Protein AF-A0A7S4RXN8-F1 (afdb_monomer_lite)

Secondary structure (DSSP, 8-state):
------------------HHHHHHHTS-THHHHHHHHHHHTTS-PPPP---------------PPPPPPPP-PPPTTS--PPPPS-EEEEEGGGHHHHGGGTS-GGGS-GGGBPPTTT-EEEEEET--SSEEEEESTTSEEETTTTEEEEEHHHHEEEESSHHHHHHHHHHHHTT-EEEEEESSTT--EEEEEEE--STTHHHHHHHHHH---EEEE-TTSSSTTSEEEEEEEE-STT--EEEEEEEEEEEEETTS-B-HHHHHHHHHHH-TT-S--EEEEE-STTTTTTTS--EEEEEPPSS---GGGBSEEEE-STTS-EEEEPTTEEEETTEEEETT-HHHHHHHHHHTS--TTTTTHHHHHHHHSSSSSSSSSSS-----------------------

Structure (mmCIF, N/CA/C/O backbone):
data_AF-A0A7S4RXN8-F1
#
_entry.id   AF-A0A7S4RXN8-F1
#
loop_
_atom_site.group_PDB
_atom_site.id
_atom_site.type_symbol
_atom_site.label_atom_id
_atom_site.label_alt_id
_atom_site.label_comp_id
_atom_site.label_asym_id
_atom_site.label_entity_id
_atom_site.label_seq_id
_atom_site.pdbx_PDB_ins_code
_atom_site.Cartn_x
_atom_site.Cartn_y
_atom_site.Cartn_z
_atom_site.occupancy
_atom_site.B_iso_or_equiv
_atom_site.auth_seq_id
_atom_site.auth_comp_id
_atom_site.auth_asym_id
_atom_site.auth_atom_id
_atom_site.pdbx_PDB_model_num
ATOM 1 N N . MET A 1 1 ? -19.415 -43.759 19.276 1.00 41.62 1 MET A N 1
ATOM 2 C CA . MET A 1 1 ? -19.122 -42.481 19.957 1.00 41.62 1 MET A CA 1
ATOM 3 C C . MET A 1 1 ? -18.974 -41.413 18.888 1.00 41.62 1 MET A C 1
ATOM 5 O O . MET A 1 1 ? -17.904 -41.259 18.323 1.00 41.62 1 MET A O 1
ATOM 9 N N . ALA A 1 2 ? -20.087 -40.780 18.535 1.00 43.72 2 ALA A N 1
ATOM 10 C CA . ALA A 1 2 ? -20.152 -39.656 17.613 1.00 43.72 2 ALA A CA 1
ATOM 11 C C . AL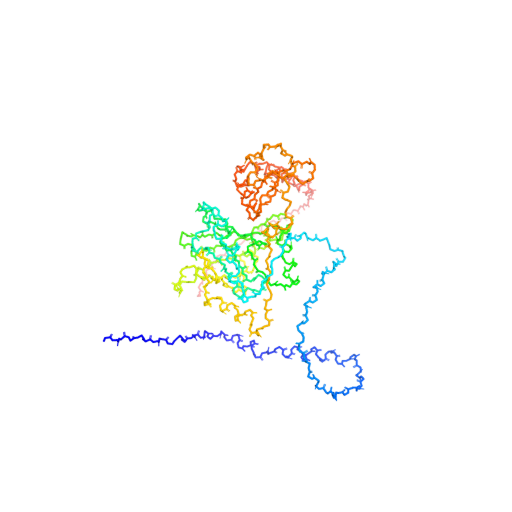A A 1 2 ? -21.236 -38.723 18.163 1.00 43.72 2 ALA A C 1
ATOM 13 O O . ALA A 1 2 ? -22.416 -39.058 18.152 1.00 43.72 2 ALA A O 1
ATOM 14 N N . GLN A 1 3 ? -20.802 -37.613 18.740 1.00 42.25 3 GLN A N 1
ATOM 15 C CA . GLN A 1 3 ? -21.600 -36.449 19.120 1.00 42.25 3 GLN A CA 1
ATOM 16 C C . GLN A 1 3 ? -20.766 -35.285 18.572 1.00 42.25 3 GLN A C 1
ATOM 18 O O . GLN A 1 3 ? -19.558 -35.268 18.772 1.00 42.25 3 GLN A O 1
ATOM 23 N N . GLY A 1 4 ? -21.249 -34.366 17.751 1.00 36.38 4 GLY A N 1
ATOM 24 C CA . GLY A 1 4 ? -22.568 -33.760 17.677 1.00 36.38 4 GLY A CA 1
ATOM 25 C C . GLY A 1 4 ? -22.270 -32.269 17.544 1.00 36.38 4 GLY A C 1
ATOM 26 O O . GLY A 1 4 ? -22.258 -31.558 18.538 1.00 36.38 4 GLY A O 1
ATOM 27 N N . LEU A 1 5 ? -21.872 -31.831 16.345 1.00 37.47 5 LEU A N 1
ATOM 28 C CA . LEU A 1 5 ? -21.600 -30.421 16.066 1.00 37.47 5 LEU A CA 1
ATOM 29 C C . LEU A 1 5 ? -22.931 -29.744 15.737 1.00 37.47 5 LEU A C 1
ATOM 31 O O . LEU A 1 5 ? -23.429 -29.846 14.616 1.00 37.47 5 LEU A O 1
ATOM 35 N N . GLU A 1 6 ? -23.516 -29.087 16.737 1.00 37.28 6 GLU A N 1
ATOM 36 C CA . GLU A 1 6 ? -24.603 -28.132 16.541 1.00 37.28 6 GLU A CA 1
ATOM 37 C C . GLU A 1 6 ? -24.110 -26.979 15.661 1.00 37.28 6 GLU A C 1
ATOM 39 O O . GLU A 1 6 ? -23.216 -26.215 16.026 1.00 37.28 6 GLU A O 1
ATOM 44 N N . GLN A 1 7 ? -24.703 -26.855 14.474 1.00 36.84 7 GLN A N 1
ATOM 45 C CA . GLN A 1 7 ? -24.577 -25.658 13.659 1.00 36.84 7 GLN A CA 1
ATOM 46 C C . GLN A 1 7 ? -25.474 -24.571 14.252 1.00 36.84 7 GLN A C 1
ATOM 48 O O . GLN A 1 7 ? -26.699 -24.649 14.172 1.00 36.84 7 GLN A O 1
ATOM 53 N N . VAL A 1 8 ? -24.860 -23.544 14.835 1.00 40.44 8 VAL A N 1
ATOM 54 C CA . VAL A 1 8 ? -25.560 -22.317 15.220 1.00 40.44 8 VAL A CA 1
ATOM 55 C C . VAL A 1 8 ? -25.786 -21.485 13.951 1.00 40.44 8 VAL A C 1
ATOM 57 O O . VAL A 1 8 ? -24.813 -21.138 13.276 1.00 40.44 8 VAL A O 1
ATOM 60 N N . PRO A 1 9 ? -27.033 -21.140 13.585 1.00 37.47 9 PRO A N 1
ATOM 61 C CA . PRO A 1 9 ? -27.281 -20.261 12.455 1.00 37.47 9 PRO A CA 1
ATOM 62 C C . PRO A 1 9 ? -26.863 -18.837 12.830 1.00 37.47 9 PRO A C 1
ATOM 64 O O . PRO A 1 9 ? -27.417 -18.229 13.747 1.00 37.47 9 PRO A O 1
ATOM 67 N N . TRP A 1 10 ? -25.894 -18.289 12.098 1.00 32.38 10 TRP A N 1
ATOM 68 C CA . TRP A 1 10 ? -25.575 -16.867 12.125 1.00 32.38 10 TRP A CA 1
ATOM 69 C C . TRP A 1 10 ? -26.810 -16.099 11.636 1.00 32.38 10 TRP A C 1
ATOM 71 O O . TRP A 1 10 ? -27.138 -16.064 10.455 1.00 32.38 10 TRP A O 1
ATOM 81 N N . ARG A 1 11 ? -27.567 -15.508 12.558 1.00 32.56 11 ARG A N 1
ATOM 82 C CA . ARG A 1 11 ? -28.602 -14.538 12.213 1.00 32.56 11 ARG A CA 1
ATOM 83 C C . ARG A 1 11 ? -27.928 -13.171 12.265 1.00 32.56 11 ARG A C 1
ATOM 85 O O . ARG A 1 11 ? -27.615 -12.675 13.339 1.00 32.56 11 ARG A O 1
ATOM 92 N N . LEU A 1 12 ? -27.646 -12.604 11.092 1.00 40.69 12 LEU A N 1
ATOM 93 C CA . LEU A 1 12 ? -27.218 -11.214 10.938 1.00 40.69 12 LEU A CA 1
ATOM 94 C C . LEU A 1 12 ? -28.318 -10.322 11.530 1.00 40.69 12 LEU A C 1
ATOM 96 O O . LEU A 1 12 ? -29.361 -10.104 10.913 1.00 40.69 12 LEU A O 1
ATOM 100 N N . GLU A 1 13 ? -28.103 -9.858 12.758 1.00 36.19 13 GLU A N 1
ATOM 101 C CA . GLU A 1 13 ? -28.906 -8.827 13.403 1.00 36.19 13 GLU A CA 1
ATOM 102 C C . GLU A 1 13 ? -28.733 -7.541 12.578 1.00 36.19 13 GLU A C 1
ATOM 104 O O . GLU A 1 13 ? -27.787 -6.773 12.759 1.00 36.19 13 GLU A O 1
ATOM 109 N N . GLN A 1 14 ? -29.617 -7.331 11.597 1.00 42.12 14 GLN A N 1
ATOM 110 C CA . GLN A 1 14 ? -29.769 -6.044 10.930 1.00 42.12 14 GLN A CA 1
ATOM 111 C C . GLN A 1 14 ? -30.129 -5.017 12.001 1.00 42.12 14 GLN A C 1
ATOM 113 O O . GLN A 1 14 ? -31.281 -4.921 12.434 1.00 42.12 14 GLN A O 1
ATOM 118 N N . GLN A 1 15 ? -29.137 -4.240 12.433 1.00 40.38 15 GLN A N 1
ATOM 119 C CA . GLN A 1 15 ? -29.367 -3.057 13.242 1.00 40.38 15 GLN A CA 1
ATOM 120 C C . GLN A 1 15 ? -30.387 -2.183 12.509 1.00 40.38 15 GLN A C 1
ATOM 122 O O . GLN A 1 15 ? -30.156 -1.711 11.394 1.00 40.38 15 GLN A O 1
ATOM 127 N N . ARG A 1 16 ? -31.566 -2.023 13.117 1.00 39.59 16 ARG A N 1
ATOM 128 C CA . ARG A 1 16 ? -32.626 -1.154 12.607 1.00 39.59 16 ARG A CA 1
ATOM 129 C C . ARG A 1 16 ? -32.044 0.246 12.447 1.00 39.59 16 ARG A C 1
ATOM 131 O O . ARG A 1 16 ? -31.721 0.893 13.439 1.00 39.59 16 ARG A O 1
ATOM 138 N N . ALA A 1 17 ? -31.945 0.707 11.203 1.00 43.09 17 ALA A N 1
ATOM 139 C CA . ALA A 1 17 ? -31.526 2.065 10.910 1.00 43.09 17 ALA A CA 1
ATOM 140 C C . ALA A 1 17 ? -32.408 3.072 11.685 1.00 43.09 17 ALA A C 1
ATOM 142 O O . ALA A 1 17 ? -33.633 2.876 11.764 1.00 43.09 17 ALA A O 1
ATOM 143 N N . PRO A 1 18 ? -31.816 4.134 12.260 1.00 50.78 18 PRO A N 1
ATOM 144 C CA . PRO A 1 18 ? -32.550 5.167 12.983 1.00 50.78 18 PRO A CA 1
ATOM 145 C C . PRO A 1 18 ? -33.615 5.818 12.088 1.00 50.78 18 PRO A C 1
ATOM 147 O O . PRO A 1 18 ? -33.463 5.901 10.869 1.00 50.78 18 PRO A O 1
ATOM 150 N N . GLY A 1 19 ? -34.716 6.278 12.691 1.00 43.59 19 GLY A N 1
ATOM 151 C CA . GLY A 1 19 ? -35.935 6.709 11.987 1.00 43.59 19 GLY A CA 1
ATOM 152 C C . GLY A 1 19 ? -35.743 7.776 10.898 1.00 43.59 19 GLY A C 1
ATOM 153 O O . GLY A 1 19 ? -36.538 7.832 9.963 1.00 43.59 19 GLY A O 1
ATOM 154 N N . TRP A 1 20 ? -34.661 8.556 10.940 1.00 56.62 20 TRP A N 1
ATOM 155 C CA . TRP A 1 20 ? -34.331 9.538 9.903 1.00 56.62 20 TRP A CA 1
ATOM 156 C C . TRP A 1 20 ? -33.877 8.899 8.575 1.00 56.62 20 TRP A C 1
ATOM 158 O O . TRP A 1 20 ? -34.134 9.457 7.509 1.00 56.62 20 TRP A O 1
ATOM 168 N N . ALA A 1 21 ? -33.308 7.687 8.596 1.00 41.62 21 ALA A N 1
ATOM 169 C CA . ALA A 1 21 ? -32.932 6.958 7.381 1.00 41.62 21 ALA A CA 1
ATOM 170 C C . ALA A 1 21 ? -34.162 6.482 6.580 1.00 41.62 21 ALA A C 1
ATOM 172 O O . ALA A 1 21 ? -34.119 6.403 5.353 1.00 41.62 21 ALA A O 1
ATOM 173 N N . ARG A 1 22 ? -35.303 6.245 7.250 1.00 48.62 22 ARG A N 1
ATOM 174 C CA . ARG A 1 22 ? -36.579 5.943 6.570 1.00 48.62 22 ARG A CA 1
ATOM 175 C C . ARG A 1 22 ? -37.204 7.179 5.923 1.00 48.62 22 ARG A C 1
ATOM 177 O O . ARG A 1 22 ? -37.856 7.045 4.894 1.00 48.62 22 ARG A O 1
ATOM 184 N N . ALA A 1 23 ? -36.966 8.372 6.473 1.00 42.88 23 ALA A N 1
ATOM 185 C CA . ALA A 1 23 ? -37.423 9.625 5.870 1.00 42.88 23 ALA A CA 1
ATOM 186 C C . ALA A 1 23 ? -36.670 9.942 4.563 1.00 42.88 23 ALA A C 1
ATOM 188 O O . ALA A 1 23 ? -37.272 10.421 3.607 1.00 42.88 23 ALA A O 1
ATOM 189 N N . MET A 1 24 ? -35.383 9.588 4.480 1.00 43.44 24 MET A N 1
ATOM 190 C CA . MET A 1 24 ? -34.583 9.733 3.254 1.00 43.44 24 MET A CA 1
ATOM 191 C C . MET A 1 24 ? -34.944 8.685 2.185 1.00 43.44 24 MET A C 1
ATOM 193 O O . MET A 1 24 ? -34.938 8.997 0.999 1.00 43.44 24 MET A O 1
ATOM 197 N N . ALA A 1 25 ? -35.354 7.473 2.579 1.00 45.78 25 ALA A N 1
ATOM 198 C CA . ALA A 1 25 ? -35.829 6.446 1.643 1.00 45.78 25 ALA A CA 1
ATOM 199 C C . ALA A 1 25 ? -37.224 6.744 1.044 1.00 45.78 25 ALA A C 1
ATOM 201 O O . ALA A 1 25 ? -37.552 6.244 -0.031 1.00 45.78 25 ALA A O 1
ATOM 202 N N . ALA A 1 26 ? -38.038 7.578 1.703 1.00 42.97 26 ALA A N 1
ATOM 203 C CA . ALA A 1 26 ? -39.353 7.994 1.201 1.00 42.97 26 ALA A CA 1
ATOM 204 C C . ALA A 1 26 ? -39.278 9.062 0.088 1.00 42.97 26 ALA A C 1
ATOM 206 O O . ALA A 1 26 ? -40.234 9.248 -0.669 1.00 42.97 26 ALA A O 1
ATOM 207 N N . CYS A 1 27 ? -38.131 9.730 -0.063 1.00 43.97 27 CYS A N 1
ATOM 208 C CA . CYS A 1 27 ? -37.864 10.688 -1.133 1.00 43.97 27 CYS A CA 1
ATOM 209 C C . CYS A 1 27 ? -36.858 10.093 -2.124 1.00 43.97 27 CYS A C 1
ATOM 211 O O . CYS A 1 27 ? -35.696 10.483 -2.174 1.00 43.97 27 CYS A O 1
ATOM 213 N N . GLY A 1 28 ? -37.312 9.121 -2.916 1.00 40.81 28 GLY A N 1
ATOM 214 C CA . GLY A 1 28 ? -36.483 8.505 -3.949 1.00 40.81 28 GLY A CA 1
ATOM 215 C C . GLY A 1 28 ? -35.968 9.514 -5.000 1.00 40.81 28 GLY A C 1
ATOM 216 O O . GLY A 1 28 ? -36.639 10.514 -5.284 1.00 40.81 28 GLY A O 1
ATOM 217 N N . PRO A 1 29 ? -34.823 9.225 -5.651 1.00 41.94 29 PRO A N 1
ATOM 218 C CA . PRO A 1 29 ? -34.125 10.113 -6.601 1.00 41.94 29 PRO A CA 1
ATOM 219 C C . PRO A 1 29 ? -34.933 10.488 -7.861 1.00 41.94 29 PRO A C 1
ATOM 221 O O . PRO A 1 29 ? -34.532 11.347 -8.645 1.00 41.94 29 PRO A O 1
ATOM 224 N N . TRP A 1 30 ? -36.113 9.899 -8.044 1.00 44.91 30 TRP A N 1
ATOM 225 C CA . TRP A 1 30 ? -37.003 10.134 -9.177 1.00 44.91 30 TRP A CA 1
ATOM 226 C C . TRP A 1 30 ? -37.698 11.504 -9.152 1.00 44.91 30 TRP A C 1
ATOM 228 O O . TRP A 1 30 ? -38.032 12.029 -10.214 1.00 44.91 30 TRP A O 1
ATOM 238 N N . LYS A 1 31 ? -37.875 12.134 -7.979 1.00 44.19 31 LYS A N 1
ATOM 239 C CA . LYS A 1 31 ? -38.516 13.464 -7.895 1.00 44.19 31 LYS A CA 1
ATOM 240 C C . LYS A 1 31 ? -37.597 14.615 -8.328 1.00 44.19 31 LYS A C 1
ATOM 242 O O . LYS A 1 31 ? -38.099 15.594 -8.874 1.00 44.19 31 LYS A O 1
ATOM 247 N N . LEU A 1 32 ? -36.273 14.481 -8.187 1.00 41.44 32 LEU A N 1
ATOM 248 C CA . LEU A 1 32 ? -35.323 15.466 -8.731 1.00 41.44 32 LEU A CA 1
ATOM 249 C C . LEU A 1 32 ? -35.212 15.362 -10.264 1.00 41.44 32 LEU A C 1
ATOM 251 O O . LEU A 1 32 ? -35.159 16.377 -10.952 1.00 41.44 32 LEU A O 1
ATOM 255 N N . LEU A 1 33 ? -35.273 14.145 -10.814 1.00 43.31 33 LEU A N 1
ATOM 256 C CA . LEU A 1 33 ? -35.289 13.908 -12.265 1.00 43.31 33 LEU A CA 1
ATOM 257 C C . LEU A 1 33 ? -36.584 14.393 -12.942 1.00 43.31 33 LEU A C 1
ATOM 259 O O . LEU A 1 33 ? -36.540 14.825 -14.093 1.00 43.31 33 LEU A O 1
ATOM 263 N N . ALA A 1 34 ? -37.720 14.386 -12.236 1.00 45.59 34 ALA A N 1
ATOM 264 C CA . ALA A 1 34 ? -38.980 14.938 -12.741 1.00 45.59 34 ALA A CA 1
ATOM 265 C C . ALA A 1 34 ? -38.957 16.476 -12.854 1.00 45.59 34 ALA A C 1
ATOM 267 O O . ALA A 1 34 ? -39.491 17.024 -13.817 1.00 45.59 34 ALA A O 1
ATOM 268 N N . LEU A 1 35 ? -38.283 17.170 -11.928 1.00 44.75 35 LEU A N 1
ATOM 269 C CA . LEU A 1 35 ? -38.125 18.630 -11.981 1.00 44.75 35 LEU A CA 1
ATOM 270 C C . LEU A 1 35 ? -37.129 19.075 -13.064 1.00 44.75 35 LEU A C 1
ATOM 272 O O . LEU A 1 35 ? -37.358 20.087 -13.721 1.00 44.75 35 LEU A O 1
ATOM 276 N N . VAL A 1 36 ? -36.084 18.284 -13.333 1.00 48.34 36 VAL A N 1
ATOM 277 C CA . VAL A 1 36 ? -35.140 18.560 -14.433 1.00 48.34 36 VAL A CA 1
ATOM 278 C C . VAL A 1 36 ? -35.755 18.245 -15.806 1.00 48.34 36 VAL A C 1
ATOM 280 O O . VAL A 1 36 ? -35.538 18.996 -16.755 1.00 48.34 36 VAL A O 1
ATOM 283 N N . LYS A 1 37 ? -36.600 17.208 -15.929 1.00 41.22 37 LYS A N 1
ATOM 284 C CA . LYS A 1 37 ? -37.324 16.921 -17.185 1.00 41.22 37 LYS A CA 1
ATOM 285 C C . LYS A 1 37 ? -38.353 17.994 -17.550 1.00 41.22 37 LYS A C 1
ATOM 287 O O . LYS A 1 37 ? -38.504 18.285 -18.732 1.00 41.22 37 LYS A O 1
ATOM 292 N N . LEU A 1 38 ? -39.022 18.614 -16.576 1.00 41.09 38 LEU A N 1
ATOM 293 C CA . LEU A 1 38 ? -39.984 19.692 -16.849 1.00 41.09 38 LEU A CA 1
ATOM 294 C C . LEU A 1 38 ? -39.309 21.002 -17.291 1.00 41.09 38 LEU A C 1
ATOM 296 O O . LEU A 1 38 ? -39.913 21.764 -18.038 1.00 41.09 38 LEU A O 1
ATOM 300 N N . ALA A 1 39 ? -38.045 21.230 -16.920 1.00 41.47 39 ALA A N 1
ATOM 301 C CA . ALA A 1 39 ? -37.272 22.386 -17.380 1.00 41.47 39 ALA A CA 1
ATOM 302 C C . ALA A 1 39 ? -36.658 22.207 -18.786 1.00 41.47 39 ALA A C 1
ATOM 304 O O . ALA A 1 39 ? -36.308 23.192 -19.429 1.00 41.47 39 ALA A O 1
ATOM 305 N N . TRP A 1 40 ? -36.547 20.972 -19.291 1.00 33.28 40 TRP A N 1
ATOM 306 C CA . TRP A 1 40 ? -35.883 20.676 -20.572 1.00 33.28 40 TRP A CA 1
ATOM 307 C C . TRP A 1 40 ? -36.842 20.479 -21.760 1.00 33.28 40 TRP A C 1
ATOM 309 O O . TRP A 1 40 ? -36.424 20.542 -22.912 1.00 33.28 40 TRP A O 1
ATOM 319 N N . VAL A 1 41 ? -38.145 20.305 -21.510 1.00 39.28 41 VAL A N 1
ATOM 320 C CA . VAL A 1 41 ? -39.167 20.145 -22.570 1.00 39.28 41 VAL A CA 1
ATOM 321 C C . VAL A 1 41 ? -39.596 21.489 -23.193 1.00 39.28 41 VAL A C 1
ATOM 323 O O . VAL A 1 41 ? -40.295 21.509 -24.200 1.00 39.28 41 VAL A O 1
ATOM 326 N N . ALA A 1 42 ? -39.122 22.627 -22.675 1.00 43.03 42 ALA A N 1
ATOM 327 C CA . ALA A 1 42 ? -39.494 23.952 -23.178 1.00 43.03 42 ALA A CA 1
ATOM 328 C C . ALA A 1 42 ? -38.640 24.488 -24.352 1.00 43.03 42 ALA A C 1
ATOM 330 O O . ALA A 1 42 ? -38.906 25.599 -24.802 1.00 43.03 42 ALA A O 1
ATOM 331 N N . VAL A 1 43 ? -37.625 23.764 -24.858 1.00 44.34 43 VAL A N 1
ATOM 332 C CA . VAL A 1 43 ? -36.661 24.348 -25.829 1.00 44.34 43 VAL A CA 1
ATOM 333 C C . VAL A 1 43 ? -36.440 23.551 -27.128 1.00 44.34 43 VAL A C 1
ATOM 335 O O . VAL A 1 43 ? -35.803 24.074 -28.035 1.00 44.34 43 VAL A O 1
ATOM 338 N N . CYS A 1 44 ? -37.021 22.362 -27.331 1.00 38.78 44 CYS A N 1
ATOM 339 C CA . CYS A 1 44 ? -36.824 21.632 -28.598 1.00 38.78 44 CYS A CA 1
ATOM 340 C C . CYS A 1 44 ? -38.112 20.969 -29.121 1.00 38.78 44 CYS A C 1
ATOM 342 O O . CYS A 1 44 ? -38.609 20.044 -28.476 1.00 38.78 44 CYS A O 1
ATOM 344 N N . PRO A 1 45 ? -38.638 21.356 -30.302 1.00 42.84 45 PRO A N 1
ATOM 345 C CA . PRO A 1 45 ? -39.652 20.565 -30.988 1.00 42.84 45 PRO A CA 1
ATOM 346 C C . PRO A 1 45 ? -39.026 19.273 -31.538 1.00 42.84 45 PRO A C 1
ATOM 348 O O . PRO A 1 45 ? -38.012 19.296 -32.235 1.00 42.84 45 PRO A O 1
ATOM 351 N N . ALA A 1 46 ? -39.630 18.133 -31.202 1.00 38.88 46 ALA A N 1
ATOM 352 C CA . ALA A 1 46 ? -39.212 16.815 -31.663 1.00 38.88 46 ALA A CA 1
ATOM 353 C C . ALA A 1 46 ? -39.582 16.588 -33.140 1.00 38.88 46 ALA A C 1
ATOM 355 O O . ALA A 1 46 ? -40.720 16.822 -33.546 1.00 38.88 46 ALA A O 1
ATOM 356 N N . ALA A 1 47 ? -38.632 16.068 -33.920 1.00 42.09 47 ALA A N 1
ATOM 357 C CA . ALA A 1 47 ? -38.877 15.471 -35.231 1.00 42.09 47 ALA A CA 1
ATOM 358 C C . ALA A 1 47 ? -39.324 14.000 -35.064 1.00 42.09 47 ALA A C 1
ATOM 360 O O . ALA A 1 47 ? -38.759 13.296 -34.220 1.00 42.09 47 ALA A O 1
ATOM 361 N N . PRO A 1 48 ? -40.309 13.502 -35.836 1.00 51.97 48 PRO A N 1
ATOM 362 C CA . PRO A 1 48 ? -40.765 12.125 -35.722 1.00 51.97 48 PRO A CA 1
ATOM 363 C C . PRO A 1 48 ? -40.040 11.191 -36.699 1.00 51.97 48 PRO A C 1
ATOM 365 O O . PRO A 1 48 ? -39.931 11.477 -37.888 1.00 51.97 48 PRO A O 1
ATOM 368 N N . GLY A 1 49 ? -39.677 10.010 -36.197 1.00 48.22 49 GLY A N 1
ATOM 369 C CA . GLY A 1 49 ? -39.665 8.784 -36.992 1.00 48.22 49 GLY A CA 1
ATOM 370 C C . GLY A 1 49 ? -38.294 8.180 -37.278 1.00 48.22 49 GLY A C 1
ATOM 371 O O . GLY A 1 49 ? -37.559 8.670 -38.123 1.00 48.22 49 GLY A O 1
ATOM 372 N N . ALA A 1 50 ? -38.018 7.027 -36.666 1.00 37.84 50 ALA A N 1
ATOM 373 C CA . ALA A 1 50 ? -37.434 5.889 -37.375 1.00 37.84 50 ALA A CA 1
ATOM 374 C C . ALA A 1 50 ? -37.636 4.606 -36.560 1.00 37.84 50 ALA A C 1
ATOM 376 O O . ALA A 1 50 ? -37.325 4.533 -35.373 1.00 37.84 50 ALA A O 1
ATOM 377 N N . ALA A 1 51 ? -38.215 3.621 -37.234 1.00 38.47 51 ALA A N 1
ATOM 378 C CA . ALA A 1 51 ? -38.569 2.305 -36.744 1.00 38.47 51 ALA A CA 1
ATOM 379 C C . ALA A 1 51 ? -37.346 1.384 -36.559 1.00 38.47 51 ALA A C 1
ATOM 381 O O . ALA A 1 51 ? -36.327 1.528 -37.227 1.00 38.47 51 ALA A O 1
ATOM 382 N N . ALA A 1 52 ? -37.510 0.380 -35.700 1.00 40.03 52 ALA A N 1
ATOM 383 C CA . ALA A 1 52 ? -36.794 -0.898 -35.747 1.00 40.03 52 ALA A CA 1
ATOM 384 C C . ALA A 1 52 ? -37.755 -1.969 -36.331 1.00 40.03 52 ALA A C 1
ATOM 386 O O . ALA A 1 52 ? -38.933 -1.640 -36.505 1.00 40.03 52 ALA A O 1
ATOM 387 N N . PRO A 1 53 ? -37.379 -3.251 -36.539 1.00 68.12 53 PRO A N 1
ATOM 388 C CA . PRO A 1 53 ? -36.067 -3.908 -36.405 1.00 68.12 53 PRO A CA 1
ATOM 389 C C . PRO A 1 53 ? -35.713 -4.829 -37.606 1.00 68.12 53 PRO A C 1
ATOM 391 O O . PRO A 1 53 ? -36.574 -5.158 -38.418 1.00 68.12 53 PRO A O 1
ATOM 394 N N . ALA A 1 54 ? -34.481 -5.354 -37.685 1.00 40.47 54 ALA A N 1
ATOM 395 C CA . ALA A 1 54 ? -34.227 -6.574 -38.463 1.00 40.47 54 ALA A CA 1
ATOM 396 C C . ALA A 1 54 ? -33.002 -7.382 -37.993 1.00 40.47 54 ALA A C 1
ATOM 398 O O . ALA A 1 54 ? -31.897 -6.864 -37.887 1.00 40.47 54 ALA A O 1
ATOM 399 N N . ALA A 1 55 ? -33.264 -8.683 -37.825 1.00 41.28 55 ALA A N 1
ATOM 400 C CA . ALA A 1 55 ? -32.391 -9.843 -38.014 1.00 41.28 55 ALA A CA 1
ATOM 401 C C . ALA A 1 55 ? -31.175 -10.047 -37.084 1.00 41.28 55 ALA A C 1
ATOM 403 O O . ALA A 1 55 ? -30.088 -9.509 -37.272 1.00 41.28 55 ALA A O 1
ATOM 404 N N . ALA A 1 56 ? -31.349 -10.984 -36.147 1.00 46.50 56 ALA A N 1
ATOM 405 C CA . ALA A 1 56 ? -30.273 -11.650 -35.427 1.00 46.50 56 ALA A CA 1
ATOM 406 C C . ALA A 1 56 ? -29.529 -12.626 -36.359 1.00 46.50 56 ALA A C 1
ATOM 408 O O . ALA A 1 56 ? -30.038 -13.698 -36.688 1.00 46.50 56 ALA A O 1
ATOM 409 N N . ALA A 1 57 ? -28.314 -12.259 -36.767 1.00 46.03 57 ALA A N 1
ATOM 410 C CA . ALA A 1 57 ? -27.359 -13.169 -37.387 1.00 46.03 57 ALA A CA 1
ATOM 411 C C . ALA A 1 57 ? -26.472 -13.814 -36.309 1.00 46.03 57 ALA A C 1
ATOM 413 O O . ALA A 1 57 ? -25.972 -13.154 -35.397 1.00 46.03 57 ALA A O 1
ATOM 414 N N . ARG A 1 58 ? -26.295 -15.131 -36.421 1.00 59.25 58 ARG A N 1
ATOM 415 C CA . ARG A 1 58 ? -25.457 -15.969 -35.558 1.00 59.25 58 ARG A CA 1
ATOM 416 C C . ARG A 1 58 ? -23.984 -15.679 -35.874 1.00 59.25 58 ARG A C 1
ATOM 418 O O . ARG A 1 58 ? -23.502 -16.064 -36.932 1.00 59.25 58 ARG A O 1
ATOM 425 N N . VAL A 1 59 ? -23.292 -14.981 -34.974 1.00 46.03 59 VAL A N 1
ATOM 426 C CA . VAL A 1 59 ? -21.862 -14.657 -35.099 1.00 46.03 59 VAL A CA 1
ATOM 427 C C . VAL A 1 59 ? -21.033 -15.780 -34.473 1.00 46.03 59 VAL A C 1
ATOM 429 O O . VAL A 1 59 ? -21.094 -16.006 -33.264 1.00 46.03 59 VAL A O 1
ATOM 432 N N . GLU A 1 60 ? -20.257 -16.487 -35.296 1.00 52.56 60 GLU A N 1
ATOM 433 C CA . GLU A 1 60 ? -19.156 -17.340 -34.839 1.00 52.56 60 GLU A CA 1
ATOM 434 C C . GLU A 1 60 ? -18.093 -16.470 -34.151 1.00 52.56 60 GLU A C 1
ATOM 436 O O . GLU A 1 60 ? -17.509 -15.574 -34.765 1.00 52.56 60 GLU A O 1
ATOM 441 N N . ARG A 1 61 ? -17.831 -16.727 -32.863 1.00 43.12 61 ARG A N 1
ATOM 442 C CA . ARG A 1 61 ? -16.709 -16.119 -32.136 1.00 43.12 61 ARG A CA 1
ATOM 443 C C . ARG A 1 61 ? -15.401 -16.711 -32.656 1.00 43.12 61 ARG A C 1
ATOM 445 O O . ARG A 1 61 ? -14.986 -17.778 -32.218 1.00 43.12 61 ARG A O 1
ATOM 452 N N . ARG A 1 62 ? -14.733 -15.995 -33.558 1.00 49.91 62 ARG A N 1
ATOM 453 C CA . ARG A 1 62 ? -13.275 -16.078 -33.678 1.00 49.91 62 ARG A CA 1
ATOM 454 C C . ARG A 1 62 ? -12.674 -15.299 -32.510 1.00 49.91 62 ARG A C 1
ATOM 456 O O . ARG A 1 62 ? -13.057 -14.150 -32.297 1.00 49.91 62 ARG A O 1
ATOM 463 N N . GLU A 1 63 ? -11.766 -15.919 -31.760 1.00 50.72 63 GLU A N 1
ATOM 464 C CA . GLU A 1 63 ? -10.883 -15.227 -30.815 1.00 50.72 63 GLU A CA 1
ATOM 465 C C . GLU A 1 63 ? -10.056 -14.204 -31.602 1.00 50.72 63 GLU A C 1
A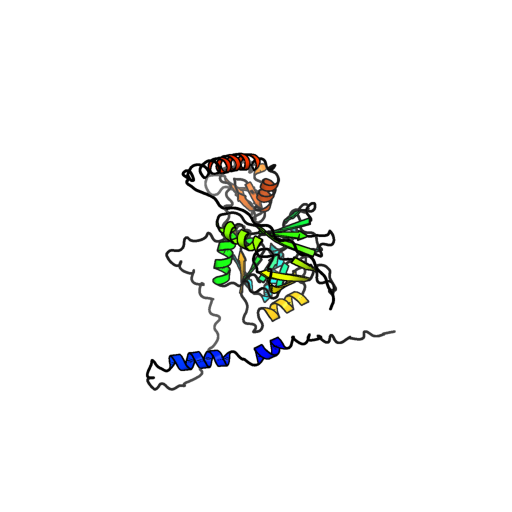TOM 467 O O . GLU A 1 63 ? -9.057 -14.528 -32.243 1.00 50.72 63 GLU A O 1
ATOM 472 N N . ALA A 1 64 ? -10.541 -12.964 -31.640 1.00 47.34 64 ALA A N 1
ATOM 473 C CA . ALA A 1 64 ? -9.785 -11.842 -32.155 1.00 47.34 64 ALA A CA 1
ATOM 474 C C . ALA A 1 64 ? -8.699 -11.509 -31.131 1.00 47.34 64 ALA A C 1
ATOM 476 O O . ALA A 1 64 ? -9.002 -11.293 -29.958 1.00 47.34 64 ALA A O 1
ATOM 477 N N . ALA A 1 65 ? -7.444 -11.481 -31.580 1.00 52.25 65 ALA A N 1
ATOM 478 C CA . ALA A 1 65 ? -6.347 -10.914 -30.812 1.00 52.25 65 ALA A CA 1
ATOM 479 C C . ALA A 1 65 ? -6.748 -9.511 -30.329 1.00 52.25 65 ALA A C 1
ATOM 481 O O . ALA A 1 65 ? -7.234 -8.705 -31.128 1.00 52.25 65 ALA A O 1
ATOM 482 N N . GLU A 1 66 ? -6.584 -9.248 -29.029 1.00 46.22 66 GLU A N 1
ATOM 483 C CA . GLU A 1 66 ? -6.911 -7.952 -28.437 1.00 46.22 66 GLU A CA 1
ATOM 484 C C . GLU A 1 66 ? -6.186 -6.836 -29.207 1.00 46.22 66 GLU A C 1
ATOM 486 O O . GLU A 1 66 ? -4.967 -6.916 -29.406 1.00 46.22 66 GLU A O 1
ATOM 491 N N . PRO A 1 67 ? -6.908 -5.806 -29.684 1.00 43.09 67 PRO A N 1
ATOM 492 C CA . PRO A 1 67 ? -6.267 -4.670 -30.319 1.00 43.09 67 PRO A CA 1
ATOM 493 C C . PRO A 1 67 ? -5.347 -3.978 -29.301 1.00 43.09 67 PRO A C 1
ATOM 495 O O . PRO A 1 67 ? -5.690 -3.901 -28.119 1.00 43.09 67 PRO A O 1
ATOM 498 N N . PRO A 1 68 ? -4.185 -3.457 -29.732 1.00 44.50 68 PRO A N 1
ATOM 499 C CA . PRO A 1 68 ? -3.307 -2.705 -28.848 1.00 44.50 68 PRO A CA 1
ATOM 500 C C . PRO A 1 68 ? -4.091 -1.543 -28.233 1.00 44.50 68 PRO A C 1
ATOM 502 O O . PRO A 1 68 ? -4.657 -0.721 -28.955 1.00 44.50 68 PRO A O 1
ATOM 505 N N . VAL A 1 69 ? -4.131 -1.494 -26.898 1.00 40.47 69 VAL A N 1
ATOM 506 C CA . VAL A 1 69 ? -4.751 -0.397 -26.150 1.00 40.47 69 VAL A CA 1
ATOM 507 C C . VAL A 1 69 ? -4.102 0.910 -26.619 1.00 40.47 69 VAL A C 1
ATOM 509 O O . VAL A 1 69 ? -2.876 1.042 -26.515 1.00 40.47 69 VAL A O 1
ATOM 512 N N . PRO A 1 70 ? -4.867 1.864 -27.182 1.00 36.59 70 PRO A N 1
ATOM 513 C CA . PRO A 1 70 ? -4.299 3.120 -27.637 1.00 36.59 70 PRO A CA 1
ATOM 514 C C . PRO A 1 70 ? -3.674 3.835 -26.438 1.00 36.59 70 PRO A C 1
ATOM 516 O O . PRO A 1 70 ? -4.325 4.040 -25.413 1.00 36.59 70 PRO A O 1
ATOM 519 N N . ARG A 1 71 ? -2.391 4.200 -26.555 1.00 42.66 71 ARG A N 1
ATOM 520 C CA . ARG A 1 71 ? -1.743 5.100 -25.596 1.00 42.66 71 ARG A CA 1
ATOM 521 C C . ARG A 1 71 ? -2.573 6.377 -25.553 1.00 42.66 71 ARG A C 1
ATOM 523 O O . ARG A 1 71 ? -2.710 7.028 -26.583 1.00 42.66 71 ARG A O 1
ATOM 530 N N . ALA A 1 72 ? -3.117 6.703 -24.384 1.00 41.53 72 ALA A N 1
ATOM 531 C CA . ALA A 1 72 ? -3.830 7.951 -24.167 1.00 41.53 72 ALA A CA 1
ATOM 532 C C . ALA A 1 72 ? -2.939 9.116 -24.621 1.00 41.53 72 ALA A C 1
ATOM 534 O O . ALA A 1 72 ? -1.865 9.346 -24.059 1.00 41.53 72 ALA A O 1
ATOM 535 N N . GLU A 1 73 ? -3.351 9.801 -25.687 1.00 37.88 73 GLU A N 1
ATOM 536 C CA . GLU A 1 73 ? -2.688 11.018 -26.133 1.00 37.88 73 GLU A CA 1
ATOM 537 C C . GLU A 1 73 ? -2.868 12.087 -25.056 1.00 37.88 73 GLU A C 1
ATOM 539 O O . GLU A 1 73 ? -3.951 12.289 -24.505 1.00 37.88 73 GLU A O 1
ATOM 544 N N . ALA A 1 74 ? -1.760 12.735 -24.718 1.00 42.28 74 ALA A N 1
ATOM 545 C CA . ALA A 1 74 ? -1.698 13.767 -23.704 1.00 42.28 74 ALA A CA 1
ATOM 546 C C . ALA A 1 74 ? -2.681 14.909 -23.982 1.00 42.28 74 ALA A C 1
ATOM 548 O O . ALA A 1 74 ? -2.677 15.475 -25.075 1.00 42.28 74 ALA A O 1
ATOM 549 N N . LEU A 1 75 ? -3.440 15.331 -22.969 1.00 43.44 75 LEU A N 1
ATOM 550 C CA . LEU A 1 75 ? -4.151 16.607 -23.025 1.00 43.44 75 LEU A CA 1
ATOM 551 C C . LEU A 1 75 ? -3.123 17.759 -23.057 1.00 43.44 75 LEU A C 1
ATOM 553 O O . LEU A 1 75 ? -2.292 17.854 -22.149 1.00 43.44 75 LEU A O 1
ATOM 557 N N . PRO A 1 76 ? -3.144 18.641 -24.072 1.00 46.38 76 PRO A N 1
ATOM 558 C CA . PRO A 1 76 ? -2.181 19.730 -24.181 1.00 46.38 76 PRO A CA 1
ATOM 559 C C . PRO A 1 76 ? -2.420 20.790 -23.093 1.00 46.38 76 PRO A C 1
ATOM 561 O O . PRO A 1 76 ? -3.515 21.335 -22.979 1.00 46.38 76 PRO A O 1
ATOM 564 N N . GLY A 1 77 ? -1.379 21.114 -22.317 1.00 53.94 77 GLY A N 1
ATOM 565 C CA . GLY A 1 77 ? -1.346 22.290 -21.433 1.00 53.94 77 GLY A CA 1
ATOM 566 C C . GLY A 1 77 ? -1.249 22.024 -19.928 1.00 53.94 77 GLY A C 1
ATOM 567 O O . GLY A 1 77 ? -1.008 22.967 -19.178 1.00 53.94 77 GLY A O 1
ATOM 568 N N . LEU A 1 78 ? -1.365 20.776 -19.467 1.00 53.84 78 LEU A N 1
ATOM 569 C CA . LEU A 1 78 ? -1.018 20.429 -18.086 1.00 53.84 78 LEU A CA 1
ATOM 570 C C . LEU A 1 78 ? 0.443 19.958 -18.041 1.00 53.84 78 LEU A C 1
ATOM 572 O O . LEU A 1 78 ? 0.813 19.106 -18.852 1.00 53.84 78 LEU A O 1
ATOM 576 N N . PRO A 1 79 ? 1.294 20.493 -17.140 1.00 62.25 79 PRO A N 1
ATOM 577 C CA . PRO A 1 79 ? 2.623 19.933 -16.940 1.00 62.25 79 PRO A CA 1
ATOM 578 C C . PRO A 1 79 ? 2.445 18.459 -16.580 1.00 62.25 79 PRO A C 1
ATOM 580 O O . PRO A 1 79 ? 1.760 18.143 -15.608 1.00 62.25 79 PRO A O 1
ATOM 583 N N . PHE A 1 80 ? 3.001 17.566 -17.403 1.00 60.91 80 PHE A N 1
ATOM 584 C CA . PHE A 1 80 ? 2.977 16.131 -17.147 1.00 60.91 80 PHE A CA 1
ATOM 585 C C . PHE A 1 80 ? 3.568 15.889 -15.764 1.00 60.91 80 PHE A C 1
ATOM 587 O O . PHE A 1 80 ? 4.776 16.031 -15.563 1.00 60.91 80 PHE A O 1
ATOM 594 N N . LEU A 1 81 ? 2.711 15.554 -14.803 1.00 65.19 81 LEU A N 1
ATOM 595 C CA . LEU A 1 81 ? 3.179 15.059 -13.526 1.00 65.19 81 LEU A CA 1
ATOM 596 C C . LEU A 1 81 ? 3.921 13.747 -13.817 1.00 65.19 81 LEU A C 1
ATOM 598 O O . LEU A 1 81 ? 3.391 12.902 -14.550 1.00 65.19 81 LEU A O 1
ATOM 602 N N . PRO A 1 82 ? 5.163 13.588 -13.331 1.00 67.62 82 PRO A N 1
ATOM 603 C CA . PRO A 1 82 ? 5.920 12.376 -13.580 1.00 67.62 82 PRO A CA 1
ATOM 604 C C . PRO A 1 82 ? 5.113 11.195 -13.042 1.00 67.62 82 PRO A C 1
ATOM 606 O O . PRO A 1 82 ? 4.711 11.182 -11.882 1.00 67.62 82 PRO A O 1
ATOM 609 N N . LEU A 1 83 ? 4.830 10.220 -13.900 1.00 66.56 83 LEU A N 1
ATOM 610 C CA . LEU A 1 83 ? 4.254 8.958 -13.461 1.00 66.56 83 LEU A CA 1
ATOM 611 C C . LEU A 1 83 ? 5.376 8.045 -12.960 1.00 66.56 83 LEU A C 1
ATOM 613 O O . LEU A 1 83 ? 6.499 8.118 -13.475 1.00 66.56 83 LEU A O 1
ATOM 617 N N . PRO A 1 84 ? 5.089 7.158 -11.993 1.00 69.88 84 PRO A N 1
ATOM 618 C CA . PRO A 1 84 ? 6.014 6.098 -11.651 1.00 69.88 84 PRO A CA 1
ATOM 619 C C . PRO A 1 84 ? 6.357 5.287 -12.908 1.00 69.88 84 PRO A C 1
ATOM 621 O O . PRO A 1 84 ? 5.515 5.111 -13.794 1.00 69.88 84 PRO A O 1
ATOM 624 N N . PRO A 1 85 ? 7.594 4.784 -12.999 1.00 67.75 85 PRO A N 1
ATOM 625 C CA . PRO A 1 85 ? 8.158 4.304 -14.253 1.00 67.75 85 PRO A CA 1
ATOM 626 C C . PRO A 1 85 ? 7.424 3.103 -14.846 1.00 67.75 85 PRO A C 1
ATOM 628 O O . PRO A 1 85 ? 7.502 2.899 -16.055 1.00 67.75 85 PRO A O 1
ATOM 631 N N . CYS A 1 86 ? 6.710 2.312 -14.040 1.00 81.94 86 CYS A N 1
ATOM 632 C CA . CYS A 1 86 ? 5.899 1.243 -14.593 1.00 81.94 86 CYS A CA 1
ATOM 633 C C . CYS A 1 86 ? 4.729 0.805 -13.701 1.00 81.94 86 CYS A C 1
ATOM 635 O O . CYS A 1 86 ? 4.708 0.985 -12.479 1.00 81.94 86 CYS A O 1
ATOM 637 N N . LYS A 1 87 ? 3.729 0.253 -14.394 1.00 88.25 87 LYS A N 1
ATOM 638 C CA . LYS A 1 87 ? 2.435 -0.200 -13.889 1.00 88.25 87 LYS A CA 1
ATOM 639 C C . LYS A 1 87 ? 2.346 -1.714 -14.020 1.00 88.25 87 LYS A C 1
ATOM 641 O O . LYS A 1 87 ? 2.805 -2.291 -15.006 1.00 88.25 87 LYS A O 1
ATOM 646 N N . GLN A 1 88 ? 1.749 -2.351 -13.029 1.00 90.25 88 GLN A N 1
ATOM 647 C CA . GLN A 1 88 ? 1.367 -3.755 -13.056 1.00 90.25 88 GLN A CA 1
ATOM 648 C C . GLN A 1 88 ? -0.151 -3.827 -13.013 1.00 90.25 88 GLN A C 1
ATOM 650 O O . GLN A 1 88 ? -0.758 -3.196 -12.151 1.00 90.25 88 GLN A O 1
ATOM 655 N N . HIS A 1 89 ? -0.741 -4.595 -13.922 1.00 92.38 89 HIS A N 1
ATOM 656 C CA . HIS A 1 89 ? -2.186 -4.760 -14.024 1.00 92.38 89 HIS A CA 1
ATOM 657 C C . HIS A 1 89 ? -2.594 -6.111 -13.448 1.00 92.38 89 HIS A C 1
ATOM 659 O O . HIS A 1 89 ? -1.898 -7.113 -13.632 1.00 92.38 89 HIS A O 1
ATOM 665 N N . TYR A 1 90 ? -3.733 -6.129 -12.771 1.00 94.31 90 TYR A N 1
ATOM 666 C CA . TYR A 1 90 ? -4.302 -7.310 -12.144 1.00 94.31 90 TYR A CA 1
ATOM 667 C C . TYR A 1 90 ? -5.775 -7.407 -12.503 1.00 94.31 90 TYR A C 1
ATOM 669 O O . TYR A 1 90 ? -6.502 -6.415 -12.525 1.00 94.31 90 TYR A O 1
ATOM 677 N N . TRP A 1 91 ? -6.235 -8.634 -12.693 1.00 95.69 91 TRP A N 1
ATOM 678 C CA . TRP A 1 91 ? -7.652 -8.933 -12.579 1.00 95.69 91 TRP A CA 1
ATOM 679 C C . TRP A 1 91 ? -7.989 -9.108 -11.104 1.00 95.69 91 TRP A C 1
ATOM 681 O O . TRP A 1 91 ? -7.260 -9.800 -10.389 1.00 95.69 91 TRP A O 1
ATOM 691 N N . LEU A 1 92 ? -9.101 -8.528 -10.648 1.00 95.75 92 LEU A N 1
ATOM 692 C CA . LEU A 1 92 ? -9.532 -8.614 -9.251 1.00 95.75 92 LEU A CA 1
ATOM 693 C C . LEU A 1 92 ? -9.549 -10.060 -8.720 1.00 95.75 92 LEU A C 1
ATOM 695 O O . LEU A 1 92 ? -9.081 -10.306 -7.610 1.00 95.75 92 LEU A O 1
ATOM 699 N N . ALA A 1 93 ? -10.027 -11.013 -9.526 1.00 92.31 93 ALA A N 1
ATOM 700 C CA . ALA A 1 93 ? -10.086 -12.431 -9.167 1.00 92.31 93 ALA A CA 1
ATOM 701 C C . ALA A 1 93 ? -8.706 -13.047 -8.868 1.00 92.31 93 ALA A C 1
ATOM 703 O O . ALA A 1 93 ? -8.608 -13.963 -8.060 1.00 92.31 93 ALA A O 1
ATOM 704 N N . HIS A 1 94 ? -7.641 -12.524 -9.481 1.00 94.25 94 HIS A N 1
ATOM 705 C CA . HIS A 1 94 ? -6.274 -13.030 -9.330 1.00 94.25 94 HIS A CA 1
ATOM 706 C C . HIS A 1 94 ? -5.427 -12.198 -8.361 1.00 94.25 94 HIS A C 1
ATOM 708 O O . HIS A 1 94 ? -4.276 -12.556 -8.103 1.00 94.25 94 HIS A O 1
ATOM 714 N N . LEU A 1 95 ? -5.964 -11.100 -7.809 1.00 96.38 95 LEU A N 1
ATOM 715 C CA . LEU A 1 95 ? -5.185 -10.169 -6.992 1.00 96.38 95 LEU A CA 1
ATOM 716 C C . LEU A 1 95 ? -4.500 -10.884 -5.822 1.00 96.38 95 LEU A C 1
ATOM 718 O O . LEU A 1 95 ? -3.290 -10.755 -5.655 1.00 96.38 95 LEU A O 1
ATOM 722 N N . ALA A 1 96 ? -5.249 -11.647 -5.022 1.00 95.00 96 ALA A N 1
ATOM 723 C CA . ALA A 1 96 ? -4.706 -12.285 -3.823 1.00 95.00 96 ALA A CA 1
ATOM 724 C C . ALA A 1 96 ? -3.609 -13.314 -4.154 1.00 95.00 96 ALA A C 1
ATOM 726 O O . ALA A 1 96 ? -2.588 -13.361 -3.473 1.00 95.00 96 ALA A O 1
ATOM 727 N N . GLU A 1 97 ? -3.786 -14.086 -5.226 1.00 92.44 97 GLU A N 1
ATOM 728 C CA . GLU A 1 97 ? -2.848 -15.133 -5.649 1.00 92.44 97 GLU A CA 1
ATOM 729 C C . GLU A 1 97 ? -1.557 -14.546 -6.232 1.00 92.44 97 GLU A C 1
ATOM 731 O O . GLU A 1 97 ? -0.456 -14.985 -5.900 1.00 92.44 97 GLU A O 1
ATOM 736 N N . GLN A 1 98 ? -1.670 -13.508 -7.064 1.00 94.31 98 GLN A N 1
ATOM 737 C CA . GLN A 1 98 ? -0.514 -12.886 -7.715 1.00 94.31 98 GLN A CA 1
ATOM 738 C C . GLN A 1 98 ? 0.273 -11.972 -6.767 1.00 94.31 98 GLN A C 1
ATOM 740 O O . GLN A 1 98 ? 1.477 -11.763 -6.958 1.00 94.31 98 GLN A O 1
ATOM 745 N N . SER A 1 99 ? -0.370 -11.462 -5.712 1.00 96.12 99 SER A N 1
ATOM 746 C CA . SER A 1 99 ? 0.257 -10.498 -4.807 1.00 96.12 99 SER A CA 1
ATOM 747 C C . SER A 1 99 ? 1.371 -11.067 -3.941 1.00 96.12 99 SER A C 1
ATOM 749 O O . SER A 1 99 ? 2.233 -10.308 -3.503 1.00 96.12 99 SER A O 1
ATOM 751 N N . GLY A 1 100 ? 1.438 -12.388 -3.756 1.00 95.19 100 GLY A N 1
ATOM 752 C CA . GLY A 1 100 ? 2.550 -13.021 -3.039 1.00 95.19 100 GLY A CA 1
ATOM 753 C C . GLY A 1 100 ? 3.922 -12.768 -3.675 1.00 95.19 100 GLY A C 1
ATOM 754 O O . GLY A 1 100 ? 4.936 -12.852 -2.991 1.00 95.19 100 GLY A O 1
ATOM 755 N N . THR A 1 101 ? 3.966 -12.409 -4.962 1.00 91.38 101 THR A N 1
ATOM 756 C CA . THR A 1 101 ? 5.222 -12.109 -5.671 1.00 91.38 101 THR A CA 1
ATOM 757 C C . THR A 1 101 ? 5.846 -10.770 -5.283 1.00 91.38 101 THR A C 1
ATOM 759 O O . THR A 1 101 ? 7.057 -10.607 -5.427 1.00 91.38 101 THR A O 1
ATOM 762 N N . TRP A 1 102 ? 5.046 -9.822 -4.789 1.00 92.38 102 TRP A N 1
ATOM 763 C CA . TRP A 1 102 ? 5.505 -8.471 -4.462 1.00 92.38 102 TRP A CA 1
ATOM 764 C C . TRP A 1 102 ? 5.200 -8.049 -3.024 1.00 92.38 102 TRP A C 1
ATOM 766 O O . TRP A 1 102 ? 5.941 -7.247 -2.468 1.00 92.38 102 TRP A O 1
ATOM 776 N N . CYS A 1 103 ? 4.168 -8.606 -2.389 1.00 96.31 103 CYS A N 1
ATOM 777 C CA . CYS A 1 103 ? 3.797 -8.343 -0.998 1.00 96.31 103 CYS A CA 1
ATOM 778 C C . CYS A 1 103 ? 4.450 -9.338 -0.011 1.00 96.31 103 CYS A C 1
ATOM 780 O O . CYS A 1 103 ? 3.891 -9.675 1.035 1.00 96.31 103 CYS A O 1
ATOM 782 N N . ASP A 1 104 ? 5.641 -9.840 -0.350 1.00 96.38 104 ASP A N 1
ATOM 783 C CA . ASP A 1 104 ? 6.391 -10.787 0.475 1.00 96.38 104 ASP A CA 1
ATOM 784 C C . ASP A 1 104 ? 7.142 -10.055 1.596 1.00 96.38 104 ASP A C 1
ATOM 786 O O . ASP A 1 104 ? 8.064 -9.294 1.304 1.00 96.38 104 ASP A O 1
ATOM 790 N N . PRO A 1 105 ? 6.846 -10.303 2.886 1.00 96.81 105 PRO A N 1
ATOM 791 C CA . PRO A 1 105 ? 7.546 -9.631 3.982 1.00 96.81 105 PRO A CA 1
ATOM 792 C C . PRO A 1 105 ? 9.052 -9.930 4.009 1.00 96.81 105 PRO A C 1
ATOM 794 O O . PRO A 1 105 ? 9.828 -9.186 4.613 1.00 96.81 105 PRO A O 1
ATOM 797 N N . ARG A 1 106 ? 9.505 -10.998 3.339 1.00 95.88 106 ARG A N 1
ATOM 798 C CA . ARG A 1 106 ? 10.930 -11.326 3.194 1.00 95.88 106 ARG A CA 1
ATOM 799 C C . ARG A 1 106 ? 11.674 -10.364 2.268 1.00 95.88 106 ARG A C 1
ATOM 801 O O . ARG A 1 106 ? 12.903 -10.378 2.289 1.00 95.88 106 ARG A O 1
ATOM 808 N N . SER A 1 107 ? 10.976 -9.525 1.496 1.00 91.19 107 SER A N 1
ATOM 809 C CA . SER A 1 107 ? 11.606 -8.443 0.729 1.00 91.19 107 SER A CA 1
ATOM 810 C C . SER A 1 107 ? 12.111 -7.306 1.621 1.00 91.19 107 SER A C 1
ATOM 812 O O . SER A 1 107 ? 12.934 -6.511 1.174 1.00 91.19 107 SER A O 1
ATOM 814 N N . VAL A 1 108 ? 11.627 -7.222 2.865 1.00 92.56 108 VAL A N 1
ATOM 815 C CA . VAL A 1 108 ? 12.045 -6.232 3.862 1.00 92.56 108 VAL A CA 1
ATOM 816 C C . VAL A 1 108 ? 13.065 -6.866 4.820 1.00 92.56 108 VAL A C 1
ATOM 818 O O . VAL A 1 108 ? 12.841 -8.000 5.286 1.00 92.56 108 VAL A O 1
ATOM 821 N N . PRO A 1 109 ? 14.181 -6.176 5.140 1.00 93.94 109 PRO A N 1
ATOM 822 C CA . PRO A 1 109 ? 15.160 -6.673 6.100 1.00 93.94 109 PRO A CA 1
ATOM 823 C C . PRO A 1 109 ? 14.520 -7.002 7.460 1.00 93.94 109 PRO A C 1
ATOM 825 O O . PRO A 1 109 ? 13.656 -6.247 7.913 1.00 93.94 109 PRO A O 1
ATOM 828 N N . PRO A 1 110 ? 14.894 -8.120 8.115 1.00 96.69 110 PRO A N 1
ATOM 829 C CA . PRO A 1 110 ? 14.265 -8.570 9.360 1.00 96.69 110 PRO A CA 1
ATOM 830 C C . PRO A 1 110 ? 14.189 -7.513 10.474 1.00 96.69 110 PRO A C 1
ATOM 832 O O . PRO A 1 110 ? 13.228 -7.507 11.238 1.00 96.69 110 PRO A O 1
ATOM 835 N N . GLU A 1 111 ? 15.175 -6.624 10.559 1.00 96.38 111 GLU A N 1
ATOM 836 C CA . GLU A 1 111 ? 15.316 -5.578 11.576 1.00 96.38 111 GLU A CA 1
ATOM 837 C C . GLU A 1 111 ? 14.269 -4.459 11.482 1.00 96.38 111 GLU A C 1
ATOM 839 O O . GLU A 1 111 ? 13.918 -3.863 12.500 1.00 96.38 111 GLU A O 1
ATOM 844 N N . VAL A 1 112 ? 13.749 -4.203 10.280 1.00 97.31 112 VAL A N 1
ATOM 845 C CA . VAL A 1 112 ? 12.730 -3.176 10.001 1.00 97.31 112 VAL A CA 1
ATOM 846 C C . VAL A 1 112 ? 11.463 -3.786 9.404 1.00 97.31 112 VAL A C 1
ATOM 848 O O . VAL A 1 112 ? 10.624 -3.086 8.844 1.00 97.31 112 VAL A O 1
ATOM 851 N N . ARG A 1 113 ? 11.307 -5.107 9.500 1.00 97.81 113 ARG A N 1
ATOM 852 C CA . ARG A 1 113 ? 10.136 -5.819 8.993 1.00 97.81 113 ARG A CA 1
ATOM 853 C C . ARG A 1 113 ? 8.940 -5.599 9.912 1.00 97.81 113 ARG A C 1
ATOM 855 O O . ARG A 1 113 ? 9.059 -5.709 11.133 1.00 97.81 113 ARG A O 1
ATOM 862 N N . ALA A 1 114 ? 7.770 -5.374 9.315 1.00 98.25 114 ALA A N 1
ATOM 863 C CA . ALA A 1 114 ? 6.501 -5.336 10.034 1.00 98.25 114 ALA A CA 1
ATOM 864 C C . ALA A 1 114 ? 6.315 -6.578 10.936 1.00 98.25 114 ALA A C 1
ATOM 866 O O . ALA A 1 114 ? 6.636 -7.692 10.511 1.00 98.25 114 ALA A O 1
ATOM 867 N N . PRO A 1 115 ? 5.773 -6.442 12.160 1.00 98.12 115 PRO A N 1
ATOM 868 C CA . PRO A 1 115 ? 5.381 -7.574 12.996 1.00 98.12 115 PRO A CA 1
ATOM 869 C C . PRO A 1 115 ? 4.412 -8.504 12.259 1.00 98.12 115 PRO A C 1
ATOM 871 O O . PRO A 1 115 ? 3.598 -8.039 11.466 1.00 98.12 115 PRO A O 1
ATOM 874 N N . ALA A 1 116 ? 4.442 -9.809 12.549 1.00 97.75 116 ALA A N 1
ATOM 875 C CA . ALA A 1 116 ? 3.612 -10.808 11.856 1.00 97.75 116 ALA A CA 1
ATOM 876 C C . ALA A 1 116 ? 2.113 -10.447 11.829 1.00 97.75 116 ALA A C 1
ATOM 878 O O . ALA A 1 116 ? 1.451 -10.615 10.807 1.00 97.75 116 ALA A O 1
ATOM 879 N N . LYS A 1 117 ? 1.608 -9.854 12.919 1.00 97.00 117 LYS A N 1
ATOM 880 C CA . LYS A 1 117 ? 0.232 -9.350 13.035 1.00 97.00 117 LYS A CA 1
ATOM 881 C C . LYS A 1 117 ? -0.124 -8.268 12.007 1.00 97.00 117 LYS A C 1
ATOM 883 O O . LYS A 1 117 ? -1.291 -8.118 11.681 1.00 97.00 117 LYS A O 1
ATOM 888 N N . LEU A 1 118 ? 0.846 -7.527 11.477 1.00 97.88 118 LEU A N 1
ATOM 889 C CA . LEU A 1 118 ? 0.629 -6.469 10.485 1.00 97.88 118 LEU A CA 1
ATOM 890 C C . LEU A 1 118 ? 1.016 -6.885 9.062 1.00 97.88 118 LEU A C 1
ATOM 892 O O . LEU A 1 118 ? 0.611 -6.224 8.119 1.00 97.88 118 LEU A O 1
ATOM 896 N N . GLN A 1 119 ? 1.788 -7.957 8.879 1.00 98.25 119 GLN A N 1
ATOM 897 C CA . GLN A 1 119 ? 2.209 -8.411 7.548 1.00 98.25 119 GLN A CA 1
ATOM 898 C C . GLN A 1 119 ? 1.013 -8.906 6.738 1.00 98.25 119 GLN A C 1
ATOM 900 O O . GLN A 1 119 ? 0.229 -9.688 7.255 1.00 98.25 119 GLN A O 1
ATOM 905 N N . GLY A 1 120 ? 0.900 -8.533 5.470 1.00 97.88 120 GLY A N 1
ATOM 906 C CA . GLY A 1 120 ? -0.131 -9.031 4.565 1.00 97.88 120 GLY A CA 1
ATOM 907 C C . GLY A 1 120 ? -0.561 -8.013 3.514 1.00 97.88 120 GLY A C 1
ATOM 908 O O . GLY A 1 120 ? -0.082 -6.876 3.498 1.00 97.88 120 GLY A O 1
ATOM 909 N N . LEU A 1 121 ? -1.500 -8.431 2.665 1.00 98.44 121 LEU A N 1
ATOM 910 C CA . LEU A 1 121 ? -2.262 -7.558 1.771 1.00 98.44 121 LEU A CA 1
ATOM 911 C C . LEU A 1 121 ? -3.667 -7.370 2.337 1.00 98.44 121 LEU A C 1
ATOM 913 O O . LEU A 1 121 ? -4.326 -8.344 2.707 1.00 98.44 121 LEU A O 1
ATOM 917 N N . PHE A 1 122 ? -4.124 -6.125 2.375 1.00 98.38 122 PHE A N 1
ATOM 918 C CA . PHE A 1 122 ? -5.348 -5.725 3.050 1.00 98.38 122 PHE A CA 1
ATOM 919 C C . PHE A 1 122 ? -6.275 -5.038 2.065 1.00 98.38 122 PHE A C 1
ATOM 921 O O . PHE A 1 122 ? -5.917 -4.013 1.496 1.00 98.38 122 PHE A O 1
ATOM 928 N N . TRP A 1 123 ? -7.473 -5.578 1.888 1.00 98.25 123 TRP A N 1
ATOM 929 C CA . TRP A 1 123 ? -8.552 -4.931 1.156 1.00 98.25 123 TRP A CA 1
ATOM 930 C C . TRP A 1 123 ? -9.121 -3.760 1.968 1.00 98.25 123 TRP A C 1
ATOM 932 O O . TRP A 1 123 ? -9.442 -3.917 3.146 1.00 98.25 123 TRP A O 1
ATOM 942 N N . LEU A 1 124 ? -9.266 -2.598 1.335 1.00 97.19 124 LEU A N 1
ATOM 943 C CA . LEU A 1 124 ? -9.824 -1.370 1.905 1.00 97.19 124 LEU A CA 1
ATOM 944 C C . LEU A 1 124 ? -11.353 -1.343 1.694 1.00 97.19 124 LEU A C 1
ATOM 946 O O . LEU A 1 124 ? -11.893 -0.602 0.874 1.00 97.19 124 LEU A O 1
ATOM 950 N N . ASN A 1 125 ? -12.064 -2.210 2.415 1.00 96.44 125 ASN A N 1
ATOM 951 C CA . ASN A 1 125 ? -13.506 -2.419 2.288 1.00 96.44 125 ASN A CA 1
ATOM 952 C C . ASN A 1 125 ? -14.324 -1.173 2.661 1.00 96.44 125 ASN A C 1
ATOM 954 O O . ASN A 1 125 ? -14.334 -0.765 3.821 1.00 96.44 125 ASN A O 1
ATOM 958 N N . GLY A 1 126 ? -15.076 -0.628 1.701 1.00 93.75 126 GLY A N 1
ATOM 959 C CA . GLY A 1 126 ? -15.960 0.526 1.901 1.00 93.75 126 GLY A CA 1
ATOM 960 C C . GLY A 1 126 ? -15.273 1.881 1.724 1.00 93.75 126 GLY A C 1
ATOM 961 O O . GLY A 1 126 ? -15.893 2.916 1.966 1.00 93.75 126 GLY A O 1
ATOM 962 N N . LEU A 1 127 ? -14.007 1.900 1.299 1.00 92.56 127 LEU A N 1
ATOM 963 C CA . LEU A 1 127 ? -13.306 3.139 0.990 1.00 92.56 127 LEU A CA 1
ATOM 964 C C . LEU A 1 127 ? -13.856 3.736 -0.328 1.00 92.56 127 LEU A C 1
ATOM 966 O O . LEU A 1 127 ? -13.912 3.031 -1.333 1.00 92.56 127 LEU A O 1
ATOM 970 N N . PRO A 1 128 ? -14.267 5.022 -0.356 1.00 89.06 128 PRO A N 1
ATOM 971 C CA . PRO A 1 128 ? -14.796 5.664 -1.566 1.00 89.06 128 PRO A CA 1
ATOM 972 C C . PRO A 1 128 ? -13.705 6.158 -2.533 1.00 89.06 128 PRO A C 1
ATOM 974 O O . PRO A 1 128 ? -14.022 6.647 -3.615 1.00 89.06 128 PRO A O 1
ATOM 977 N N . LEU A 1 129 ? -12.437 6.089 -2.124 1.00 90.00 129 LEU A N 1
ATOM 978 C CA . LEU A 1 129 ? -11.275 6.445 -2.936 1.00 90.00 129 LEU A CA 1
ATOM 979 C C . LEU A 1 129 ? -10.948 5.328 -3.947 1.00 90.00 129 LEU A C 1
ATOM 981 O O . LEU A 1 129 ? -11.453 4.211 -3.810 1.00 90.00 129 LEU A O 1
ATOM 985 N N . PRO A 1 130 ? -10.135 5.609 -4.984 1.00 92.94 130 PRO A N 1
ATOM 986 C CA . PRO A 1 130 ? -9.758 4.596 -5.970 1.00 92.94 130 PRO A CA 1
ATOM 987 C C . PRO A 1 130 ? -8.879 3.470 -5.407 1.00 92.94 130 PRO A C 1
ATOM 989 O O . PRO A 1 130 ? -8.746 2.443 -6.078 1.00 92.94 130 PRO A O 1
ATOM 992 N N . ASP A 1 131 ? -8.293 3.637 -4.217 1.00 93.94 131 ASP A N 1
ATOM 993 C CA . ASP A 1 131 ? -7.511 2.604 -3.543 1.00 93.94 131 ASP A CA 1
ATOM 994 C C . ASP A 1 131 ? -8.383 1.385 -3.207 1.00 93.94 131 ASP A C 1
ATOM 996 O O . ASP A 1 131 ? -9.457 1.486 -2.611 1.00 93.94 131 ASP A O 1
ATOM 1000 N N . VAL A 1 132 ? -7.892 0.204 -3.559 1.00 97.12 132 VAL A N 1
ATOM 1001 C CA . VAL A 1 132 ? -8.571 -1.076 -3.354 1.00 97.12 132 VAL A CA 1
ATOM 1002 C C . VAL A 1 132 ? -7.881 -1.894 -2.278 1.00 97.12 132 VAL A C 1
ATOM 1004 O O . VAL A 1 132 ? -8.554 -2.441 -1.408 1.00 97.12 132 VAL A O 1
ATOM 1007 N N . ALA A 1 133 ? -6.555 -1.997 -2.310 1.00 98.06 133 ALA A N 1
ATOM 1008 C CA . ALA A 1 133 ? -5.809 -2.776 -1.329 1.00 98.06 133 ALA A CA 1
ATOM 1009 C C . ALA A 1 133 ? -4.477 -2.116 -0.970 1.00 98.06 133 ALA A C 1
ATOM 1011 O O . ALA A 1 133 ? -3.944 -1.338 -1.752 1.00 98.06 133 ALA A O 1
ATOM 1012 N N . ALA A 1 134 ? -3.926 -2.450 0.194 1.00 97.81 134 ALA A N 1
ATOM 1013 C CA . ALA A 1 134 ? -2.627 -1.970 0.658 1.00 97.81 134 ALA A CA 1
ATOM 1014 C C . ALA A 1 134 ? -1.795 -3.120 1.232 1.00 97.81 134 ALA A C 1
ATOM 1016 O O . ALA A 1 134 ? -2.295 -3.942 2.007 1.00 97.81 134 ALA A O 1
ATOM 1017 N N . CYS A 1 135 ? -0.525 -3.196 0.846 1.00 98.06 135 CYS A N 1
ATOM 1018 C CA . CYS A 1 135 ? 0.413 -4.193 1.335 1.00 98.06 135 CYS A CA 1
ATOM 1019 C C . CYS A 1 135 ? 1.202 -3.659 2.526 1.00 98.06 135 CYS A C 1
ATOM 1021 O O . CYS A 1 135 ? 2.098 -2.832 2.387 1.00 98.06 135 CYS A O 1
ATOM 1023 N N . PHE A 1 136 ? 0.925 -4.190 3.709 1.00 98.12 136 PHE A N 1
ATOM 1024 C CA . PHE A 1 136 ? 1.650 -3.807 4.919 1.00 98.12 136 PHE A CA 1
ATOM 1025 C C . PHE A 1 136 ? 2.942 -4.613 5.098 1.00 98.12 136 PHE A C 1
ATOM 1027 O O . PHE A 1 136 ? 3.836 -4.178 5.820 1.00 98.12 136 PHE A O 1
ATOM 1034 N N . SER A 1 137 ? 3.093 -5.751 4.405 1.00 97.88 137 SER A N 1
ATOM 1035 C CA . SER A 1 137 ? 4.323 -6.562 4.441 1.00 97.88 137 SER A CA 1
ATOM 1036 C C . SER A 1 137 ? 5.575 -5.813 3.983 1.00 97.88 137 SER A C 1
ATOM 1038 O O . SER A 1 137 ? 6.667 -6.142 4.440 1.00 97.88 137 SER A O 1
ATOM 1040 N N . ARG A 1 138 ? 5.424 -4.842 3.071 1.00 95.69 138 ARG A N 1
ATOM 1041 C CA . ARG A 1 138 ? 6.528 -4.022 2.547 1.00 95.69 138 ARG A CA 1
ATOM 1042 C C . ARG A 1 138 ? 6.845 -2.799 3.407 1.00 95.69 138 ARG A C 1
ATOM 1044 O O . ARG A 1 138 ? 7.874 -2.163 3.191 1.00 95.69 138 ARG A O 1
ATOM 1051 N N . GLY A 1 139 ? 5.991 -2.492 4.382 1.00 96.44 139 GLY A N 1
ATOM 1052 C CA . GLY A 1 139 ? 6.164 -1.331 5.237 1.00 96.44 139 GLY A CA 1
ATOM 1053 C C . GLY A 1 139 ? 7.399 -1.434 6.134 1.00 96.44 139 GLY A C 1
ATOM 1054 O O . GLY A 1 139 ? 7.798 -2.518 6.568 1.00 96.44 139 GLY A O 1
ATOM 1055 N N . ILE A 1 140 ? 7.983 -0.276 6.436 1.00 97.69 140 ILE A N 1
ATOM 1056 C CA . ILE A 1 140 ? 9.159 -0.136 7.297 1.00 97.69 140 ILE A CA 1
ATOM 1057 C C . ILE A 1 140 ? 8.698 0.043 8.742 1.00 97.69 140 ILE A C 1
ATOM 1059 O O . ILE A 1 140 ? 8.021 1.017 9.081 1.00 97.69 140 ILE A O 1
ATOM 1063 N N . TRP A 1 141 ? 9.066 -0.905 9.595 1.00 98.25 141 TRP A N 1
ATOM 1064 C CA . TRP A 1 141 ? 8.723 -0.935 11.009 1.00 98.25 141 TRP A CA 1
ATOM 1065 C C . TRP A 1 141 ? 9.792 -0.278 11.874 1.00 98.25 141 TRP A C 1
ATOM 1067 O O . TRP A 1 141 ? 10.977 -0.603 11.786 1.00 98.25 141 TRP A O 1
ATOM 1077 N N . ASN A 1 142 ? 9.358 0.596 12.777 1.00 98.00 142 ASN A N 1
ATOM 1078 C CA . ASN A 1 142 ? 10.178 1.135 13.851 1.00 98.00 142 ASN A CA 1
ATOM 1079 C C . ASN A 1 142 ? 9.664 0.595 15.188 1.00 98.00 142 ASN A C 1
ATOM 1081 O O . ASN A 1 142 ? 8.616 1.012 15.684 1.00 98.00 142 ASN A O 1
ATOM 1085 N N . LYS A 1 143 ? 10.424 -0.325 15.789 1.00 97.75 143 LYS A N 1
ATOM 1086 C CA . LYS A 1 143 ? 10.035 -0.988 17.040 1.00 97.75 143 LYS A CA 1
ATOM 1087 C C . LYS A 1 143 ? 9.977 -0.026 18.227 1.00 97.75 143 LYS A C 1
ATOM 1089 O O . LYS A 1 143 ? 9.120 -0.188 19.083 1.00 97.75 143 LYS A O 1
ATOM 1094 N N . GLN A 1 144 ? 10.865 0.963 18.284 1.00 97.75 144 GLN A N 1
ATOM 1095 C CA . GLN A 1 144 ? 10.957 1.909 19.399 1.00 97.75 144 GLN A CA 1
ATOM 1096 C C . GLN A 1 144 ? 9.761 2.855 19.432 1.00 97.75 144 GLN A C 1
ATOM 1098 O O . GLN A 1 144 ? 9.281 3.213 20.502 1.00 97.75 144 GLN A O 1
ATOM 1103 N N . ARG A 1 145 ? 9.292 3.266 18.252 1.00 97.88 145 ARG A N 1
ATOM 1104 C CA . ARG A 1 145 ? 8.142 4.156 18.112 1.00 97.88 145 ARG A CA 1
ATOM 1105 C C . ARG A 1 145 ? 6.835 3.408 17.924 1.00 97.88 145 ARG A C 1
ATOM 1107 O O . ARG A 1 145 ? 5.812 4.062 17.949 1.00 97.88 145 ARG A O 1
ATOM 1114 N N . LEU A 1 146 ? 6.849 2.090 17.721 1.00 98.19 146 LEU A N 1
ATOM 1115 C CA . LEU A 1 146 ? 5.676 1.316 17.308 1.00 98.19 146 LEU A CA 1
ATOM 1116 C C . LEU A 1 146 ? 5.006 1.915 16.058 1.00 98.19 146 LEU A C 1
ATOM 1118 O O . LEU A 1 146 ? 3.787 2.075 16.011 1.00 98.19 146 LEU A O 1
ATOM 1122 N N . THR A 1 147 ? 5.808 2.283 15.052 1.00 98.00 147 THR A N 1
ATOM 1123 C CA . THR A 1 147 ? 5.299 2.847 13.793 1.00 98.00 147 THR A CA 1
ATOM 1124 C C . THR A 1 147 ? 5.542 1.933 12.607 1.00 98.00 147 THR A C 1
ATOM 1126 O O . THR A 1 147 ? 6.633 1.388 12.443 1.00 98.00 147 THR A O 1
ATOM 1129 N N . LEU A 1 148 ? 4.537 1.818 11.739 1.00 98.19 148 LEU A N 1
ATOM 1130 C CA . LEU A 1 148 ? 4.668 1.222 10.412 1.00 98.19 148 LEU A CA 1
ATOM 1131 C C . LEU A 1 148 ? 4.579 2.330 9.362 1.00 98.19 148 LEU A C 1
ATOM 1133 O O . LEU A 1 148 ? 3.571 3.025 9.294 1.00 98.19 148 LEU A O 1
ATOM 1137 N N . ARG A 1 149 ? 5.611 2.495 8.537 1.00 97.19 149 ARG A N 1
ATOM 1138 C CA . ARG A 1 149 ? 5.579 3.399 7.381 1.00 97.19 149 ARG A CA 1
ATOM 1139 C C . ARG A 1 149 ? 5.277 2.606 6.113 1.00 97.19 149 ARG A C 1
ATOM 1141 O O . ARG A 1 149 ? 6.015 1.673 5.815 1.00 97.19 149 ARG A O 1
ATOM 1148 N N . VAL A 1 150 ? 4.242 2.989 5.370 1.00 96.38 150 VAL A N 1
ATOM 1149 C CA . VAL A 1 150 ? 3.812 2.329 4.122 1.00 96.38 150 VAL A CA 1
ATOM 1150 C C . VAL A 1 150 ? 3.782 3.360 2.995 1.00 96.38 150 VAL A C 1
ATOM 1152 O O . VAL A 1 150 ? 3.188 4.427 3.168 1.00 96.38 150 VAL A O 1
ATOM 1155 N N . ASN A 1 151 ? 4.414 3.070 1.860 1.00 93.81 151 ASN A N 1
ATOM 1156 C CA . ASN A 1 151 ? 4.493 4.008 0.739 1.00 93.81 151 ASN A CA 1
ATOM 1157 C C . ASN A 1 151 ? 3.244 3.877 -0.135 1.00 93.81 151 ASN A C 1
ATOM 1159 O O . ASN A 1 151 ? 2.935 2.795 -0.628 1.00 93.81 151 ASN A O 1
ATOM 1163 N N . VAL A 1 152 ? 2.512 4.977 -0.343 1.00 92.81 152 VAL A N 1
ATOM 1164 C CA . VAL A 1 152 ? 1.197 4.893 -0.998 1.00 92.81 152 VAL A CA 1
ATOM 1165 C C . VAL A 1 152 ? 1.340 4.451 -2.451 1.00 92.81 152 VAL A C 1
ATOM 1167 O O . VAL A 1 152 ? 0.665 3.535 -2.894 1.00 92.81 152 VAL A O 1
ATOM 1170 N N . TRP A 1 153 ? 2.275 5.041 -3.189 1.00 90.00 153 TRP A N 1
ATOM 1171 C CA . TRP A 1 153 ? 2.407 4.774 -4.620 1.00 90.00 153 TRP A CA 1
ATOM 1172 C C . TRP A 1 153 ? 2.850 3.334 -4.955 1.00 90.00 153 TRP A C 1
ATOM 1174 O O . TRP A 1 153 ? 2.448 2.818 -5.991 1.00 90.00 153 TRP A O 1
ATOM 1184 N N . SER A 1 154 ? 3.671 2.678 -4.125 1.00 90.94 154 SER A N 1
ATOM 1185 C CA . SER A 1 154 ? 4.268 1.362 -4.435 1.00 90.94 154 SER A CA 1
ATOM 1186 C C . SER A 1 154 ? 3.637 0.180 -3.694 1.00 90.94 154 SER A C 1
ATOM 1188 O O . SER A 1 154 ? 3.726 -0.969 -4.161 1.00 90.94 154 SER A O 1
ATOM 1190 N N . ASP A 1 155 ? 2.997 0.442 -2.553 1.00 95.56 155 ASP A N 1
ATOM 1191 C CA . ASP A 1 155 ? 2.413 -0.594 -1.701 1.00 95.56 155 ASP A CA 1
ATOM 1192 C C . ASP A 1 155 ? 0.888 -0.701 -1.850 1.00 95.56 155 ASP A C 1
ATOM 1194 O O . ASP A 1 155 ? 0.299 -1.648 -1.323 1.00 95.56 155 ASP A O 1
ATOM 1198 N N . PHE A 1 156 ? 0.241 0.222 -2.571 1.00 96.31 156 PHE A N 1
ATOM 1199 C CA . PHE A 1 156 ? -1.209 0.226 -2.772 1.00 96.31 156 PHE A CA 1
ATOM 1200 C C . PHE A 1 156 ? -1.598 -0.266 -4.165 1.00 96.31 156 PHE A C 1
ATOM 1202 O O . PHE A 1 156 ? -0.864 -0.140 -5.141 1.00 96.31 156 PHE A O 1
ATOM 1209 N N . VAL A 1 157 ? -2.787 -0.850 -4.234 1.00 96.94 157 VAL A N 1
ATOM 1210 C CA . VAL A 1 157 ? -3.442 -1.324 -5.447 1.00 96.94 157 VAL A CA 1
ATOM 1211 C C . VAL A 1 157 ? -4.678 -0.472 -5.649 1.00 96.94 157 VAL A C 1
ATOM 1213 O O . VAL A 1 157 ? -5.465 -0.302 -4.719 1.00 96.94 157 VAL A O 1
ATOM 1216 N N . PHE A 1 158 ? -4.878 -0.000 -6.866 1.00 96.00 158 PHE A N 1
ATOM 1217 C CA . PHE A 1 158 ? -5.929 0.930 -7.239 1.00 96.00 158 PHE A CA 1
ATOM 1218 C C . PHE A 1 158 ? -6.805 0.332 -8.331 1.00 96.00 158 PHE A C 1
ATOM 1220 O O . PHE A 1 158 ? -6.433 -0.641 -8.990 1.00 96.00 158 PHE A O 1
ATOM 1227 N N . ARG A 1 159 ? -7.987 0.908 -8.541 1.00 95.44 159 ARG A N 1
ATOM 1228 C CA . ARG A 1 159 ? -8.789 0.601 -9.733 1.00 95.44 159 ARG A CA 1
ATOM 1229 C C . ARG A 1 159 ? -8.074 1.112 -10.980 1.00 95.44 159 ARG A C 1
ATOM 1231 O O . ARG A 1 159 ? -7.595 2.234 -10.985 1.00 95.44 159 ARG A O 1
ATOM 1238 N N . ASP A 1 160 ? -8.064 0.330 -12.048 1.00 94.50 160 ASP A N 1
ATOM 1239 C CA . ASP A 1 160 ? -7.457 0.742 -13.316 1.00 94.50 160 ASP A CA 1
ATOM 1240 C C . ASP A 1 160 ? -8.425 1.650 -14.097 1.00 94.50 160 ASP A C 1
ATOM 1242 O O . ASP A 1 160 ? -9.284 1.186 -14.849 1.00 94.50 160 ASP A O 1
ATOM 1246 N N . ASN A 1 161 ? -8.383 2.954 -13.811 1.00 93.00 161 ASN A N 1
ATOM 1247 C CA . ASN A 1 161 ? -9.153 3.977 -14.519 1.00 93.00 161 ASN A CA 1
ATOM 1248 C C . ASN A 1 161 ? -8.473 5.355 -14.443 1.00 93.00 161 ASN A C 1
ATOM 1250 O O . ASN A 1 161 ? -7.605 5.601 -13.610 1.00 93.00 161 ASN A O 1
ATOM 1254 N N . THR A 1 162 ? -8.920 6.296 -15.277 1.00 89.56 162 THR A N 1
ATOM 1255 C CA . THR A 1 162 ? -8.317 7.636 -15.398 1.00 89.56 162 THR A CA 1
ATOM 1256 C C . THR A 1 162 ? -8.316 8.441 -14.092 1.00 89.56 162 THR A C 1
ATOM 1258 O O . THR A 1 162 ? -7.408 9.238 -13.862 1.00 89.56 162 THR A O 1
ATOM 1261 N N . VAL A 1 163 ? -9.315 8.252 -13.221 1.00 89.12 163 VAL A N 1
ATOM 1262 C CA . VAL A 1 163 ? -9.385 8.962 -11.931 1.00 89.12 163 VAL A CA 1
ATOM 1263 C C . VAL A 1 163 ? -8.294 8.461 -10.987 1.00 89.12 163 VAL A C 1
ATOM 1265 O O . VAL A 1 163 ? -7.626 9.274 -10.348 1.00 89.12 163 VAL A O 1
ATOM 1268 N N . ALA A 1 164 ? -8.091 7.144 -10.930 1.00 88.44 164 ALA A N 1
ATOM 1269 C CA . ALA A 1 164 ? -7.024 6.530 -10.150 1.00 88.44 164 ALA A CA 1
ATOM 1270 C C . ALA A 1 164 ? -5.642 6.968 -10.651 1.00 88.44 164 ALA A C 1
ATOM 1272 O O . ALA A 1 164 ? -4.833 7.448 -9.864 1.00 88.44 164 ALA A O 1
ATOM 1273 N N . GLU A 1 165 ? -5.417 6.959 -11.969 1.00 87.19 165 GLU A N 1
ATOM 1274 C CA . GLU A 1 165 ? -4.146 7.408 -12.551 1.00 87.19 165 GLU A CA 1
ATOM 1275 C C . GLU A 1 165 ? -3.790 8.857 -12.181 1.00 87.19 165 GLU A C 1
ATOM 1277 O O . GLU A 1 165 ? -2.645 9.147 -11.824 1.00 87.19 165 GLU A O 1
ATOM 1282 N N . ALA A 1 166 ? -4.764 9.771 -12.249 1.00 87.12 166 ALA A N 1
ATOM 1283 C CA . ALA A 1 166 ? -4.558 11.170 -11.879 1.00 87.12 166 ALA A CA 1
ATOM 1284 C C . ALA A 1 166 ? -4.267 11.327 -10.378 1.00 87.12 166 ALA A C 1
ATOM 1286 O O . ALA A 1 166 ? -3.359 12.069 -9.992 1.00 87.12 166 ALA A O 1
ATOM 1287 N N . PHE A 1 167 ? -5.018 10.610 -9.538 1.00 86.62 167 PHE A N 1
ATOM 1288 C CA . PHE A 1 167 ? -4.829 10.596 -8.089 1.00 86.62 167 PHE A CA 1
ATOM 1289 C C . PHE A 1 167 ? -3.438 10.076 -7.703 1.00 86.62 167 PHE A C 1
ATOM 1291 O O . PHE A 1 167 ? -2.715 10.708 -6.930 1.00 86.62 167 PHE A O 1
ATOM 1298 N N . GLU A 1 168 ? -3.019 8.971 -8.307 1.00 83.38 168 GLU A N 1
ATOM 1299 C CA . GLU A 1 168 ? -1.734 8.334 -8.037 1.00 83.38 168 GLU A CA 1
ATOM 1300 C C . GLU A 1 168 ? -0.551 9.168 -8.524 1.00 83.38 168 GLU A C 1
ATOM 1302 O O . GLU A 1 168 ? 0.469 9.247 -7.842 1.00 83.38 168 GLU A O 1
ATOM 1307 N N . SER A 1 169 ? -0.682 9.849 -9.664 1.00 83.94 169 SER A N 1
ATOM 1308 C CA . SER A 1 169 ? 0.348 10.774 -10.146 1.00 83.94 169 SER A CA 1
ATOM 1309 C C . SER A 1 169 ? 0.617 11.907 -9.149 1.00 83.94 169 SER A C 1
ATOM 1311 O O . SER A 1 169 ? 1.774 12.266 -8.891 1.00 83.94 169 SER A O 1
ATOM 1313 N N . ALA A 1 170 ? -0.446 12.436 -8.534 1.00 85.62 170 ALA A N 1
ATOM 1314 C CA . ALA A 1 170 ? -0.335 13.447 -7.490 1.00 85.62 170 ALA A CA 1
ATOM 1315 C C . ALA A 1 170 ? 0.334 12.885 -6.224 1.00 85.62 170 ALA A C 1
ATOM 1317 O O . ALA A 1 170 ? 1.237 13.526 -5.684 1.00 85.62 170 ALA A O 1
ATOM 1318 N N . ILE A 1 171 ? -0.055 11.676 -5.802 1.00 87.00 171 ILE A N 1
ATOM 1319 C CA . ILE A 1 171 ? 0.531 10.946 -4.664 1.00 87.00 171 ILE A CA 1
ATOM 1320 C C . ILE A 1 171 ? 2.024 10.678 -4.860 1.00 87.00 171 ILE A C 1
ATOM 1322 O O . ILE A 1 171 ? 2.823 10.947 -3.962 1.00 87.00 171 ILE A O 1
ATOM 1326 N N . PHE A 1 172 ? 2.409 10.179 -6.034 1.00 87.00 172 PHE A N 1
ATOM 1327 C CA . PHE A 1 172 ? 3.799 9.888 -6.368 1.00 87.00 172 PHE A CA 1
ATOM 1328 C C . PHE A 1 172 ? 4.638 11.165 -6.375 1.00 87.00 172 PHE A C 1
ATOM 1330 O O . PHE A 1 172 ? 5.702 11.216 -5.762 1.00 87.00 172 PHE A O 1
ATOM 1337 N N . SER A 1 173 ? 4.123 12.232 -6.992 1.00 84.81 173 SER A N 1
ATOM 1338 C CA . SER A 1 173 ? 4.791 13.539 -7.011 1.00 84.81 173 SER A CA 1
ATOM 1339 C C . SER A 1 173 ? 4.937 14.158 -5.614 1.00 84.81 173 SER A C 1
ATOM 1341 O O . SER A 1 173 ? 5.801 15.009 -5.411 1.00 84.81 173 SER A O 1
ATOM 1343 N N . ALA A 1 174 ? 4.085 13.762 -4.665 1.00 85.81 174 ALA A N 1
ATOM 1344 C CA . ALA A 1 174 ? 4.127 14.194 -3.271 1.00 85.81 174 ALA A CA 1
ATOM 1345 C C . ALA A 1 174 ? 4.939 13.254 -2.358 1.00 85.81 174 ALA A C 1
ATOM 1347 O O . ALA A 1 174 ? 4.982 13.491 -1.149 1.00 85.81 174 ALA A O 1
ATOM 1348 N N . ASP A 1 175 ? 5.540 12.181 -2.896 1.00 87.62 175 ASP A N 1
ATOM 1349 C CA . ASP A 1 175 ? 6.235 11.142 -2.117 1.00 87.62 175 ASP A CA 1
ATOM 1350 C C . ASP A 1 175 ? 5.408 10.690 -0.894 1.00 87.62 175 ASP A C 1
ATOM 1352 O O . ASP A 1 175 ? 5.883 10.610 0.247 1.00 87.62 175 ASP A O 1
ATOM 1356 N N . MET A 1 176 ? 4.103 10.505 -1.122 1.00 89.44 176 MET A N 1
ATOM 1357 C CA . MET A 1 176 ? 3.162 10.289 -0.034 1.00 89.44 176 MET A CA 1
ATOM 1358 C C . MET A 1 176 ? 3.338 8.893 0.565 1.00 89.44 176 MET A C 1
ATOM 1360 O O . MET A 1 176 ? 3.412 7.876 -0.134 1.00 89.44 176 MET A O 1
ATOM 1364 N N . HIS A 1 177 ? 3.341 8.849 1.888 1.00 92.94 177 HIS A N 1
ATOM 1365 C CA . HIS A 1 177 ? 3.382 7.638 2.686 1.00 92.94 177 HIS A CA 1
ATOM 1366 C C . HIS A 1 177 ? 2.473 7.795 3.903 1.00 92.94 177 HIS A C 1
ATOM 1368 O O . HIS A 1 177 ? 2.224 8.898 4.383 1.00 92.94 177 HIS A O 1
ATOM 1374 N N . TYR A 1 178 ? 1.977 6.679 4.421 1.00 94.44 178 TYR A N 1
ATOM 1375 C CA . TYR A 1 178 ? 1.269 6.660 5.693 1.00 94.44 178 TYR A CA 1
ATOM 1376 C C . TYR A 1 178 ? 2.208 6.214 6.804 1.00 94.44 178 TYR A C 1
ATOM 1378 O O . TYR A 1 178 ? 2.892 5.199 6.671 1.00 94.44 178 TYR A O 1
ATOM 1386 N N . VAL A 1 179 ? 2.196 6.939 7.920 1.00 95.88 179 VAL A N 1
ATOM 1387 C CA . VAL A 1 179 ? 2.801 6.519 9.184 1.00 95.88 179 VAL A CA 1
ATOM 1388 C C . VAL A 1 179 ? 1.689 6.046 10.111 1.00 95.88 179 VAL A C 1
ATOM 1390 O O . VAL A 1 179 ? 0.888 6.832 10.611 1.00 95.88 179 VAL A O 1
ATOM 1393 N N . ILE A 1 180 ? 1.627 4.735 10.320 1.00 96.88 180 ILE A N 1
ATOM 1394 C CA . ILE A 1 180 ? 0.678 4.079 11.217 1.00 96.88 180 ILE A CA 1
ATOM 1395 C C . ILE A 1 180 ? 1.316 4.003 12.604 1.00 96.88 180 ILE A C 1
ATOM 1397 O O . ILE A 1 180 ? 2.214 3.191 12.825 1.00 96.88 180 ILE A O 1
ATOM 1401 N N . GLN A 1 181 ? 0.886 4.862 13.522 1.00 97.56 181 GLN A N 1
ATOM 1402 C CA . GLN A 1 181 ? 1.401 4.966 14.886 1.00 97.56 181 GLN A CA 1
ATOM 1403 C C . GLN A 1 181 ? 0.528 4.154 15.840 1.00 97.56 181 GLN A C 1
ATOM 1405 O O . GLN A 1 181 ? -0.598 4.553 16.132 1.00 97.56 181 GLN A O 1
ATOM 1410 N N . PHE A 1 182 ? 1.039 3.028 16.337 1.00 97.69 182 PHE A N 1
ATOM 1411 C CA . PHE A 1 182 ? 0.329 2.191 17.303 1.00 97.69 182 PHE A CA 1
ATOM 1412 C C . PHE A 1 182 ? 0.493 2.733 18.723 1.00 97.69 182 PHE A C 1
ATOM 1414 O O . PHE A 1 182 ? 1.539 3.283 19.073 1.00 97.69 182 PHE A O 1
ATOM 1421 N N . HIS A 1 183 ? -0.554 2.571 19.532 1.00 97.19 183 HIS A N 1
ATOM 1422 C CA . HIS A 1 183 ? -0.610 3.071 20.913 1.00 97.19 183 HIS A CA 1
ATOM 1423 C C . HIS A 1 183 ? -0.197 2.024 21.952 1.00 97.19 183 HIS A C 1
ATOM 1425 O O . HIS A 1 183 ? 0.036 2.360 23.109 1.00 97.19 183 HIS A O 1
ATOM 1431 N N . ASP A 1 184 ? -0.116 0.755 21.548 1.00 96.31 184 ASP A N 1
ATOM 1432 C CA . ASP A 1 184 ? 0.213 -0.374 22.411 1.00 96.31 184 ASP A CA 1
ATOM 1433 C C . ASP A 1 184 ? 1.024 -1.446 21.666 1.00 96.31 184 ASP A C 1
ATOM 1435 O O . ASP A 1 184 ? 0.988 -1.547 20.439 1.00 96.31 184 ASP A O 1
ATOM 1439 N N . GLU A 1 185 ? 1.751 -2.282 22.414 1.00 97.12 185 GLU A N 1
ATOM 1440 C CA . GLU A 1 185 ? 2.488 -3.428 21.856 1.00 97.12 185 GLU A CA 1
ATOM 1441 C C . GLU A 1 185 ? 1.563 -4.546 21.351 1.00 97.12 185 GLU A C 1
ATOM 1443 O O . GLU A 1 185 ? 1.999 -5.423 20.605 1.00 97.12 185 GLU A O 1
ATOM 1448 N N . ALA A 1 186 ? 0.279 -4.515 21.726 1.00 97.00 186 ALA A N 1
ATOM 1449 C CA . ALA A 1 186 ? -0.721 -5.420 21.175 1.00 97.00 186 ALA A CA 1
ATOM 1450 C C . ALA A 1 186 ? -1.055 -5.079 19.713 1.00 97.00 186 ALA A C 1
ATOM 1452 O O . ALA A 1 186 ? -1.638 -5.915 19.020 1.00 97.00 186 ALA A O 1
ATOM 1453 N N . LEU A 1 187 ? -0.672 -3.894 19.226 1.00 97.25 187 LEU A N 1
ATOM 1454 C CA . LEU A 1 187 ? -0.923 -3.395 17.874 1.00 97.25 187 LEU A CA 1
ATOM 1455 C C . LEU A 1 187 ? -2.421 -3.390 17.524 1.00 97.25 187 LEU A C 1
ATOM 1457 O O . LEU A 1 187 ? -2.811 -3.692 16.392 1.00 97.25 187 LEU A O 1
ATOM 1461 N N . SER A 1 188 ? -3.266 -3.116 18.521 1.00 96.75 188 SER A N 1
ATOM 1462 C CA . SER A 1 188 ? -4.730 -3.195 18.388 1.00 96.75 188 SER A CA 1
ATOM 1463 C C . SER A 1 188 ? -5.383 -1.847 18.082 1.00 96.75 188 SER A C 1
ATOM 1465 O O . SER A 1 188 ? -6.485 -1.790 17.538 1.00 96.75 188 SER A O 1
ATOM 1467 N N . ASN A 1 189 ? -4.695 -0.755 18.408 1.00 97.00 189 ASN A N 1
ATOM 1468 C CA . ASN A 1 189 ? -5.162 0.605 18.203 1.00 97.00 189 ASN A CA 1
ATOM 1469 C C . ASN A 1 189 ? -4.022 1.461 17.648 1.00 97.00 189 ASN A C 1
ATOM 1471 O O . ASN A 1 189 ? -2.904 1.429 18.172 1.00 97.00 189 ASN A O 1
ATOM 1475 N N . ALA A 1 190 ? -4.306 2.223 16.600 1.00 97.19 190 ALA A N 1
ATOM 1476 C CA . ALA A 1 190 ? -3.345 3.102 15.961 1.00 97.19 190 ALA A CA 1
ATOM 1477 C C . ALA A 1 190 ? -3.983 4.384 15.432 1.00 97.19 190 ALA A C 1
ATOM 1479 O O . ALA A 1 190 ? -5.196 4.468 15.247 1.00 97.19 190 ALA A O 1
ATOM 1480 N N . THR A 1 191 ? -3.137 5.359 15.124 1.00 94.75 191 THR A N 1
ATOM 1481 C CA . THR A 1 191 ? -3.487 6.553 14.354 1.00 94.75 191 THR A CA 1
ATOM 1482 C C . THR A 1 191 ? -2.710 6.548 13.042 1.00 94.75 191 THR A C 1
ATOM 1484 O O . THR A 1 191 ? -1.518 6.247 13.023 1.00 94.75 191 THR A O 1
ATOM 1487 N N . LEU A 1 192 ? -3.384 6.851 11.935 1.00 93.44 192 LEU A N 1
ATOM 1488 C CA . LEU A 1 192 ? -2.774 6.969 10.614 1.00 93.44 192 LEU A CA 1
ATOM 1489 C C . LEU A 1 192 ? -2.433 8.436 10.332 1.00 93.44 192 LEU A C 1
ATOM 1491 O O . LEU A 1 192 ? -3.323 9.283 10.370 1.00 93.44 192 LEU A O 1
ATOM 1495 N N . HIS A 1 193 ? -1.177 8.720 10.000 1.00 91.31 193 HIS A N 1
ATOM 1496 C CA . HIS A 1 193 ? -0.716 10.054 9.616 1.00 91.31 193 HIS A CA 1
ATOM 1497 C C . HIS A 1 193 ? -0.271 10.053 8.150 1.00 91.31 193 HIS A C 1
ATOM 1499 O O . HIS A 1 193 ? 0.645 9.299 7.807 1.00 91.31 193 HIS A O 1
ATOM 1505 N N . PRO A 1 194 ? -0.910 10.826 7.255 1.00 90.88 194 PRO A N 1
ATOM 1506 C CA . PRO A 1 194 ? -0.377 11.056 5.921 1.00 90.88 194 PRO A CA 1
ATOM 1507 C C . PRO A 1 194 ? 0.851 11.969 6.003 1.00 90.88 194 PRO A C 1
ATOM 1509 O O . PRO A 1 194 ? 0.761 13.127 6.403 1.00 90.88 194 PRO A O 1
ATOM 1512 N N . GLU A 1 195 ? 1.997 11.465 5.569 1.00 89.94 195 GLU A N 1
ATOM 1513 C CA . GLU A 1 195 ? 3.226 12.237 5.419 1.00 89.94 195 GLU A CA 1
ATOM 1514 C C . GLU A 1 195 ? 3.624 12.288 3.937 1.00 89.94 195 GLU A C 1
ATOM 1516 O O . GLU A 1 195 ? 3.280 11.421 3.135 1.00 89.94 195 GLU A O 1
ATOM 1521 N N . GLY A 1 196 ? 4.335 13.339 3.543 1.00 85.56 196 GLY A N 1
ATOM 1522 C CA . GLY A 1 196 ? 4.772 13.538 2.166 1.00 85.56 196 GLY A CA 1
ATOM 1523 C C . GLY A 1 196 ? 5.786 14.667 2.065 1.00 85.56 196 GLY A C 1
ATOM 1524 O O . GLY A 1 196 ? 5.927 15.488 2.982 1.00 85.56 196 GLY A O 1
ATOM 1525 N N . SER A 1 197 ? 6.501 14.710 0.949 1.00 81.56 197 SER A N 1
ATOM 1526 C CA . SER A 1 197 ? 7.481 15.749 0.643 1.00 81.56 197 SER A CA 1
ATOM 1527 C C . SER A 1 197 ? 7.119 16.489 -0.655 1.00 81.56 197 SER A C 1
ATOM 1529 O O . SER A 1 197 ? 6.313 16.039 -1.461 1.00 81.56 197 SER A O 1
ATOM 1531 N N . GLY A 1 198 ? 7.654 17.698 -0.840 1.00 77.56 198 GLY A N 1
ATOM 1532 C CA . GLY A 1 198 ? 7.395 18.517 -2.031 1.00 77.56 198 GLY A CA 1
ATOM 1533 C C . GLY A 1 198 ? 6.216 19.492 -1.917 1.00 77.56 198 GLY A C 1
ATOM 1534 O O . GLY A 1 198 ? 5.538 19.590 -0.895 1.00 77.56 198 GLY A O 1
ATOM 1535 N N . ILE A 1 199 ? 5.998 20.273 -2.980 1.00 72.44 199 ILE A N 1
ATOM 1536 C CA . ILE A 1 199 ? 5.027 21.383 -2.990 1.00 72.44 199 ILE A CA 1
ATOM 1537 C C . ILE A 1 199 ? 3.576 20.896 -2.863 1.00 72.44 199 ILE A C 1
ATOM 1539 O O . ILE A 1 199 ? 2.752 21.548 -2.224 1.00 72.44 199 ILE A O 1
ATOM 1543 N N . ASN A 1 200 ? 3.294 19.698 -3.382 1.00 70.19 200 ASN A N 1
ATOM 1544 C CA . ASN A 1 200 ? 1.986 19.053 -3.287 1.00 70.19 200 ASN A CA 1
ATOM 1545 C C . ASN A 1 200 ? 1.704 18.504 -1.878 1.00 70.19 200 ASN A C 1
ATOM 1547 O O . ASN A 1 200 ? 0.549 18.295 -1.527 1.00 70.19 200 ASN A O 1
ATOM 1551 N N . ALA A 1 201 ? 2.724 18.332 -1.028 1.00 72.19 201 ALA A N 1
ATOM 1552 C CA . ALA A 1 201 ? 2.515 17.927 0.360 1.00 72.19 201 ALA A CA 1
ATOM 1553 C C . ALA A 1 201 ? 1.875 19.043 1.207 1.00 72.19 201 ALA A C 1
ATOM 1555 O O . ALA A 1 201 ? 1.322 18.763 2.268 1.00 72.19 201 ALA A O 1
ATOM 1556 N N . LEU A 1 202 ? 1.913 20.309 0.763 1.00 67.75 202 LEU A N 1
ATOM 1557 C CA . LEU A 1 202 ? 1.320 21.419 1.513 1.00 67.75 202 LEU A CA 1
ATOM 1558 C C . LEU A 1 202 ? -0.207 21.298 1.601 1.00 67.75 202 LEU A C 1
ATOM 1560 O O . LEU A 1 202 ? -0.768 21.495 2.677 1.00 67.75 202 LEU A O 1
ATOM 1564 N N . SER A 1 203 ? -0.876 20.918 0.508 1.00 67.44 203 SER A N 1
ATOM 1565 C CA . SER A 1 203 ? -2.319 20.654 0.533 1.00 67.44 203 SER A CA 1
ATOM 1566 C C . SER A 1 203 ? -2.643 19.452 1.424 1.00 67.44 203 SER A C 1
ATOM 1568 O O . SER A 1 203 ? -3.624 19.485 2.162 1.00 67.44 203 SER A O 1
ATOM 1570 N N . MET A 1 204 ? -1.780 18.434 1.444 1.00 67.81 204 MET A N 1
ATOM 1571 C CA . MET A 1 204 ? -1.941 17.257 2.307 1.00 67.81 204 MET A CA 1
ATOM 1572 C C . MET A 1 204 ? -1.729 17.566 3.795 1.00 67.81 204 MET A C 1
ATOM 1574 O O . MET A 1 204 ? -2.425 17.010 4.635 1.00 67.81 204 MET A O 1
ATOM 1578 N N . LYS A 1 205 ? -0.843 18.504 4.146 1.00 67.56 205 LYS A N 1
ATOM 1579 C CA . LYS A 1 205 ? -0.699 18.977 5.535 1.00 67.56 205 LYS A CA 1
ATOM 1580 C C . LYS A 1 205 ? -1.939 19.714 6.028 1.00 67.56 205 LYS A C 1
ATOM 1582 O O . LYS A 1 205 ? -2.276 19.616 7.202 1.00 67.56 205 LYS A O 1
ATOM 1587 N N . VAL A 1 206 ? -2.638 20.424 5.140 1.00 66.75 206 VAL A N 1
ATOM 1588 C CA . VAL A 1 206 ? -3.954 20.985 5.478 1.00 66.75 206 VAL A CA 1
ATOM 1589 C C . VAL A 1 206 ? -4.944 19.857 5.753 1.00 66.75 206 VAL A C 1
ATOM 1591 O O . VAL A 1 206 ? -5.694 19.971 6.716 1.00 66.75 206 VAL A O 1
ATOM 1594 N N . PHE A 1 207 ? -4.899 18.760 4.982 1.00 65.56 207 PHE A N 1
ATOM 1595 C CA . PHE A 1 207 ? -5.678 17.552 5.273 1.00 65.56 207 PHE A CA 1
ATOM 1596 C C . PHE A 1 207 ? -5.349 16.957 6.652 1.00 65.56 207 PHE A C 1
ATOM 1598 O O . PHE A 1 207 ? -6.270 16.682 7.409 1.00 65.56 207 PHE A O 1
ATOM 1605 N N . ASP A 1 208 ? -4.074 16.841 7.024 1.00 61.53 208 ASP A N 1
ATOM 1606 C CA . ASP A 1 208 ? -3.656 16.291 8.327 1.00 61.53 208 ASP A CA 1
ATOM 1607 C C . ASP A 1 208 ? -4.193 17.113 9.519 1.00 61.53 208 ASP A C 1
ATOM 1609 O O . ASP A 1 208 ? -4.666 16.564 10.511 1.00 61.53 208 ASP A O 1
ATOM 1613 N N . VAL A 1 209 ? -4.256 18.444 9.387 1.00 59.88 209 VAL A N 1
ATOM 1614 C CA . VAL A 1 209 ? -4.863 19.327 10.406 1.00 59.88 209 VAL A CA 1
ATOM 1615 C C . VAL A 1 209 ? -6.377 19.101 10.556 1.00 59.88 209 VAL A C 1
ATOM 1617 O O . VAL A 1 209 ? -6.948 19.432 11.599 1.00 59.88 209 VAL A O 1
ATOM 1620 N N . VAL A 1 210 ? -7.043 18.538 9.542 1.00 55.09 210 VAL A N 1
ATOM 1621 C CA . VAL A 1 210 ? -8.508 18.373 9.514 1.00 55.09 210 VAL A CA 1
ATOM 1622 C C . VAL A 1 210 ? -9.002 16.940 9.684 1.00 55.09 210 VAL A C 1
ATOM 1624 O O . VAL A 1 210 ? -10.213 16.699 9.633 1.00 55.09 210 VAL A O 1
ATOM 1627 N N . SER A 1 211 ? -8.108 15.975 9.898 1.00 66.12 211 SER A N 1
ATOM 1628 C CA . SER A 1 211 ? -8.511 14.572 9.957 1.00 66.12 211 SER A CA 1
ATOM 1629 C C . SER A 1 211 ? -7.675 13.753 10.930 1.00 66.12 211 SER A C 1
ATOM 1631 O O . SER A 1 211 ? -6.487 13.551 10.715 1.00 66.12 211 SER A O 1
ATOM 1633 N N . ASP A 1 212 ? -8.333 13.201 11.954 1.00 72.38 212 ASP A N 1
ATOM 1634 C CA . ASP A 1 212 ? -7.797 12.027 12.646 1.00 72.38 212 ASP A CA 1
ATOM 1635 C C . ASP A 1 212 ? -8.262 10.779 11.904 1.00 72.38 212 ASP A C 1
ATOM 1637 O O . ASP A 1 212 ? -9.438 10.650 11.547 1.00 72.38 212 ASP A O 1
ATOM 1641 N N . PHE A 1 213 ? -7.354 9.827 11.734 1.00 87.81 213 PHE A N 1
ATOM 1642 C CA . PHE A 1 213 ? -7.646 8.540 11.118 1.00 87.81 213 PHE A CA 1
ATOM 1643 C C . PHE A 1 213 ? -7.311 7.416 12.101 1.00 87.81 213 PHE A C 1
ATOM 1645 O O . PHE A 1 213 ? -6.270 6.766 11.963 1.00 87.81 213 PHE A O 1
ATOM 1652 N N . PRO A 1 214 ? -8.142 7.188 13.133 1.00 93.94 214 PRO A N 1
ATOM 1653 C CA . PRO A 1 214 ? -7.908 6.071 14.028 1.00 93.94 214 PRO A CA 1
ATOM 1654 C C . PRO A 1 214 ? -8.127 4.756 13.272 1.00 93.94 214 PRO A C 1
ATOM 1656 O O . PRO A 1 214 ? -8.983 4.646 12.390 1.00 93.94 214 PRO A O 1
ATOM 1659 N N . MET A 1 215 ? -7.347 3.750 13.635 1.00 95.56 215 MET A N 1
ATOM 1660 C CA . MET A 1 215 ? -7.414 2.399 13.107 1.00 95.56 215 MET A CA 1
ATOM 1661 C C . MET A 1 215 ? -7.514 1.445 14.292 1.00 95.56 215 MET A C 1
ATOM 1663 O O . MET A 1 215 ? -6.575 1.315 15.076 1.00 95.56 215 MET A O 1
ATOM 1667 N N . VAL A 1 216 ? -8.668 0.798 14.435 1.00 96.56 216 VAL A N 1
ATOM 1668 C CA . VAL A 1 216 ? -8.993 -0.033 15.600 1.00 96.56 216 VAL A CA 1
ATOM 1669 C C . VAL A 1 216 ? -9.254 -1.457 15.144 1.00 96.56 216 VAL A C 1
ATOM 1671 O O . VAL A 1 216 ? -10.085 -1.694 14.275 1.00 96.56 216 VAL A O 1
ATOM 1674 N N . GLU A 1 217 ? -8.550 -2.416 15.724 1.00 96.44 217 GLU A N 1
ATOM 1675 C CA . GLU A 1 217 ? -8.740 -3.836 15.449 1.00 96.44 217 GLU A CA 1
ATOM 1676 C C . GLU A 1 217 ? -10.139 -4.311 15.872 1.00 96.44 217 GLU A C 1
ATOM 1678 O O . GLU A 1 217 ? -10.622 -4.004 16.968 1.00 96.44 217 GLU A O 1
ATOM 1683 N N . LEU A 1 218 ? -10.782 -5.104 15.014 1.00 95.19 218 LEU A N 1
ATOM 1684 C CA . LEU A 1 218 ? -12.059 -5.745 15.322 1.00 95.19 218 LEU A CA 1
ATOM 1685 C C . LEU A 1 218 ? -11.817 -6.985 16.198 1.00 95.19 218 LEU A C 1
ATOM 1687 O O . LEU A 1 218 ? -11.266 -7.986 15.748 1.00 95.19 218 LEU A O 1
ATOM 1691 N N . ARG A 1 219 ? -12.211 -6.898 17.476 1.00 84.94 219 ARG A N 1
ATOM 1692 C CA . ARG A 1 219 ? -11.920 -7.902 18.523 1.00 84.94 219 ARG A CA 1
ATOM 1693 C C . ARG A 1 219 ? -12.774 -9.170 18.462 1.00 84.94 219 ARG A C 1
ATOM 1695 O O . ARG A 1 219 ? -12.474 -10.132 19.156 1.00 84.94 219 ARG A O 1
ATOM 1702 N N . ASP A 1 220 ? -13.840 -9.170 17.677 1.00 80.06 220 ASP A N 1
ATOM 1703 C CA . ASP A 1 220 ? -14.796 -10.276 17.554 1.00 80.06 220 ASP A CA 1
ATOM 1704 C C . ASP A 1 220 ? -14.353 -11.360 16.552 1.00 80.06 220 ASP A C 1
ATOM 1706 O O . ASP A 1 220 ? -15.117 -12.268 16.231 1.00 80.06 220 ASP A O 1
ATOM 1710 N N . GLN A 1 221 ? -13.122 -11.278 16.044 1.00 74.12 221 GLN A N 1
ATOM 1711 C CA . GLN A 1 221 ? -12.629 -12.147 14.981 1.00 74.12 221 GLN A CA 1
ATOM 1712 C C . GLN A 1 221 ? -11.809 -13.326 15.524 1.00 74.12 221 GLN A C 1
ATOM 1714 O O . GLN A 1 221 ? -11.091 -13.216 16.515 1.00 74.12 221 GLN A O 1
ATOM 1719 N N . GLN A 1 222 ? -11.873 -14.457 14.814 1.00 78.44 222 GLN A N 1
ATOM 1720 C CA . GLN A 1 222 ? -11.107 -15.674 15.128 1.00 78.44 222 GLN A CA 1
ATOM 1721 C C . GLN A 1 222 ? -9.585 -15.495 14.993 1.00 78.44 222 GLN A C 1
ATOM 1723 O O . GLN A 1 222 ? -8.831 -16.273 15.574 1.00 78.44 222 GLN A O 1
ATOM 1728 N N . ALA A 1 223 ? -9.131 -14.487 14.245 1.00 86.88 223 ALA A N 1
ATOM 1729 C CA . ALA A 1 223 ? -7.725 -14.238 13.958 1.00 86.88 223 ALA A CA 1
ATOM 1730 C C . ALA A 1 223 ? -7.353 -12.775 14.278 1.00 86.88 223 ALA A C 1
ATOM 1732 O O . ALA A 1 223 ? -7.834 -11.855 13.607 1.00 86.88 223 ALA A O 1
ATOM 1733 N N . PRO A 1 224 ? -6.509 -12.537 15.303 1.00 90.81 224 PRO A N 1
ATOM 1734 C CA . PRO A 1 224 ? -5.982 -11.212 15.604 1.00 90.81 224 PRO A CA 1
ATOM 1735 C C . PRO A 1 224 ? -5.229 -10.631 14.410 1.00 90.81 224 PRO A C 1
ATOM 1737 O O . PRO A 1 224 ? -4.372 -11.284 13.814 1.00 90.81 224 PRO A O 1
ATOM 1740 N N . GLY A 1 225 ? -5.515 -9.377 14.097 1.00 90.81 225 GLY A N 1
ATOM 1741 C CA . GLY A 1 225 ? -4.940 -8.675 12.968 1.00 90.81 225 GLY A CA 1
ATOM 1742 C C . GLY A 1 225 ? -5.476 -9.148 11.621 1.00 90.81 225 GLY A C 1
ATOM 1743 O O . GLY A 1 225 ? -4.751 -9.109 10.635 1.00 90.81 225 GLY A O 1
ATOM 1744 N N . ASP A 1 226 ? -6.720 -9.598 11.523 1.00 94.31 226 ASP A N 1
ATOM 1745 C CA . ASP A 1 226 ? -7.327 -9.824 10.205 1.00 94.31 226 ASP A CA 1
ATOM 1746 C C . ASP A 1 226 ? -8.187 -8.659 9.746 1.00 94.31 226 ASP A C 1
ATOM 1748 O O . ASP A 1 226 ? -8.307 -8.428 8.540 1.00 94.31 226 ASP A O 1
ATOM 1752 N N . LYS A 1 227 ? -8.790 -7.920 10.683 1.00 96.50 227 LYS A N 1
ATOM 1753 C CA . LYS A 1 227 ? -9.701 -6.829 10.356 1.00 96.50 227 LYS A CA 1
ATOM 1754 C C . LYS A 1 227 ? -9.527 -5.627 11.271 1.00 96.50 227 LYS A C 1
ATOM 1756 O O . LYS A 1 227 ? -9.435 -5.763 12.489 1.00 96.50 227 LYS A O 1
ATOM 1761 N N . TRP A 1 228 ? -9.562 -4.445 10.670 1.00 96.88 228 TRP A N 1
ATOM 1762 C CA . TRP A 1 228 ? -9.516 -3.167 11.369 1.00 96.88 228 TRP A CA 1
ATOM 1763 C C . TRP A 1 228 ? -10.627 -2.265 10.871 1.00 96.88 228 TRP A C 1
ATOM 1765 O O . TRP A 1 228 ? -10.899 -2.215 9.676 1.00 96.88 228 TRP A O 1
ATOM 1775 N N . GLN A 1 229 ? -11.231 -1.524 11.785 1.00 96.44 229 GLN A N 1
ATOM 1776 C CA . GLN A 1 229 ? -12.158 -0.448 11.499 1.00 96.44 229 GLN A CA 1
ATOM 1777 C C . GLN A 1 229 ? -11.396 0.872 11.382 1.00 96.44 229 GLN A C 1
ATOM 1779 O O . GLN A 1 229 ? -10.547 1.186 12.220 1.00 96.44 229 GLN A O 1
ATOM 1784 N N . ARG A 1 230 ? -11.741 1.666 10.370 1.00 94.00 230 ARG A N 1
ATOM 1785 C CA . ARG A 1 230 ? -11.167 2.985 10.108 1.00 94.00 230 ARG A CA 1
ATOM 1786 C C . ARG A 1 230 ? -12.289 4.000 9.914 1.00 94.00 230 ARG A C 1
ATOM 1788 O O . ARG A 1 230 ? -12.757 4.198 8.789 1.00 94.00 230 ARG A O 1
ATOM 1795 N N . PRO A 1 231 ? -12.759 4.647 10.992 1.00 91.44 231 PRO A N 1
ATOM 1796 C CA . PRO A 1 231 ? -13.630 5.793 10.833 1.00 91.44 231 PRO A CA 1
ATOM 1797 C C . PRO A 1 231 ? -12.833 6.962 10.250 1.00 91.44 231 PRO A C 1
ATOM 1799 O O . PRO A 1 231 ? -11.694 7.230 10.633 1.00 91.44 231 PRO A O 1
ATOM 1802 N N . SER A 1 232 ? -13.422 7.636 9.270 1.00 82.69 232 SER A N 1
ATOM 1803 C CA . SER A 1 232 ? -12.889 8.864 8.690 1.00 82.69 232 SER A CA 1
ATOM 1804 C C . SER A 1 232 ? -13.632 10.050 9.276 1.00 82.69 232 SER A C 1
ATOM 1806 O O . SER A 1 232 ? -14.865 10.089 9.294 1.00 82.69 232 SER A O 1
ATOM 1808 N N . TYR A 1 233 ? -12.869 11.021 9.754 1.00 82.69 233 TYR A N 1
ATOM 1809 C CA . TYR A 1 233 ? -13.400 12.282 10.232 1.00 82.69 233 TYR A CA 1
ATOM 1810 C C . TYR A 1 233 ? -12.935 13.397 9.305 1.00 82.69 233 TYR A C 1
ATOM 1812 O O . TYR A 1 233 ? -11.776 13.424 8.895 1.00 82.69 233 TYR A O 1
ATOM 1820 N N . PHE A 1 234 ? -13.845 14.309 8.989 1.00 75.44 234 PHE A N 1
ATOM 1821 C CA . PHE A 1 234 ? -13.561 15.534 8.257 1.00 75.44 234 PHE A CA 1
ATOM 1822 C C . PHE A 1 234 ? -13.966 16.725 9.124 1.00 75.44 234 PHE A C 1
ATOM 1824 O O . PHE A 1 234 ? -15.092 16.775 9.626 1.00 75.44 234 PHE A O 1
ATOM 1831 N N . GLY A 1 235 ? -13.075 17.699 9.284 1.00 70.12 235 GLY A N 1
ATOM 1832 C CA . GLY A 1 235 ? -13.436 19.017 9.802 1.00 70.12 235 GLY A CA 1
ATOM 1833 C C . GLY A 1 235 ? -12.267 19.790 10.410 1.00 70.12 235 GLY A C 1
ATOM 1834 O O . GLY A 1 235 ? -11.203 19.243 10.652 1.00 70.12 235 GLY A O 1
ATOM 1835 N N . LEU A 1 236 ? -12.434 21.099 10.599 1.00 70.19 236 LEU A N 1
ATOM 1836 C CA . LEU A 1 236 ? -11.347 22.001 10.986 1.00 70.19 236 LEU A CA 1
ATOM 1837 C C . LEU A 1 236 ? -11.173 22.074 12.509 1.00 70.19 236 LEU A C 1
ATOM 1839 O O . LEU A 1 236 ? -12.096 22.437 13.243 1.00 70.19 236 LEU A O 1
ATOM 1843 N N . GLY A 1 237 ? -9.956 21.787 12.978 1.00 73.12 237 GLY A N 1
ATOM 1844 C CA . GLY A 1 237 ? -9.581 21.894 14.387 1.00 73.12 237 GLY A CA 1
ATOM 1845 C C . GLY A 1 237 ? -10.351 20.911 15.273 1.00 73.12 237 GLY A C 1
ATOM 1846 O O . GLY A 1 237 ? -10.312 19.701 15.063 1.00 73.12 237 GLY A O 1
ATOM 1847 N N . ASN A 1 238 ? -11.058 21.436 16.276 1.00 78.75 238 ASN A N 1
ATOM 1848 C CA . ASN A 1 238 ? -11.823 20.622 17.228 1.00 78.75 238 ASN A CA 1
ATOM 1849 C C . ASN A 1 238 ? -13.182 20.154 16.678 1.00 78.75 238 ASN A C 1
ATOM 1851 O O . ASN A 1 238 ? -13.840 19.324 17.304 1.00 78.75 238 ASN A O 1
ATOM 1855 N N . PHE A 1 239 ? -13.629 20.683 15.536 1.00 80.44 239 PHE A N 1
ATOM 1856 C CA . PHE A 1 239 ? -14.889 20.277 14.924 1.00 80.44 239 PHE A CA 1
ATOM 1857 C C . PHE A 1 239 ? -14.628 19.156 13.920 1.00 80.44 239 PHE A C 1
ATOM 1859 O O . PHE A 1 239 ? -14.262 19.421 12.780 1.00 80.44 239 PHE A O 1
ATOM 1866 N N . LYS A 1 240 ? -14.806 17.903 14.350 1.00 81.88 240 LYS A N 1
ATOM 1867 C CA . LYS A 1 240 ? -14.622 16.709 13.515 1.00 81.88 240 LYS A CA 1
ATOM 1868 C C . LYS A 1 240 ? -15.964 16.020 13.298 1.00 81.88 240 LYS A C 1
ATOM 1870 O O . LYS A 1 240 ? -16.585 15.549 14.249 1.00 81.88 240 LYS A O 1
ATOM 1875 N N . VAL A 1 241 ? -16.412 15.951 12.047 1.00 84.56 241 VAL A N 1
ATOM 1876 C CA . VAL A 1 241 ? -17.627 15.226 11.661 1.00 84.56 241 VAL A CA 1
ATOM 1877 C C . VAL A 1 241 ? -17.221 13.890 11.070 1.00 84.56 241 VAL A C 1
ATOM 1879 O O . VAL A 1 241 ? -16.390 13.818 10.167 1.00 84.56 241 VAL A O 1
ATOM 1882 N N . LYS A 1 242 ? -17.812 12.815 11.585 1.00 86.12 242 LYS A N 1
ATOM 1883 C CA . LYS A 1 242 ? -17.638 11.478 11.025 1.00 86.12 242 LYS A CA 1
ATOM 1884 C C . LYS A 1 242 ? -18.204 11.462 9.602 1.00 86.12 242 LYS A C 1
ATOM 1886 O O . LYS A 1 242 ? -19.403 11.660 9.425 1.00 86.12 242 LYS A O 1
ATOM 1891 N N . GLY A 1 243 ? -17.338 11.279 8.609 1.00 82.44 243 GLY A N 1
ATOM 1892 C CA . GLY A 1 243 ? -17.715 11.252 7.198 1.00 82.44 243 GLY A CA 1
ATOM 1893 C C . GLY A 1 243 ? -18.170 9.862 6.782 1.00 82.44 243 GLY A C 1
ATOM 1894 O O . GLY A 1 243 ? -19.355 9.617 6.604 1.00 82.44 243 GLY A O 1
ATOM 1895 N N . ASN 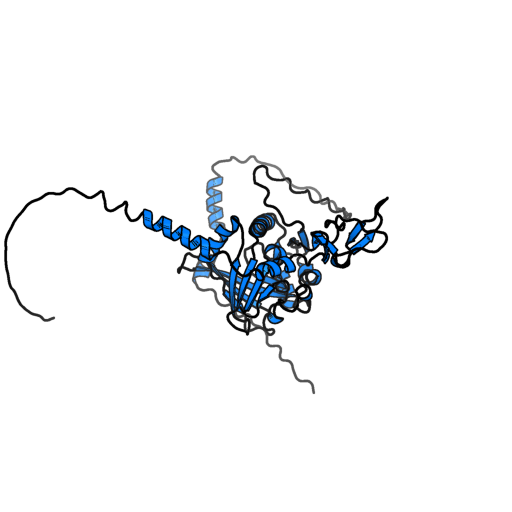A 1 244 ? -17.211 8.949 6.658 1.00 85.69 244 ASN A N 1
ATOM 1896 C CA . ASN A 1 244 ? -17.431 7.558 6.264 1.00 85.69 244 ASN A CA 1
ATOM 1897 C C . ASN A 1 244 ? -16.652 6.598 7.159 1.00 85.69 244 ASN A C 1
ATOM 1899 O O . ASN A 1 244 ? -15.639 6.968 7.749 1.00 85.69 244 ASN A O 1
ATOM 1903 N N . ASP A 1 245 ? -17.079 5.345 7.184 1.00 91.31 245 ASP A N 1
ATOM 1904 C CA . ASP A 1 245 ? -16.343 4.250 7.796 1.00 91.31 245 ASP A CA 1
ATOM 1905 C C . ASP A 1 245 ? -15.911 3.284 6.705 1.00 91.31 245 ASP A C 1
ATOM 1907 O O . ASP A 1 245 ? -16.720 2.895 5.865 1.00 91.31 245 ASP A O 1
ATOM 1911 N N . TYR A 1 246 ? -14.653 2.865 6.742 1.00 95.00 246 TYR A N 1
ATOM 1912 C CA . TYR A 1 246 ? -14.206 1.716 5.968 1.00 95.00 246 TYR A CA 1
ATOM 1913 C C . TYR A 1 246 ? -13.413 0.776 6.866 1.00 95.00 246 TYR A C 1
ATOM 1915 O O . TYR A 1 246 ? -13.057 1.122 7.995 1.00 95.00 246 TYR A O 1
ATOM 1923 N N . ALA A 1 247 ? -13.166 -0.432 6.388 1.00 96.50 247 ALA A N 1
ATOM 1924 C CA . ALA A 1 247 ? -12.415 -1.436 7.114 1.00 96.50 247 ALA A CA 1
ATOM 1925 C C . ALA A 1 247 ? -11.237 -1.949 6.286 1.00 96.50 247 ALA A C 1
ATOM 1927 O O . ALA A 1 247 ? -11.276 -1.943 5.060 1.00 96.50 247 ALA A O 1
ATOM 1928 N N . LEU A 1 248 ? -10.186 -2.399 6.959 1.00 97.44 248 LEU A N 1
ATOM 1929 C CA . LEU A 1 248 ? -9.058 -3.078 6.335 1.00 97.44 248 LEU A CA 1
ATOM 1930 C C . LEU A 1 248 ? -9.208 -4.564 6.614 1.00 97.44 248 LEU A C 1
ATOM 1932 O O . LEU A 1 248 ? -9.215 -4.944 7.781 1.00 97.44 248 LEU A O 1
ATOM 1936 N N . TRP A 1 249 ? -9.376 -5.388 5.584 1.00 97.62 249 TRP A N 1
ATOM 1937 C CA . TRP A 1 249 ? -9.552 -6.836 5.717 1.00 97.62 249 TRP A CA 1
ATOM 1938 C C . TRP A 1 249 ? -8.387 -7.555 5.047 1.00 97.62 249 TRP A C 1
ATOM 1940 O O . TRP A 1 249 ? -8.174 -7.417 3.844 1.00 97.62 249 TRP A O 1
ATOM 1950 N N . ARG A 1 250 ? -7.633 -8.344 5.806 1.00 98.06 250 ARG A N 1
ATOM 1951 C CA . ARG A 1 250 ? -6.510 -9.131 5.293 1.00 98.06 250 ARG A CA 1
ATOM 1952 C C . ARG A 1 250 ? -7.004 -10.154 4.270 1.00 98.06 250 ARG A C 1
ATOM 1954 O O . ARG A 1 250 ? -7.824 -11.002 4.603 1.00 98.06 250 ARG A O 1
ATOM 1961 N N . ILE A 1 251 ? -6.486 -10.104 3.047 1.00 98.12 251 ILE A N 1
ATOM 1962 C CA . ILE A 1 251 ? -6.765 -11.074 1.972 1.00 98.12 251 ILE A CA 1
ATOM 1963 C C . ILE A 1 251 ? -5.561 -11.973 1.665 1.00 98.12 251 ILE A C 1
ATOM 1965 O O . ILE A 1 251 ? -5.732 -13.045 1.091 1.00 98.12 251 ILE A O 1
ATOM 1969 N N . LEU A 1 252 ? -4.360 -11.568 2.087 1.00 97.88 252 LEU A N 1
ATOM 1970 C CA . LEU A 1 252 ? -3.122 -12.347 2.028 1.00 97.88 252 LEU A CA 1
ATOM 1971 C C . LEU A 1 252 ? -2.379 -12.160 3.352 1.00 97.88 252 LEU A C 1
ATOM 1973 O O . LEU A 1 252 ? -2.207 -11.019 3.780 1.00 97.88 252 LEU A O 1
ATOM 1977 N N . ASP A 1 253 ? -1.955 -13.234 4.012 1.00 97.69 253 ASP A N 1
ATOM 1978 C CA . ASP A 1 253 ? -1.212 -13.145 5.275 1.00 97.69 253 ASP A CA 1
ATOM 1979 C C . ASP A 1 253 ? 0.313 -13.008 5.084 1.00 97.69 253 ASP A C 1
ATOM 1981 O O . ASP A 1 253 ? 0.834 -13.071 3.970 1.00 97.69 253 ASP A O 1
ATOM 1985 N N . GLY A 1 254 ? 1.057 -12.821 6.182 1.00 96.69 254 GLY A N 1
ATOM 1986 C CA . GLY A 1 254 ? 2.525 -12.746 6.146 1.00 96.69 254 GLY A CA 1
ATOM 1987 C C . GLY A 1 254 ? 3.220 -14.053 5.736 1.00 96.69 254 GLY A C 1
ATOM 1988 O O . GLY A 1 254 ? 4.395 -14.046 5.380 1.00 96.69 254 GLY A O 1
ATOM 1989 N N . GLY A 1 255 ? 2.499 -15.176 5.750 1.00 97.69 255 GLY A N 1
ATOM 1990 C CA . GLY A 1 255 ? 2.942 -16.460 5.209 1.00 97.69 255 GLY A CA 1
ATOM 1991 C C . GLY A 1 255 ? 2.622 -16.639 3.723 1.00 97.69 255 GLY A C 1
ATOM 1992 O O . GLY A 1 255 ? 2.824 -17.736 3.205 1.00 97.69 255 GLY A O 1
ATOM 1993 N N . LEU A 1 256 ? 2.131 -15.591 3.048 1.00 97.31 256 LEU A N 1
ATOM 1994 C CA . LEU A 1 256 ? 1.680 -15.602 1.654 1.00 97.31 256 LEU A CA 1
ATOM 1995 C C . LEU A 1 256 ? 0.500 -16.550 1.392 1.00 97.31 256 LEU A C 1
ATOM 1997 O O . LEU A 1 256 ? 0.323 -17.035 0.274 1.00 97.31 256 LEU A O 1
ATOM 2001 N N . ARG A 1 257 ? -0.321 -16.823 2.410 1.00 97.50 257 ARG A N 1
ATOM 2002 C CA . ARG A 1 257 ? -1.539 -17.629 2.272 1.00 97.50 257 ARG A CA 1
ATOM 2003 C C . ARG A 1 257 ? -2.738 -16.717 2.069 1.00 97.50 257 ARG A C 1
ATOM 2005 O O . ARG A 1 257 ? -2.890 -15.709 2.761 1.00 97.50 257 ARG A O 1
ATOM 2012 N N . VAL A 1 258 ? -3.600 -17.081 1.125 1.00 97.19 258 VAL A N 1
ATOM 2013 C CA . VAL A 1 258 ? -4.827 -16.335 0.841 1.00 97.19 258 VAL A CA 1
ATOM 2014 C C . VAL A 1 258 ? -5.838 -16.563 1.964 1.00 97.19 258 VAL A C 1
ATOM 2016 O O . VAL A 1 258 ? -6.182 -17.700 2.290 1.00 97.19 258 VAL A O 1
ATOM 2019 N N . VAL A 1 259 ? -6.361 -15.478 2.533 1.00 96.62 259 VAL A N 1
ATOM 2020 C CA . VAL A 1 259 ? -7.482 -15.526 3.481 1.00 96.62 259 VAL A CA 1
ATOM 2021 C C . VAL A 1 259 ? -8.771 -15.590 2.666 1.00 96.62 259 VAL A C 1
ATOM 2023 O O . VAL A 1 259 ? -9.388 -14.570 2.353 1.00 96.62 259 VAL A O 1
ATOM 2026 N N . HIS A 1 260 ? -9.138 -16.804 2.248 1.00 95.69 260 HIS A N 1
ATOM 2027 C CA . HIS A 1 260 ? -10.166 -17.024 1.228 1.00 95.69 260 HIS A CA 1
ATOM 2028 C C . HIS A 1 260 ? -11.522 -16.379 1.546 1.00 95.69 260 HIS A C 1
ATOM 2030 O O . HIS A 1 260 ? -12.171 -15.884 0.629 1.00 95.69 260 HIS A O 1
ATOM 2036 N N . ASP A 1 261 ? -11.948 -16.340 2.809 1.00 96.19 261 ASP A N 1
ATOM 2037 C CA . ASP A 1 261 ? -13.229 -15.732 3.192 1.00 96.19 261 ASP A CA 1
ATOM 2038 C C . ASP A 1 261 ? -13.248 -14.223 2.907 1.00 96.19 261 ASP A C 1
ATOM 2040 O O . ASP A 1 261 ? -14.171 -13.719 2.264 1.00 96.19 261 ASP A O 1
ATOM 2044 N N . ASN A 1 262 ? -12.186 -13.514 3.300 1.00 96.62 262 ASN A N 1
ATOM 2045 C CA . ASN A 1 262 ? -12.038 -12.083 3.041 1.00 96.62 262 ASN A CA 1
ATOM 2046 C C . ASN A 1 262 ? -11.822 -11.806 1.545 1.00 96.62 262 ASN A C 1
ATOM 2048 O O . ASN A 1 262 ? -12.389 -10.853 1.015 1.00 96.62 262 ASN A O 1
ATOM 2052 N N . ALA A 1 263 ? -11.051 -12.647 0.846 1.00 96.88 263 ALA A N 1
ATOM 2053 C CA . ALA A 1 263 ? -10.823 -12.509 -0.593 1.00 96.88 263 ALA A CA 1
ATOM 2054 C C . ALA A 1 263 ? -12.116 -12.705 -1.406 1.00 96.88 263 ALA A C 1
ATOM 2056 O O . ALA A 1 263 ? -12.403 -11.915 -2.305 1.00 96.88 263 ALA A O 1
ATOM 2057 N N . ARG A 1 264 ? -12.948 -13.699 -1.061 1.00 96.31 264 ARG A N 1
ATOM 2058 C CA . ARG A 1 264 ? -14.273 -13.878 -1.683 1.00 96.31 264 ARG A CA 1
ATOM 2059 C C . ARG A 1 264 ? -15.196 -12.696 -1.394 1.00 96.31 264 ARG A C 1
ATOM 2061 O O . ARG A 1 264 ? -15.885 -12.243 -2.304 1.00 96.31 264 ARG A O 1
ATOM 2068 N N . ALA A 1 265 ? -15.191 -12.180 -0.163 1.00 96.44 265 ALA A N 1
ATOM 2069 C CA . ALA A 1 265 ? -15.972 -10.995 0.189 1.00 96.44 265 ALA A CA 1
ATOM 2070 C C . ALA A 1 265 ? -15.536 -9.755 -0.609 1.00 96.44 265 ALA A C 1
ATOM 2072 O O . ALA A 1 265 ? -16.391 -9.012 -1.087 1.00 96.44 265 ALA A O 1
ATOM 2073 N N . MET A 1 266 ? -14.227 -9.574 -0.818 1.00 97.12 266 MET A N 1
ATOM 2074 C CA . MET A 1 266 ? -13.684 -8.515 -1.672 1.00 97.12 266 MET A CA 1
ATOM 2075 C C . MET A 1 266 ? -14.200 -8.634 -3.109 1.00 97.12 266 MET A C 1
ATOM 2077 O O . MET A 1 266 ? -14.698 -7.653 -3.660 1.00 97.12 266 MET A O 1
ATOM 2081 N N . VAL A 1 267 ? -14.108 -9.827 -3.710 1.00 96.38 267 VAL A N 1
ATOM 2082 C CA . VAL A 1 267 ? -14.584 -10.061 -5.084 1.00 96.38 267 VAL A CA 1
ATOM 2083 C C . VAL A 1 267 ? -16.075 -9.752 -5.201 1.00 96.38 267 VAL A C 1
ATOM 2085 O O . VAL A 1 267 ? -16.468 -8.984 -6.073 1.00 96.38 267 VAL A O 1
ATOM 2088 N N . ALA A 1 268 ? -16.893 -10.270 -4.281 1.00 96.25 268 ALA A N 1
ATOM 2089 C CA . ALA A 1 268 ? -18.336 -10.036 -4.282 1.00 96.25 268 ALA A CA 1
ATOM 2090 C C . ALA A 1 268 ? -18.709 -8.550 -4.115 1.00 96.25 268 ALA A C 1
ATOM 2092 O O . ALA A 1 268 ? -19.689 -8.092 -4.699 1.00 96.25 268 ALA A O 1
ATOM 2093 N N . ALA A 1 269 ? -17.942 -7.796 -3.323 1.00 95.88 269 ALA A N 1
ATOM 2094 C CA . ALA A 1 269 ? -18.200 -6.380 -3.079 1.00 95.88 269 ALA A CA 1
ATOM 2095 C C . ALA A 1 269 ? -17.762 -5.477 -4.242 1.00 95.88 269 ALA A C 1
ATOM 2097 O O . ALA A 1 269 ? -18.423 -4.480 -4.531 1.00 95.88 269 ALA A O 1
ATOM 2098 N N . LEU A 1 270 ? -16.637 -5.792 -4.889 1.00 94.69 270 LEU A N 1
ATOM 2099 C CA . LEU A 1 270 ? -16.057 -4.937 -5.926 1.00 94.69 270 LEU A CA 1
ATOM 2100 C C . LEU A 1 270 ? -16.533 -5.295 -7.334 1.00 94.69 270 LEU A C 1
ATOM 2102 O O . LEU A 1 270 ? -16.613 -4.392 -8.167 1.00 94.69 270 LEU A O 1
ATOM 2106 N N . ASP A 1 271 ? -16.864 -6.562 -7.580 1.00 94.31 271 ASP A N 1
ATOM 2107 C CA . ASP A 1 271 ? -17.367 -7.064 -8.859 1.00 94.31 271 ASP A CA 1
ATOM 2108 C C . ASP A 1 271 ? -18.684 -7.847 -8.689 1.00 94.31 271 ASP A C 1
ATOM 2110 O O . ASP A 1 271 ? -18.755 -9.045 -8.975 1.00 94.31 271 ASP A O 1
ATOM 2114 N N . PRO A 1 272 ? -19.761 -7.186 -8.223 1.00 89.94 272 PRO A N 1
ATOM 2115 C CA . PRO A 1 272 ? -21.040 -7.854 -7.976 1.00 89.94 272 PRO A CA 1
ATOM 2116 C C . PRO A 1 272 ? -21.682 -8.428 -9.250 1.00 89.94 272 PRO A C 1
ATOM 2118 O O . PRO A 1 272 ? -22.570 -9.273 -9.160 1.00 89.94 272 PRO A O 1
ATOM 2121 N N . TRP A 1 273 ? -21.247 -7.973 -10.430 1.00 87.56 273 TRP A N 1
ATOM 2122 C CA . TRP A 1 273 ? -21.806 -8.355 -11.728 1.00 87.56 273 TRP A CA 1
ATOM 2123 C C . TRP A 1 273 ? -20.877 -9.252 -12.559 1.00 87.56 273 TRP A C 1
ATOM 2125 O O . TRP A 1 273 ? -21.245 -9.609 -13.677 1.00 87.56 273 TRP A O 1
ATOM 2135 N N . GLY A 1 274 ? -19.695 -9.612 -12.045 1.00 87.94 274 GLY A N 1
ATOM 2136 C CA . GLY A 1 274 ? -18.725 -10.455 -12.753 1.00 87.94 274 GLY A CA 1
ATOM 2137 C C . GLY A 1 274 ? -18.195 -9.833 -14.048 1.00 87.94 274 GLY A C 1
ATOM 2138 O O . GLY A 1 274 ? -17.940 -10.550 -15.015 1.00 87.94 274 GLY A O 1
ATOM 2139 N N . GLN A 1 275 ? -18.086 -8.506 -14.103 1.00 87.75 275 GLN A N 1
ATOM 2140 C CA . GLN A 1 275 ? -17.619 -7.773 -15.282 1.00 87.75 275 GLN A CA 1
ATOM 2141 C C . GLN A 1 275 ? -16.096 -7.808 -15.436 1.00 87.75 275 GLN A C 1
ATOM 2143 O O . GLN A 1 275 ? -15.593 -7.418 -16.487 1.00 87.75 275 GLN A O 1
ATOM 2148 N N . GLY A 1 276 ? -15.368 -8.283 -14.420 1.00 89.19 276 GLY A N 1
ATOM 2149 C CA . GLY A 1 276 ? -13.915 -8.291 -14.420 1.00 89.19 276 GLY A CA 1
ATOM 2150 C C . GLY A 1 276 ? -13.375 -6.906 -14.084 1.00 89.19 276 GLY A C 1
ATOM 2151 O O . GLY A 1 276 ? -13.052 -6.104 -14.955 1.00 89.19 276 GLY A O 1
ATOM 2152 N N . VAL A 1 277 ? -13.265 -6.613 -12.789 1.00 94.75 277 VAL A N 1
ATOM 2153 C CA . VAL A 1 277 ? -12.630 -5.370 -12.336 1.00 94.75 277 VAL A CA 1
ATOM 2154 C C . VAL A 1 277 ? -11.126 -5.446 -12.578 1.00 94.75 277 VAL A C 1
ATOM 2156 O O . VAL A 1 277 ? -10.436 -6.311 -12.029 1.00 94.75 277 VAL A O 1
ATOM 2159 N N . HIS A 1 278 ? -10.628 -4.500 -13.369 1.00 96.12 278 HIS A N 1
ATOM 2160 C CA . HIS A 1 278 ? -9.205 -4.273 -13.559 1.00 96.12 278 HIS A CA 1
ATOM 2161 C C . HIS A 1 278 ? -8.651 -3.410 -12.434 1.00 96.12 278 HIS A C 1
ATOM 2163 O O . HIS A 1 278 ? -9.235 -2.395 -12.035 1.00 96.12 278 HIS A O 1
ATOM 2169 N N . LEU A 1 279 ? -7.509 -3.836 -11.926 1.00 96.50 279 LEU A N 1
ATOM 2170 C CA . LEU A 1 279 ? -6.753 -3.151 -10.901 1.00 96.50 279 LEU A CA 1
ATOM 21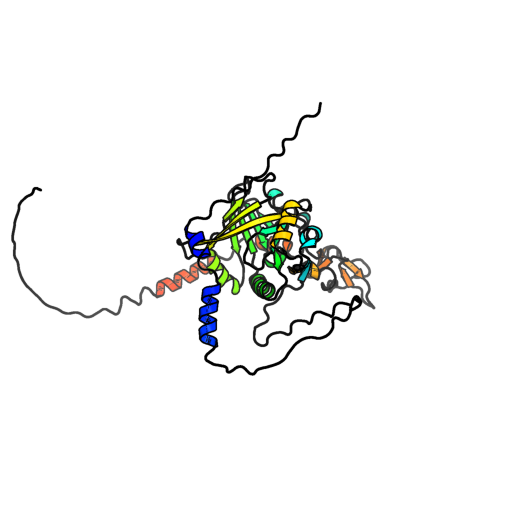71 C C . LEU A 1 279 ? -5.354 -2.871 -11.422 1.00 96.50 279 LEU A C 1
ATOM 2173 O O . LEU A 1 279 ? -4.838 -3.599 -12.272 1.00 96.50 279 LEU A O 1
ATOM 2177 N N . MET A 1 280 ? -4.715 -1.862 -10.858 1.00 94.62 280 MET A N 1
ATOM 2178 C CA . MET A 1 280 ? -3.328 -1.563 -11.143 1.00 94.62 280 MET A CA 1
ATOM 2179 C C . MET A 1 280 ? -2.545 -1.249 -9.872 1.00 94.62 280 MET A C 1
ATOM 2181 O O . MET A 1 280 ? -3.103 -0.901 -8.835 1.00 94.62 280 MET A O 1
ATOM 2185 N N . ARG A 1 281 ? -1.230 -1.413 -9.955 1.00 93.12 281 ARG A N 1
ATOM 2186 C CA . ARG A 1 281 ? -0.262 -1.030 -8.927 1.00 93.12 281 ARG A CA 1
ATOM 2187 C C . ARG A 1 281 ? 0.953 -0.443 -9.619 1.00 93.12 281 ARG A C 1
ATOM 2189 O O . ARG A 1 281 ? 1.464 -1.047 -10.567 1.00 93.12 281 ARG A O 1
ATOM 2196 N N . PHE A 1 282 ? 1.475 0.665 -9.118 1.00 88.81 282 PHE A N 1
ATOM 2197 C CA . PHE A 1 282 ? 2.787 1.123 -9.547 1.00 88.81 282 PHE A CA 1
ATOM 2198 C C . PHE A 1 282 ? 3.893 0.382 -8.819 1.00 88.81 282 PHE A C 1
ATOM 2200 O O . PHE A 1 282 ? 3.799 0.028 -7.647 1.00 88.81 282 PHE A O 1
ATOM 2207 N N . SER A 1 283 ? 4.969 0.114 -9.537 1.00 80.88 283 SER A N 1
ATOM 2208 C CA . SER A 1 283 ? 6.032 -0.715 -9.006 1.00 80.88 283 SER A CA 1
ATOM 2209 C C . SER A 1 283 ? 7.380 -0.168 -9.446 1.00 80.88 283 SER A C 1
ATOM 2211 O O . SER A 1 283 ? 7.599 0.128 -10.615 1.00 80.88 283 SER A O 1
ATOM 2213 N N . ALA A 1 284 ? 8.324 -0.067 -8.513 1.00 71.12 284 ALA A N 1
ATOM 2214 C CA . ALA A 1 284 ? 9.739 0.003 -8.877 1.00 71.12 284 ALA A CA 1
ATOM 2215 C C . ALA A 1 284 ? 10.270 -1.366 -9.347 1.00 71.12 284 ALA A C 1
ATOM 2217 O O . ALA A 1 284 ? 11.326 -1.451 -9.972 1.00 71.12 284 ALA A O 1
ATOM 2218 N N . ASP A 1 285 ? 9.533 -2.444 -9.071 1.00 68.75 285 ASP A N 1
ATOM 2219 C CA . ASP A 1 285 ? 9.927 -3.830 -9.321 1.00 68.75 285 ASP A CA 1
ATOM 2220 C C . ASP A 1 285 ? 9.785 -4.223 -10.806 1.00 68.75 285 ASP A C 1
ATOM 2222 O O . ASP A 1 285 ? 10.276 -5.272 -11.202 1.00 68.75 285 ASP A O 1
ATOM 2226 N N . CYS A 1 286 ? 9.150 -3.417 -11.661 1.00 61.75 286 CYS A N 1
ATOM 2227 C CA . CYS A 1 286 ? 9.056 -3.668 -13.112 1.00 61.75 286 CYS A CA 1
ATOM 2228 C C . CYS A 1 286 ? 10.175 -3.006 -13.928 1.00 61.75 286 CYS A C 1
ATOM 2230 O O . CYS A 1 286 ? 10.477 -3.472 -15.026 1.00 61.75 286 CYS A O 1
ATOM 2232 N N . LEU A 1 287 ? 10.903 -2.039 -13.351 1.00 59.16 287 LEU A N 1
ATOM 2233 C CA . LEU A 1 287 ? 12.190 -1.598 -13.904 1.00 59.16 287 LEU A CA 1
ATOM 2234 C C . LEU A 1 287 ? 13.192 -2.763 -13.972 1.00 59.16 287 LEU A C 1
ATOM 2236 O O . LEU A 1 287 ? 14.206 -2.698 -14.651 1.00 59.16 287 LEU A O 1
ATOM 2240 N N . SER A 1 288 ? 12.896 -3.847 -13.265 1.00 56.66 288 SER A N 1
ATOM 2241 C CA . SER A 1 288 ? 13.829 -4.858 -12.813 1.00 56.66 288 SER A CA 1
ATOM 2242 C C . SER A 1 288 ? 14.216 -5.932 -13.842 1.00 56.66 288 SER A C 1
ATOM 2244 O O . SER A 1 288 ? 15.136 -6.709 -13.587 1.00 56.66 288 SER A O 1
ATOM 2246 N N . ALA A 1 289 ? 13.564 -5.982 -15.012 1.00 50.09 289 ALA A N 1
ATOM 2247 C CA . ALA A 1 289 ? 13.806 -7.058 -15.983 1.00 50.09 289 ALA A CA 1
ATOM 2248 C C . ALA A 1 289 ? 14.063 -6.612 -17.431 1.00 50.09 289 ALA A C 1
ATOM 2250 O O . ALA A 1 289 ? 14.816 -7.290 -18.129 1.00 50.09 289 ALA A O 1
ATOM 2251 N N . LYS A 1 290 ? 13.471 -5.506 -17.899 1.00 53.12 290 LYS A N 1
ATOM 2252 C CA . LYS A 1 290 ? 13.654 -5.036 -19.287 1.00 53.12 290 LYS A CA 1
ATOM 2253 C C . LYS A 1 290 ? 14.245 -3.633 -19.409 1.00 53.12 290 LYS A C 1
ATOM 2255 O O . LYS A 1 290 ? 15.004 -3.415 -20.346 1.00 53.12 290 LYS A O 1
ATOM 2260 N N . ASP A 1 291 ? 13.985 -2.748 -18.445 1.00 59.47 291 ASP A N 1
ATOM 2261 C CA . ASP A 1 291 ? 14.304 -1.320 -18.592 1.00 59.47 291 ASP A CA 1
ATOM 2262 C C . ASP A 1 291 ? 15.422 -0.810 -17.676 1.00 59.47 291 ASP A C 1
ATOM 2264 O O . ASP A 1 291 ? 15.942 0.283 -17.902 1.00 59.47 291 ASP A O 1
ATOM 2268 N N . CYS A 1 292 ? 15.857 -1.569 -16.664 1.00 74.56 292 CYS A N 1
ATOM 2269 C CA . CYS A 1 292 ? 17.034 -1.156 -15.916 1.00 74.56 292 CYS A CA 1
ATOM 2270 C C . CYS A 1 292 ? 18.304 -1.465 -16.702 1.00 74.56 292 CYS A C 1
ATOM 2272 O O . CYS A 1 292 ? 18.582 -2.608 -17.078 1.00 74.56 292 CYS A O 1
ATOM 2274 N N . GLY A 1 293 ? 19.100 -0.415 -16.920 1.00 81.75 293 GLY A N 1
ATOM 2275 C CA . GLY A 1 293 ? 20.453 -0.547 -17.430 1.00 81.75 293 GLY A CA 1
ATOM 2276 C C . GLY A 1 293 ? 21.196 -1.565 -16.574 1.00 81.75 293 GLY A C 1
ATOM 2277 O O . GLY A 1 293 ? 21.383 -1.373 -15.374 1.00 81.75 293 GLY A O 1
ATOM 2278 N N . ARG A 1 294 ? 21.563 -2.695 -17.175 1.00 90.06 294 ARG A N 1
ATOM 2279 C CA . ARG A 1 294 ? 22.418 -3.683 -16.510 1.00 90.06 294 ARG A CA 1
ATOM 2280 C C . ARG A 1 294 ? 23.884 -3.298 -16.634 1.00 90.06 294 ARG A C 1
ATOM 2282 O O . ARG A 1 294 ? 24.691 -3.777 -15.852 1.00 90.06 294 ARG A O 1
ATOM 2289 N N . ASP A 1 295 ? 24.229 -2.448 -17.594 1.00 91.81 295 ASP A N 1
ATOM 2290 C CA . ASP A 1 295 ? 25.583 -1.935 -17.746 1.00 91.81 295 ASP A CA 1
ATOM 2291 C C . ASP A 1 295 ? 25.930 -1.008 -16.576 1.00 91.81 295 ASP A C 1
ATOM 2293 O O . ASP A 1 295 ? 25.258 -0.009 -16.323 1.00 91.81 295 ASP A O 1
ATOM 2297 N N . THR A 1 296 ? 26.987 -1.355 -15.845 1.00 92.81 296 THR A N 1
ATOM 2298 C CA . THR A 1 296 ? 27.483 -0.557 -14.716 1.00 92.81 296 THR A CA 1
ATOM 2299 C C . THR A 1 296 ? 28.270 0.682 -15.145 1.00 92.81 296 THR A C 1
ATOM 2301 O O . THR A 1 296 ? 28.718 1.438 -14.278 1.00 92.81 296 THR A O 1
ATOM 2304 N N . GLY A 1 297 ? 28.452 0.888 -16.453 1.00 91.38 297 GLY A N 1
ATOM 2305 C CA . GLY A 1 297 ? 29.154 2.022 -17.046 1.00 91.38 297 GLY A CA 1
ATOM 2306 C C . GLY A 1 297 ? 30.674 1.927 -16.943 1.00 91.38 297 GLY A C 1
ATOM 2307 O O . GLY A 1 297 ? 31.358 2.927 -17.144 1.00 91.38 297 GLY A O 1
ATOM 2308 N N . VAL A 1 298 ? 31.225 0.758 -16.586 1.00 89.75 298 VAL A N 1
ATOM 2309 C CA . VAL A 1 298 ? 32.669 0.588 -16.368 1.00 89.75 298 VAL A CA 1
ATOM 2310 C C . VAL A 1 298 ? 33.189 -0.669 -17.046 1.00 89.75 298 VAL A C 1
ATOM 2312 O O . VAL A 1 298 ? 32.528 -1.710 -17.086 1.00 89.75 298 VAL A O 1
ATOM 2315 N N . THR A 1 299 ? 34.403 -0.559 -17.574 1.00 93.19 299 THR A N 1
ATOM 2316 C CA . THR A 1 299 ? 35.117 -1.670 -18.181 1.00 93.19 299 THR A CA 1
ATOM 2317 C C . THR A 1 299 ? 35.668 -2.614 -17.117 1.00 93.19 299 THR A C 1
ATOM 2319 O O . THR A 1 299 ? 36.124 -2.197 -16.050 1.00 93.19 299 THR A O 1
ATOM 2322 N N . CYS A 1 300 ? 35.628 -3.909 -17.400 1.00 92.75 300 CYS A N 1
ATOM 2323 C CA . CYS A 1 300 ? 36.419 -4.888 -16.664 1.00 92.75 300 CYS A CA 1
ATOM 2324 C C . CYS A 1 300 ? 37.647 -5.246 -17.494 1.00 92.75 300 CYS A C 1
ATOM 2326 O O . CYS A 1 300 ? 37.587 -5.306 -18.717 1.00 92.75 300 CYS A O 1
ATOM 2328 N N . ASN A 1 301 ? 38.771 -5.501 -16.831 1.00 79.38 301 ASN A N 1
ATOM 2329 C CA . ASN A 1 301 ? 39.867 -6.217 -17.476 1.00 79.38 301 ASN A CA 1
ATOM 2330 C C . ASN A 1 301 ? 39.531 -7.720 -17.462 1.00 79.38 301 ASN A C 1
ATOM 2332 O O . ASN A 1 301 ? 38.586 -8.119 -16.789 1.00 79.38 301 ASN A O 1
ATOM 2336 N N . ILE A 1 302 ? 40.292 -8.564 -18.171 1.00 75.94 302 ILE A N 1
ATOM 2337 C CA . ILE A 1 302 ? 40.104 -10.040 -18.265 1.00 75.94 302 ILE A CA 1
ATOM 2338 C C . ILE A 1 302 ? 39.837 -10.719 -16.897 1.00 75.94 302 ILE A C 1
ATOM 2340 O O . ILE A 1 302 ? 39.275 -11.807 -16.811 1.00 75.94 302 ILE A O 1
ATOM 2344 N N . LEU A 1 303 ? 40.215 -10.053 -15.809 1.00 76.06 303 LEU A N 1
ATOM 2345 C CA . LEU A 1 303 ? 39.931 -10.402 -14.431 1.00 76.06 303 LEU A CA 1
ATOM 2346 C C . LEU A 1 303 ? 38.630 -9.709 -13.981 1.00 76.06 303 LEU A C 1
ATOM 2348 O O . LEU A 1 303 ? 38.650 -8.503 -13.779 1.00 76.06 303 LEU A O 1
ATOM 2352 N N . SER A 1 304 ? 37.541 -10.477 -13.841 1.00 91.75 304 SER A N 1
ATOM 2353 C CA . SER A 1 304 ? 36.288 -10.245 -13.075 1.00 91.75 304 SER A CA 1
ATOM 2354 C C . SER A 1 304 ? 35.913 -8.812 -12.635 1.00 91.75 304 SER A C 1
ATOM 2356 O O . SER A 1 304 ? 36.711 -8.056 -12.092 1.00 91.75 304 SER A O 1
ATOM 2358 N N . CYS A 1 305 ? 34.621 -8.476 -12.670 1.00 95.50 305 CYS A N 1
ATOM 2359 C CA . CYS A 1 305 ? 34.120 -7.238 -12.061 1.00 95.50 305 CYS A CA 1
ATOM 2360 C C . CYS A 1 305 ? 34.523 -7.080 -10.587 1.00 95.50 305 CYS A C 1
ATOM 2362 O O . CYS A 1 305 ? 34.527 -8.042 -9.817 1.00 95.50 305 CYS A O 1
ATOM 2364 N N . SER A 1 306 ? 34.844 -5.850 -10.173 1.00 94.00 306 SER A N 1
ATOM 2365 C CA . SER A 1 306 ? 35.234 -5.568 -8.789 1.00 94.00 306 SER A CA 1
ATOM 2366 C C . SER A 1 306 ? 34.135 -5.990 -7.807 1.00 94.00 306 SER A C 1
ATOM 2368 O O . SER A 1 306 ? 32.977 -5.615 -7.981 1.00 94.00 306 SER A O 1
ATOM 2370 N N . LYS A 1 307 ? 34.500 -6.698 -6.727 1.00 93.25 307 LYS A N 1
ATOM 2371 C CA . LYS A 1 307 ? 33.547 -7.250 -5.738 1.00 93.25 307 LYS A CA 1
ATOM 2372 C C . LYS A 1 307 ? 32.578 -6.217 -5.143 1.00 93.25 307 LYS A C 1
ATOM 2374 O O . LYS A 1 307 ? 31.444 -6.558 -4.829 1.00 93.25 307 LYS A O 1
ATOM 2379 N N . TRP A 1 308 ? 32.992 -4.952 -5.015 1.00 90.69 308 TRP A N 1
ATOM 2380 C CA . TRP A 1 308 ? 32.149 -3.876 -4.475 1.00 90.69 308 TRP A CA 1
ATOM 2381 C C . TRP A 1 308 ? 30.925 -3.557 -5.343 1.00 90.69 308 TRP A C 1
ATOM 2383 O O . TRP A 1 308 ? 29.998 -2.903 -4.870 1.00 90.69 308 TRP A O 1
ATOM 2393 N N . ARG A 1 309 ? 30.906 -4.014 -6.601 1.00 92.50 309 ARG A N 1
ATOM 2394 C CA . ARG A 1 309 ? 29.781 -3.834 -7.521 1.00 92.50 309 ARG A CA 1
ATOM 2395 C C . ARG A 1 309 ? 28.628 -4.798 -7.261 1.00 92.50 309 ARG A C 1
ATOM 2397 O O . ARG A 1 309 ? 27.613 -4.677 -7.928 1.00 92.50 309 ARG A O 1
ATOM 2404 N N . GLY A 1 310 ? 28.744 -5.738 -6.326 1.00 93.75 310 GLY A N 1
ATOM 2405 C CA . GLY A 1 310 ? 27.696 -6.725 -6.067 1.00 93.75 310 GLY A CA 1
ATOM 2406 C C . GLY A 1 310 ? 27.656 -7.820 -7.136 1.00 93.75 310 GLY A C 1
ATOM 2407 O O . GLY A 1 310 ? 28.699 -8.259 -7.621 1.00 93.75 310 GLY A O 1
ATOM 2408 N N . LYS A 1 311 ? 26.454 -8.290 -7.493 1.00 94.31 311 LYS A N 1
ATOM 2409 C CA . LYS A 1 311 ? 26.260 -9.386 -8.461 1.00 94.31 311 LYS A CA 1
ATOM 2410 C C . LYS A 1 311 ? 26.404 -8.909 -9.912 1.00 94.31 311 LYS A C 1
ATOM 2412 O O . LYS A 1 311 ? 25.420 -8.784 -10.641 1.00 94.31 311 LYS A O 1
ATOM 2417 N N . ALA A 1 312 ? 27.643 -8.631 -10.307 1.00 95.50 312 ALA A N 1
ATOM 2418 C CA . ALA A 1 312 ? 28.034 -8.243 -11.659 1.00 95.50 312 ALA A CA 1
ATOM 2419 C C . ALA A 1 312 ? 28.835 -9.356 -12.352 1.00 95.50 312 ALA A C 1
ATOM 2421 O O . ALA A 1 312 ? 29.620 -10.056 -11.713 1.00 95.50 312 ALA A O 1
ATOM 2422 N N . GLU A 1 313 ? 28.673 -9.472 -13.663 1.00 95.56 313 GLU A N 1
ATOM 2423 C CA . GLU A 1 313 ? 29.421 -10.360 -14.545 1.00 95.56 313 GLU A CA 1
ATOM 2424 C C . GLU A 1 313 ? 30.173 -9.534 -15.596 1.00 95.56 313 GLU A C 1
ATOM 2426 O O . GLU A 1 313 ? 29.667 -8.533 -16.104 1.00 95.56 313 GLU A O 1
ATOM 2431 N N . CYS A 1 314 ? 31.410 -9.932 -15.894 1.00 96.06 314 CYS A N 1
ATOM 2432 C CA . CYS A 1 314 ? 32.221 -9.287 -16.919 1.00 96.06 314 CYS A CA 1
ATOM 2433 C C . CYS A 1 314 ? 31.894 -9.920 -18.273 1.00 96.06 314 CYS A C 1
ATOM 2435 O O . CYS A 1 314 ? 32.260 -11.066 -18.526 1.00 96.06 314 CYS A O 1
ATOM 2437 N N . VAL A 1 315 ? 31.199 -9.183 -19.134 1.00 94.81 315 VAL A N 1
ATOM 2438 C CA . VAL A 1 315 ? 30.792 -9.643 -20.468 1.00 94.81 315 VAL A CA 1
ATOM 2439 C C . VAL A 1 315 ? 31.514 -8.839 -21.545 1.00 94.81 315 VAL A C 1
ATOM 2441 O O . VAL A 1 315 ? 31.893 -7.690 -21.324 1.00 94.81 315 VAL A O 1
ATOM 2444 N N . ARG A 1 316 ? 31.703 -9.432 -22.728 1.00 93.38 316 ARG A N 1
ATOM 2445 C CA . ARG A 1 316 ? 32.357 -8.784 -23.878 1.00 93.38 316 ARG A CA 1
ATOM 2446 C C . ARG A 1 316 ? 31.373 -8.537 -25.029 1.00 93.38 316 ARG A C 1
ATOM 2448 O O . ARG A 1 316 ? 31.419 -9.256 -26.029 1.00 93.38 316 ARG A O 1
ATOM 2455 N N . PRO A 1 317 ? 30.454 -7.562 -24.918 1.00 86.19 317 PRO A N 1
ATOM 2456 C CA . PRO A 1 317 ? 29.650 -7.147 -26.057 1.00 86.19 317 PRO A CA 1
ATOM 2457 C C . PRO A 1 317 ? 30.555 -6.400 -27.055 1.00 86.19 317 PRO A C 1
ATOM 2459 O O . PRO A 1 317 ? 30.905 -5.240 -26.859 1.00 86.19 317 PRO A O 1
ATOM 2462 N N . GLY A 1 318 ? 30.982 -7.077 -28.124 1.00 89.06 318 GLY A N 1
ATOM 2463 C CA . GLY A 1 318 ? 31.860 -6.501 -29.151 1.00 89.06 318 GLY A CA 1
ATOM 2464 C C . GLY A 1 318 ? 33.350 -6.535 -28.782 1.00 89.06 318 GLY A C 1
ATOM 2465 O O . GLY A 1 318 ? 33.888 -7.579 -28.412 1.00 89.06 318 GLY A O 1
ATOM 2466 N N . PHE A 1 319 ? 34.057 -5.407 -28.931 1.00 90.94 319 PHE A N 1
ATOM 2467 C CA . PHE A 1 319 ? 35.516 -5.350 -28.741 1.00 90.94 319 PHE A CA 1
ATOM 2468 C C . PHE A 1 319 ? 35.957 -5.037 -27.305 1.00 90.94 319 PHE A C 1
ATOM 2470 O O . PHE A 1 319 ? 37.089 -5.373 -26.953 1.00 90.94 319 PHE A O 1
ATOM 2477 N N . MET A 1 320 ? 35.078 -4.463 -26.479 1.00 90.19 320 MET A N 1
ATOM 2478 C CA . MET A 1 320 ? 35.370 -4.032 -25.108 1.00 90.19 320 MET A CA 1
ATOM 2479 C C . MET A 1 320 ? 34.670 -4.920 -24.069 1.00 90.19 320 MET A C 1
ATOM 2481 O O . MET A 1 320 ? 33.604 -5.483 -24.312 1.00 90.19 320 MET A O 1
ATOM 2485 N N . TRP A 1 321 ? 35.305 -5.068 -22.908 1.00 94.19 321 TRP A N 1
ATOM 2486 C CA . TRP A 1 321 ? 34.783 -5.808 -21.761 1.00 94.19 321 TRP A CA 1
ATOM 2487 C C . TRP A 1 321 ? 34.083 -4.849 -20.803 1.00 94.19 321 TRP A C 1
ATOM 2489 O O . TRP A 1 321 ? 34.671 -3.839 -20.414 1.00 94.19 321 TRP A O 1
ATOM 2499 N N . HIS A 1 322 ? 32.861 -5.175 -20.391 1.00 94.75 322 HIS A N 1
ATOM 2500 C CA . HIS A 1 322 ? 32.040 -4.344 -19.515 1.00 94.75 322 HIS A CA 1
ATOM 2501 C C . HIS A 1 322 ? 31.446 -5.158 -18.374 1.00 94.75 322 HIS A C 1
ATOM 2503 O O . HIS A 1 322 ? 31.107 -6.334 -18.521 1.00 94.75 322 HIS A O 1
ATOM 2509 N N . CYS A 1 323 ? 31.299 -4.504 -17.227 1.00 96.81 323 CYS A N 1
ATOM 2510 C CA . CYS A 1 323 ? 30.612 -5.081 -16.086 1.00 96.81 323 CYS A CA 1
ATOM 2511 C C . CYS A 1 323 ? 29.106 -4.898 -16.221 1.00 96.81 323 CYS A C 1
ATOM 2513 O O . CYS A 1 323 ? 28.612 -3.769 -16.174 1.00 96.81 323 CYS A O 1
ATOM 2515 N N . VAL A 1 324 ? 28.386 -6.010 -16.329 1.00 94.69 324 VAL A N 1
ATOM 2516 C CA . VAL A 1 324 ? 26.933 -6.043 -16.481 1.00 94.69 324 VAL A CA 1
ATOM 2517 C C . VAL A 1 324 ? 26.315 -6.790 -15.306 1.00 94.69 324 VAL A C 1
ATOM 2519 O O . VAL A 1 324 ? 26.798 -7.836 -14.885 1.00 94.69 324 VAL A O 1
ATOM 2522 N N . CYS A 1 325 ? 25.245 -6.252 -14.741 1.00 92.88 325 CYS A N 1
ATOM 2523 C CA . CYS A 1 325 ? 24.529 -6.882 -13.647 1.00 92.88 325 CYS A CA 1
ATOM 2524 C C . CYS A 1 325 ? 23.889 -8.202 -14.078 1.00 92.88 325 CYS A C 1
ATOM 2526 O O . CYS A 1 325 ? 23.336 -8.322 -15.177 1.00 92.88 325 CYS A O 1
ATOM 2528 N N . GLN A 1 326 ? 23.951 -9.193 -13.186 1.00 91.31 326 GLN A N 1
ATOM 2529 C CA . GLN A 1 326 ? 23.275 -10.472 -13.384 1.00 91.31 326 GLN A CA 1
ATOM 2530 C C . GLN A 1 326 ? 21.763 -10.264 -13.541 1.00 91.31 326 GLN A C 1
ATOM 2532 O O . GLN A 1 326 ? 21.207 -9.255 -13.105 1.00 91.31 326 GLN A O 1
ATOM 2537 N N . ALA A 1 327 ? 21.081 -11.231 -14.158 1.00 80.94 327 ALA A N 1
ATOM 2538 C CA . ALA A 1 327 ? 19.626 -11.190 -14.290 1.00 80.94 327 ALA A CA 1
ATOM 2539 C C . ALA A 1 327 ? 18.948 -10.939 -12.924 1.00 80.94 327 ALA A C 1
ATOM 2541 O O . ALA A 1 327 ? 19.367 -11.475 -11.893 1.00 80.94 327 ALA A O 1
ATOM 2542 N N . GLY A 1 328 ? 17.932 -10.071 -12.909 1.00 73.88 328 GLY A N 1
ATOM 2543 C CA . GLY A 1 328 ? 17.261 -9.633 -11.681 1.00 73.88 328 GLY A CA 1
ATOM 2544 C C . GLY A 1 328 ? 18.064 -8.650 -10.816 1.00 73.88 328 GLY A C 1
ATOM 2545 O O . GLY A 1 328 ? 17.705 -8.432 -9.657 1.00 73.88 328 GLY A O 1
ATOM 2546 N N . HIS A 1 329 ? 19.147 -8.065 -11.340 1.00 83.50 329 HIS A N 1
ATOM 2547 C CA . HIS A 1 329 ? 19.872 -6.950 -10.726 1.00 83.50 329 HIS A CA 1
ATOM 2548 C C . HIS A 1 329 ? 19.978 -5.772 -11.701 1.00 83.50 329 HIS A C 1
ATOM 2550 O O . HIS A 1 329 ? 20.096 -5.960 -12.911 1.00 83.50 329 HIS A O 1
ATOM 2556 N N . CYS A 1 330 ? 19.984 -4.560 -11.154 1.00 84.56 330 CYS A N 1
ATOM 2557 C CA . CYS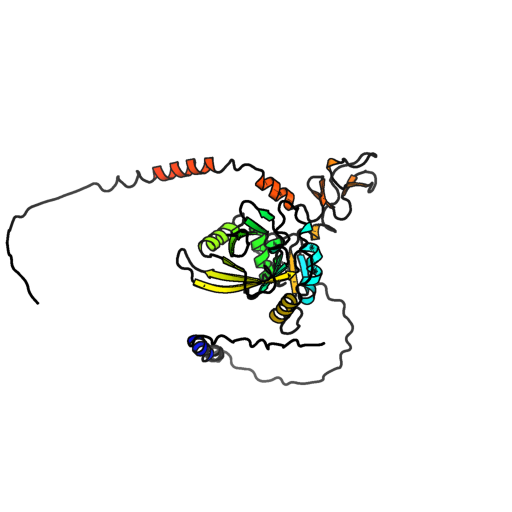 A 1 330 ? 20.061 -3.311 -11.902 1.00 84.56 330 CYS A CA 1
ATOM 2558 C C . CYS A 1 330 ? 21.319 -2.534 -11.535 1.00 84.56 330 CYS A C 1
ATOM 2560 O O . CYS A 1 330 ? 21.690 -2.490 -10.357 1.00 84.56 330 CYS A O 1
ATOM 2562 N N . ALA A 1 331 ? 21.945 -1.893 -12.525 1.00 87.75 331 ALA A N 1
ATOM 2563 C CA . ALA A 1 331 ? 23.054 -0.994 -12.270 1.00 87.75 331 ALA A CA 1
ATOM 2564 C C . ALA A 1 331 ? 22.524 0.345 -11.750 1.00 87.75 331 ALA A C 1
ATOM 2566 O O . ALA A 1 331 ? 21.832 1.081 -12.447 1.00 87.75 331 ALA A O 1
ATOM 2567 N N . VAL A 1 332 ? 22.874 0.672 -10.513 1.00 81.81 332 VAL A N 1
ATOM 2568 C CA . VAL A 1 332 ? 22.561 1.949 -9.877 1.00 81.81 332 VAL A CA 1
ATOM 2569 C C . VAL A 1 332 ? 23.862 2.488 -9.299 1.00 81.81 332 VAL A C 1
ATOM 2571 O O . VAL A 1 332 ? 24.495 1.838 -8.467 1.00 81.81 332 VAL A O 1
ATOM 2574 N N . ASN A 1 333 ? 24.308 3.650 -9.785 1.00 79.69 333 ASN A N 1
ATOM 2575 C CA . ASN A 1 333 ? 25.591 4.261 -9.410 1.00 79.69 333 ASN A CA 1
ATOM 2576 C C . ASN A 1 333 ? 26.792 3.297 -9.549 1.00 79.69 333 ASN A C 1
ATOM 2578 O O . ASN A 1 333 ? 27.678 3.244 -8.698 1.00 79.69 333 ASN A O 1
ATOM 2582 N N . GLY A 1 334 ? 26.799 2.477 -10.605 1.00 88.06 334 GLY A N 1
ATOM 2583 C CA . GLY A 1 334 ? 27.867 1.511 -10.880 1.00 88.06 334 GLY A CA 1
ATOM 2584 C C . GLY A 1 334 ? 27.861 0.244 -10.010 1.00 88.06 334 GLY A C 1
ATOM 2585 O O . GLY A 1 334 ? 28.754 -0.593 -10.177 1.00 88.06 334 GLY A O 1
ATOM 2586 N N . ARG A 1 335 ? 26.873 0.070 -9.119 1.00 91.31 335 ARG A N 1
ATOM 2587 C CA . ARG A 1 335 ? 26.643 -1.155 -8.334 1.00 91.31 335 ARG A CA 1
ATOM 2588 C C . ARG A 1 335 ? 25.401 -1.898 -8.814 1.00 91.31 335 ARG A C 1
ATOM 2590 O O . ARG A 1 335 ? 24.399 -1.287 -9.159 1.00 91.31 335 ARG A O 1
ATOM 2597 N N . CYS A 1 336 ? 25.460 -3.220 -8.778 1.00 89.31 336 CYS A N 1
ATOM 2598 C CA . CYS A 1 336 ? 24.354 -4.113 -9.069 1.00 89.31 336 CYS A CA 1
ATOM 2599 C C . CYS A 1 336 ? 23.528 -4.353 -7.813 1.00 89.31 336 CYS A C 1
ATOM 2601 O O . CYS A 1 336 ? 23.923 -5.120 -6.931 1.00 89.31 336 CYS A O 1
ATOM 2603 N N . MET A 1 337 ? 22.368 -3.709 -7.756 1.00 84.12 337 MET A N 1
ATOM 2604 C CA . MET A 1 337 ? 21.387 -3.904 -6.694 1.00 84.12 337 MET A CA 1
ATOM 2605 C C . MET A 1 337 ? 20.299 -4.859 -7.158 1.00 84.12 337 MET A C 1
ATOM 2607 O O . MET A 1 337 ? 19.949 -4.868 -8.339 1.00 84.12 337 MET A O 1
ATOM 2611 N N . ARG A 1 338 ? 19.759 -5.674 -6.243 1.00 77.88 338 ARG A N 1
ATOM 2612 C CA . ARG A 1 338 ? 18.624 -6.541 -6.570 1.00 77.88 338 ARG A CA 1
ATOM 2613 C C . ARG A 1 338 ? 17.485 -5.658 -7.048 1.00 77.88 338 ARG A C 1
ATOM 2615 O O . ARG A 1 338 ? 17.123 -4.665 -6.417 1.00 77.88 338 ARG A O 1
ATOM 2622 N N . ALA A 1 339 ? 16.968 -6.020 -8.197 1.00 63.03 339 ALA A N 1
ATOM 2623 C CA . ALA A 1 339 ? 15.999 -5.251 -8.916 1.00 63.03 339 ALA A CA 1
ATOM 2624 C C . ALA A 1 339 ? 14.661 -5.359 -8.135 1.00 63.03 339 ALA A C 1
ATOM 2626 O O . ALA A 1 339 ? 14.052 -6.422 -8.084 1.00 63.03 339 ALA A O 1
ATOM 2627 N N . GLY A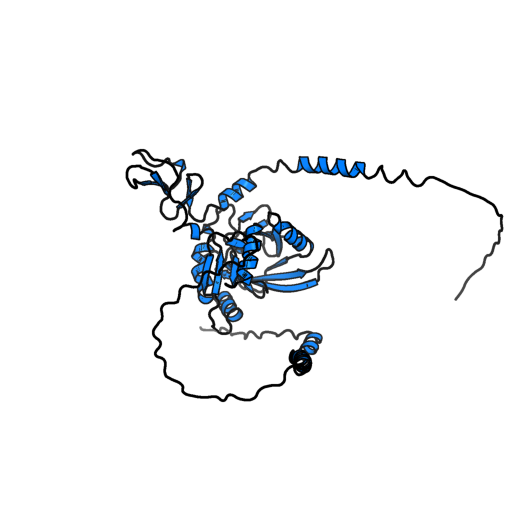 1 340 ? 14.331 -4.311 -7.362 1.00 56.59 340 GLY A N 1
ATOM 2628 C CA . GLY A 1 340 ? 13.279 -4.298 -6.322 1.00 56.59 340 GLY A CA 1
ATOM 2629 C C . GLY A 1 340 ? 13.737 -3.944 -4.888 1.00 56.59 340 GLY A C 1
ATOM 2630 O O . GLY A 1 340 ? 12.898 -3.760 -4.014 1.00 56.59 340 GLY A O 1
ATOM 2631 N N . GLY A 1 341 ? 15.047 -3.823 -4.619 1.00 53.44 341 GLY A N 1
ATOM 2632 C CA . GLY A 1 341 ? 15.601 -3.505 -3.284 1.00 53.44 341 GLY A CA 1
ATOM 2633 C C . GLY A 1 341 ? 16.183 -2.092 -3.113 1.00 53.44 341 GLY A C 1
ATOM 2634 O O . GLY A 1 341 ? 16.657 -1.751 -2.036 1.00 53.44 341 GLY A O 1
ATOM 2635 N N . VAL A 1 342 ? 16.162 -1.266 -4.164 1.00 54.75 342 VAL A N 1
ATOM 2636 C CA . VAL A 1 342 ? 16.859 0.039 -4.228 1.00 54.75 342 VAL A CA 1
ATOM 2637 C C . VAL A 1 342 ? 16.276 1.091 -3.264 1.00 54.75 342 VAL A C 1
ATOM 2639 O O . VAL A 1 342 ? 16.951 2.054 -2.908 1.00 54.75 342 VAL A O 1
ATOM 2642 N N . GLU A 1 343 ? 15.034 0.916 -2.817 1.00 56.78 343 GLU A N 1
ATOM 2643 C CA . GLU A 1 343 ? 14.312 1.896 -1.994 1.00 56.78 343 GLU A CA 1
ATOM 2644 C C . GLU A 1 343 ? 14.697 1.840 -0.505 1.00 56.78 343 GLU A C 1
ATOM 2646 O O . GLU A 1 343 ? 14.780 2.874 0.158 1.00 56.78 343 GLU A O 1
ATOM 2651 N N . VAL A 1 344 ? 15.024 0.650 0.009 1.00 51.09 344 VAL A N 1
ATOM 2652 C CA . VAL A 1 344 ? 15.322 0.447 1.438 1.00 51.09 344 VAL A CA 1
ATOM 2653 C C . VAL A 1 344 ? 16.641 1.114 1.836 1.00 51.09 344 VAL A C 1
ATOM 2655 O O . VAL A 1 344 ? 16.724 1.732 2.894 1.00 51.09 344 VAL A O 1
ATOM 2658 N N . GLU A 1 345 ? 17.660 1.068 0.977 1.00 53.00 345 GLU A N 1
ATOM 2659 C CA . GLU A 1 345 ? 18.982 1.625 1.297 1.00 53.00 345 GLU A CA 1
ATOM 2660 C C . GLU A 1 345 ? 18.963 3.163 1.360 1.00 53.00 345 GLU A C 1
ATOM 2662 O O . GLU A 1 345 ? 19.550 3.745 2.269 1.00 53.00 345 GLU A O 1
ATOM 2667 N N . ARG A 1 346 ? 18.179 3.837 0.500 1.00 57.03 346 ARG A N 1
ATOM 2668 C CA . ARG A 1 346 ? 17.988 5.300 0.582 1.00 57.03 346 ARG A CA 1
ATOM 2669 C C . ARG A 1 346 ? 17.233 5.734 1.839 1.00 57.03 346 ARG A C 1
ATOM 2671 O O . ARG A 1 346 ? 17.557 6.777 2.405 1.00 57.03 346 ARG A O 1
ATOM 2678 N N . LEU A 1 347 ? 16.242 4.958 2.284 1.00 53.78 347 LEU A N 1
ATOM 2679 C CA . LEU A 1 347 ? 15.491 5.254 3.510 1.00 53.78 347 LEU A CA 1
ATOM 2680 C C . LEU A 1 347 ? 16.350 5.053 4.763 1.00 53.78 347 LEU A C 1
ATOM 2682 O O . LEU A 1 347 ? 16.314 5.886 5.673 1.00 53.78 347 LEU A O 1
ATOM 2686 N N . LEU A 1 348 ? 17.169 4.000 4.787 1.00 54.22 348 LEU A N 1
ATOM 2687 C CA . LEU A 1 348 ? 18.129 3.769 5.866 1.00 54.22 348 LEU A CA 1
ATOM 2688 C C . LEU A 1 348 ? 19.212 4.857 5.906 1.00 54.22 348 LEU A C 1
ATOM 2690 O O . LEU A 1 348 ? 19.580 5.316 6.989 1.00 54.22 348 LEU A O 1
ATOM 2694 N N . GLU A 1 349 ? 19.671 5.338 4.749 1.00 55.84 349 GLU A N 1
ATOM 2695 C CA . GLU A 1 349 ? 20.647 6.432 4.669 1.00 55.84 349 GLU A CA 1
ATOM 2696 C C . GLU A 1 349 ? 20.056 7.791 5.091 1.00 55.84 349 GLU A C 1
ATOM 2698 O O . GLU A 1 349 ? 20.749 8.632 5.667 1.00 55.84 349 GLU A O 1
ATOM 2703 N N . HIS A 1 350 ? 18.748 8.001 4.900 1.00 52.28 350 HIS A N 1
ATOM 2704 C CA . HIS A 1 350 ? 18.075 9.200 5.404 1.00 52.28 350 HIS A CA 1
ATOM 2705 C C . HIS A 1 350 ? 17.825 9.152 6.921 1.00 52.28 350 HIS A C 1
ATOM 2707 O O . HIS A 1 350 ? 17.946 10.179 7.586 1.00 52.28 350 HIS A O 1
ATOM 2713 N N . GLN A 1 351 ? 17.557 7.970 7.491 1.00 50.53 351 GLN A N 1
ATOM 2714 C CA . GLN A 1 351 ? 17.430 7.788 8.946 1.00 50.53 351 GLN A CA 1
ATOM 2715 C C . GLN A 1 351 ? 18.763 7.870 9.701 1.00 50.53 351 GLN A C 1
ATOM 2717 O O . GLN A 1 351 ? 18.774 8.225 10.878 1.00 50.53 351 GLN A O 1
ATOM 2722 N N . SER A 1 352 ? 19.881 7.548 9.050 1.00 47.06 352 SER A N 1
ATOM 2723 C CA . SER A 1 352 ? 21.208 7.540 9.682 1.00 47.06 352 SER A CA 1
ATOM 2724 C C . SER A 1 352 ? 21.937 8.887 9.627 1.00 47.06 352 SER A C 1
ATOM 2726 O O . SER A 1 352 ? 22.996 9.026 10.240 1.00 47.06 352 SER A O 1
ATOM 2728 N N . ARG A 1 353 ? 21.365 9.919 8.988 1.00 42.78 353 ARG A N 1
ATOM 2729 C CA . ARG A 1 353 ? 21.840 11.300 9.153 1.00 42.78 353 ARG A CA 1
ATOM 2730 C C . ARG A 1 353 ? 21.337 11.868 10.490 1.00 42.78 353 ARG A C 1
ATOM 2732 O O . ARG A 1 353 ? 20.138 12.115 10.616 1.00 42.78 353 ARG A O 1
ATOM 2739 N N . PRO A 1 354 ? 22.210 12.128 11.484 1.00 44.78 354 PRO A N 1
ATOM 2740 C CA . PRO A 1 354 ? 21.804 12.842 12.689 1.00 44.78 354 PRO A CA 1
ATOM 2741 C C . PRO A 1 354 ? 21.271 14.223 12.287 1.00 44.78 354 PRO A C 1
ATOM 2743 O O . PRO A 1 354 ? 21.903 14.921 11.496 1.00 44.78 354 PRO A O 1
ATOM 2746 N N . GLY A 1 355 ? 20.091 14.590 12.797 1.00 44.97 355 GLY A N 1
ATOM 2747 C CA . GLY A 1 355 ? 19.312 15.782 12.437 1.00 44.97 355 GLY A CA 1
ATOM 2748 C C . GLY A 1 355 ? 19.965 17.132 12.759 1.00 44.97 355 GLY A C 1
ATOM 2749 O O . GLY A 1 355 ? 19.412 17.940 13.501 1.00 44.97 355 GLY A O 1
ATOM 2750 N N . GLY A 1 356 ? 21.129 17.417 12.184 1.00 44.34 356 GLY A N 1
ATOM 2751 C CA . GLY A 1 356 ? 21.780 18.718 12.237 1.00 44.34 356 GLY A CA 1
ATOM 2752 C C . GLY A 1 356 ? 21.314 19.597 11.085 1.00 44.34 356 GLY A C 1
ATOM 2753 O O . GLY A 1 356 ? 21.982 19.634 10.061 1.00 44.34 356 GLY A O 1
ATOM 2754 N N . THR A 1 357 ? 20.171 20.280 11.210 1.00 48.50 357 THR A N 1
ATOM 2755 C CA . THR A 1 357 ? 19.877 21.501 10.409 1.00 48.50 357 THR A CA 1
ATOM 2756 C C . THR A 1 357 ? 18.657 22.317 10.853 1.00 48.50 357 THR A C 1
ATOM 2758 O O . THR A 1 357 ? 18.462 23.412 10.337 1.00 48.50 357 THR A O 1
ATOM 2761 N N . VAL A 1 358 ? 17.858 21.892 11.841 1.00 50.06 358 VAL A N 1
ATOM 2762 C CA . VAL A 1 358 ? 16.666 22.680 12.242 1.00 50.06 358 VAL A CA 1
ATOM 2763 C C . VAL A 1 358 ? 17.009 23.879 13.151 1.00 50.06 358 VAL A C 1
ATOM 2765 O O . VAL A 1 358 ? 16.226 24.817 13.266 1.00 50.06 358 VAL A O 1
ATOM 2768 N N . ALA A 1 359 ? 18.210 23.923 13.739 1.00 45.53 359 ALA A N 1
ATOM 2769 C CA . ALA A 1 359 ? 18.594 24.980 14.682 1.00 45.53 359 ALA A CA 1
ATOM 2770 C C . ALA A 1 359 ? 18.871 26.360 14.042 1.00 45.53 359 ALA A C 1
ATOM 2772 O O . ALA A 1 359 ? 18.782 27.369 14.735 1.00 45.53 359 ALA A O 1
ATOM 2773 N N . TRP A 1 360 ? 19.158 26.451 12.736 1.00 44.88 360 TRP A N 1
ATOM 2774 C CA . TRP A 1 360 ? 19.516 27.736 12.109 1.00 44.88 360 TRP A CA 1
ATOM 2775 C C . TRP A 1 360 ? 18.317 28.558 11.608 1.00 44.88 360 TRP A C 1
ATOM 2777 O O . TRP A 1 360 ? 18.403 29.782 11.546 1.00 44.88 360 TRP A O 1
ATOM 2787 N N . ASN A 1 361 ? 17.168 27.933 11.335 1.00 45.97 361 ASN A N 1
ATOM 2788 C CA . ASN A 1 361 ? 16.012 28.648 10.773 1.00 45.97 361 ASN A CA 1
ATOM 2789 C C . ASN A 1 361 ? 15.106 29.303 11.833 1.00 45.97 361 ASN A C 1
ATOM 2791 O O . ASN A 1 361 ? 14.388 30.251 11.518 1.00 45.97 361 ASN A O 1
ATOM 2795 N N . LEU A 1 362 ? 15.175 28.877 13.100 1.00 46.47 362 LEU A N 1
ATOM 2796 C CA . LEU A 1 362 ? 14.423 29.518 14.190 1.00 46.47 362 LEU A CA 1
ATOM 2797 C C . LEU A 1 362 ? 15.062 30.835 14.668 1.00 46.47 362 LEU A C 1
ATOM 2799 O O . LEU A 1 362 ? 14.347 31.734 15.106 1.00 46.47 362 LEU A O 1
ATOM 2803 N N . ALA A 1 363 ? 16.378 31.011 14.505 1.00 45.50 363 ALA A N 1
ATOM 2804 C CA . ALA A 1 363 ? 17.048 32.270 14.839 1.00 45.50 363 ALA A CA 1
ATOM 2805 C C . ALA A 1 363 ? 16.734 33.398 13.832 1.00 45.50 363 ALA A C 1
ATOM 2807 O O . ALA A 1 363 ? 16.613 34.557 14.225 1.00 45.50 363 ALA A O 1
ATOM 2808 N N . ALA A 1 364 ? 16.527 33.073 12.550 1.00 46.62 364 ALA A N 1
ATOM 2809 C CA . ALA A 1 364 ? 16.191 34.064 11.522 1.00 46.62 364 ALA A CA 1
ATOM 2810 C C . ALA A 1 364 ? 14.724 34.535 11.599 1.00 46.62 364 ALA A C 1
ATOM 2812 O O . ALA A 1 364 ? 14.441 35.718 11.404 1.00 46.62 364 ALA A O 1
ATOM 2813 N N . ALA A 1 365 ? 13.791 33.646 11.958 1.00 43.31 365 ALA A N 1
ATOM 2814 C CA . ALA A 1 365 ? 12.379 34.006 12.120 1.00 43.31 365 ALA A CA 1
ATOM 2815 C C . ALA A 1 365 ? 12.129 34.911 13.344 1.00 43.31 365 ALA A C 1
ATOM 2817 O O . ALA A 1 365 ? 11.228 35.750 13.321 1.00 43.31 365 ALA A O 1
ATOM 2818 N N . SER A 1 366 ? 12.963 34.811 14.386 1.00 47.41 366 SER A N 1
ATOM 2819 C CA . SER A 1 366 ? 12.826 35.648 15.585 1.00 47.41 366 SER A CA 1
ATOM 2820 C C . SER A 1 366 ? 13.332 37.087 15.399 1.00 47.41 366 SER A C 1
ATOM 2822 O O . SER A 1 366 ? 12.939 37.960 16.171 1.00 47.41 366 SER A O 1
ATOM 2824 N N . MET A 1 367 ? 14.154 37.373 14.379 1.00 47.09 367 MET A N 1
ATOM 2825 C CA . MET A 1 367 ? 14.624 38.743 14.111 1.00 47.09 367 MET A CA 1
ATOM 2826 C C . MET A 1 367 ? 13.645 39.571 13.264 1.00 47.09 367 MET A C 1
ATOM 2828 O O . MET A 1 367 ? 13.575 40.782 13.448 1.00 47.09 367 MET A O 1
ATOM 2832 N N . LEU A 1 368 ? 12.831 38.946 12.405 1.00 44.50 368 LEU A N 1
ATOM 2833 C CA . LEU A 1 368 ? 11.833 39.657 11.585 1.00 44.50 368 LEU A CA 1
ATOM 2834 C C . LEU A 1 368 ? 10.551 40.025 12.353 1.00 44.50 368 LEU A C 1
ATOM 2836 O O . LEU A 1 368 ? 9.910 41.027 12.038 1.00 44.50 368 LEU A O 1
ATOM 2840 N N . ALA A 1 369 ? 10.198 39.275 13.400 1.00 40.31 369 ALA A N 1
ATOM 2841 C CA . ALA A 1 369 ? 9.036 39.590 14.235 1.00 40.31 369 ALA A CA 1
ATOM 2842 C C . ALA A 1 369 ? 9.269 40.792 15.175 1.00 40.31 369 ALA A C 1
ATOM 2844 O O . ALA A 1 369 ? 8.314 41.456 15.575 1.00 40.31 369 ALA A O 1
ATOM 2845 N N . CYS A 1 370 ? 10.526 41.125 15.492 1.00 39.47 370 CYS A N 1
ATOM 2846 C CA . CYS A 1 370 ? 10.836 42.223 16.410 1.00 39.47 370 CYS A CA 1
ATOM 2847 C C . CYS A 1 370 ? 10.851 43.607 15.725 1.00 39.47 370 CYS A C 1
ATOM 2849 O O . CYS A 1 370 ? 10.740 44.628 16.402 1.00 39.47 370 CYS A O 1
ATOM 2851 N N . SER A 1 371 ? 10.925 43.665 14.389 1.00 43.06 371 SER A N 1
ATOM 2852 C CA . SER A 1 371 ? 10.969 44.928 13.631 1.00 43.06 371 SER A CA 1
ATOM 2853 C C . SER A 1 371 ? 9.587 45.538 13.356 1.00 43.06 371 SER A C 1
ATOM 2855 O O . SER A 1 371 ? 9.491 46.739 13.119 1.00 43.06 371 SER A O 1
ATOM 2857 N N . CYS A 1 372 ? 8.504 44.754 13.415 1.00 39.53 372 CYS A N 1
ATOM 2858 C CA . CYS A 1 372 ? 7.152 45.259 13.129 1.00 39.53 372 CYS A CA 1
ATOM 2859 C C . CYS A 1 372 ? 6.447 45.865 14.357 1.00 39.53 372 CYS A C 1
ATOM 2861 O O . CYS A 1 372 ? 5.530 46.668 14.203 1.00 39.53 372 CYS A O 1
ATOM 2863 N N . ALA A 1 373 ? 6.886 45.543 15.579 1.00 42.06 373 ALA A N 1
ATOM 2864 C CA . ALA A 1 373 ? 6.234 46.020 16.804 1.00 42.06 373 ALA A CA 1
ATOM 2865 C C . ALA A 1 373 ? 6.600 47.469 17.193 1.00 42.06 373 ALA A C 1
ATOM 2867 O O . ALA A 1 373 ? 5.892 48.084 17.985 1.00 42.06 373 ALA A O 1
ATOM 2868 N N . VAL A 1 374 ? 7.664 48.048 16.622 1.00 44.16 374 VAL A N 1
ATOM 2869 C CA . VAL A 1 374 ? 8.114 49.414 16.967 1.00 44.16 374 VAL A CA 1
ATOM 2870 C C . VAL A 1 374 ? 7.496 50.489 16.056 1.00 44.16 374 VAL A C 1
ATOM 2872 O O . VAL A 1 374 ? 7.459 51.660 16.421 1.00 44.16 374 VAL A O 1
ATOM 2875 N N . ALA A 1 375 ? 6.913 50.117 14.911 1.00 41.91 375 ALA A N 1
ATOM 2876 C CA . ALA A 1 375 ? 6.375 51.087 13.951 1.00 41.91 375 ALA A CA 1
ATOM 2877 C C . ALA A 1 375 ? 4.920 51.538 14.219 1.00 41.91 375 ALA A C 1
ATOM 2879 O O . ALA A 1 375 ? 4.474 52.512 13.619 1.00 41.91 375 ALA A O 1
ATOM 2880 N N . ILE A 1 376 ? 4.171 50.883 15.118 1.00 43.50 376 ILE A N 1
ATOM 2881 C CA . ILE A 1 376 ? 2.730 51.170 15.310 1.00 43.50 376 ILE A CA 1
ATOM 2882 C C . ILE A 1 376 ? 2.447 52.155 16.466 1.00 43.50 376 ILE A C 1
ATOM 2884 O O . ILE A 1 376 ? 1.363 52.727 16.538 1.00 43.50 376 ILE A O 1
ATOM 2888 N N . VAL A 1 377 ? 3.419 52.471 17.329 1.00 42.28 377 VAL A N 1
ATOM 2889 C CA . VAL A 1 377 ? 3.180 53.353 18.498 1.00 42.28 377 VAL A CA 1
ATOM 2890 C C . VAL A 1 377 ? 3.390 54.854 18.196 1.00 42.28 377 VAL A C 1
ATOM 2892 O O . VAL A 1 377 ? 3.098 55.699 19.035 1.00 42.28 377 VAL A O 1
ATOM 2895 N N . ALA A 1 378 ? 3.815 55.239 16.987 1.00 45.78 378 ALA A N 1
ATOM 2896 C CA . ALA A 1 378 ? 4.283 56.606 16.711 1.00 45.78 378 ALA A CA 1
ATOM 2897 C C . ALA A 1 378 ? 3.322 57.549 15.944 1.00 45.78 378 ALA A C 1
ATOM 2899 O O . ALA A 1 378 ? 3.773 58.607 15.516 1.00 45.78 378 ALA A O 1
ATOM 2900 N N . VAL A 1 379 ? 2.028 57.231 15.752 1.00 48.53 379 VAL A N 1
ATOM 2901 C CA . VAL A 1 379 ? 1.128 58.104 14.942 1.00 48.53 379 VAL A CA 1
ATOM 2902 C C . VAL A 1 379 ? -0.115 58.642 15.672 1.00 48.53 379 VAL A C 1
ATOM 2904 O O . VAL A 1 379 ? -0.767 59.551 15.172 1.00 48.53 379 VAL A O 1
ATOM 2907 N N . ALA A 1 380 ? -0.426 58.223 16.899 1.00 44.91 380 ALA A N 1
ATOM 2908 C CA . ALA A 1 380 ? -1.563 58.793 17.638 1.00 44.91 380 ALA A CA 1
ATOM 2909 C C . ALA A 1 380 ? -1.130 59.911 18.604 1.00 44.91 380 ALA A C 1
ATOM 2911 O O . ALA A 1 380 ? -1.283 59.804 19.818 1.00 44.91 380 ALA A O 1
ATOM 2912 N N . GLY A 1 381 ? -0.571 60.991 18.058 1.00 41.34 381 GLY A N 1
ATOM 2913 C CA . GLY A 1 381 ? -0.358 62.242 18.778 1.00 41.34 381 GLY A CA 1
ATOM 2914 C C . GLY A 1 381 ? -1.200 63.354 18.166 1.00 41.34 381 GLY A C 1
ATOM 2915 O O . GLY A 1 381 ? -0.939 63.736 17.032 1.00 41.34 381 GLY A O 1
ATOM 2916 N N . VAL A 1 382 ? -2.186 63.866 18.916 1.00 44.69 382 VAL A N 1
ATOM 2917 C CA . VAL A 1 382 ? -2.457 65.300 19.197 1.00 44.69 382 VAL A CA 1
ATOM 2918 C C . VAL A 1 382 ? -3.889 65.476 19.761 1.00 44.69 382 VAL A C 1
ATOM 2920 O O . VAL A 1 382 ? -4.773 64.682 19.449 1.00 44.69 382 VAL A O 1
ATOM 2923 N N . PRO A 1 383 ? -4.104 66.458 20.664 1.00 57.47 383 PRO A N 1
ATOM 2924 C CA . PRO A 1 383 ? -5.021 66.370 21.800 1.00 57.47 383 PRO A CA 1
ATOM 2925 C C . PRO A 1 383 ? -6.150 67.426 21.754 1.00 57.47 383 PRO A C 1
ATOM 2927 O O . PRO A 1 383 ? -6.349 68.083 20.738 1.00 57.47 383 PRO A O 1
ATOM 2930 N N . ALA A 1 384 ? -6.768 67.646 22.928 1.00 42.06 384 ALA A N 1
ATOM 2931 C CA . ALA A 1 384 ? -7.568 68.800 23.381 1.00 42.06 384 ALA A CA 1
ATOM 2932 C C . ALA A 1 384 ? -9.091 68.553 23.422 1.00 42.06 384 ALA A C 1
ATOM 2934 O O . ALA A 1 384 ? -9.658 67.988 22.507 1.00 42.06 384 ALA A O 1
ATOM 2935 N N . ALA A 1 385 ? -9.871 69.001 24.405 1.00 40.72 385 ALA A N 1
ATOM 2936 C CA . ALA A 1 385 ? -9.642 69.574 25.724 1.00 40.72 385 ALA A CA 1
ATOM 2937 C C . ALA A 1 385 ? -11.028 69.784 26.379 1.00 40.72 385 ALA A C 1
ATOM 2939 O O . ALA A 1 385 ? -12.043 69.846 25.696 1.00 40.72 385 ALA A O 1
ATOM 2940 N N . ARG A 1 386 ? -10.996 70.079 27.684 1.00 40.31 386 ARG A N 1
ATOM 2941 C CA . ARG A 1 386 ? -11.928 70.945 28.438 1.00 40.31 386 ARG A CA 1
ATOM 2942 C C . ARG A 1 386 ? -13.234 70.349 28.997 1.00 40.31 386 ARG A C 1
ATOM 2944 O O . ARG A 1 386 ? -14.285 70.377 28.382 1.00 40.31 386 ARG A O 1
ATOM 2951 N N . ARG A 1 387 ? -13.125 70.153 30.318 1.00 44.44 387 ARG A N 1
ATOM 2952 C CA . ARG A 1 387 ? -13.769 70.935 31.400 1.00 44.44 387 ARG A CA 1
ATOM 2953 C C . ARG A 1 387 ? -15.102 70.449 31.981 1.00 44.44 387 ARG A C 1
ATOM 2955 O O . ARG A 1 387 ? -16.146 70.531 31.363 1.00 44.44 387 ARG A O 1
ATOM 2962 N N . CYS A 1 388 ? -14.985 70.263 33.300 1.00 38.25 388 CYS A N 1
ATOM 2963 C CA . CYS A 1 388 ? -15.830 70.798 34.371 1.00 38.25 388 CYS A CA 1
ATOM 2964 C C . CYS A 1 388 ? -17.235 70.224 34.562 1.00 38.25 388 CYS A C 1
ATOM 2966 O O . CYS A 1 388 ? -18.116 70.440 33.746 1.00 38.25 388 CYS A O 1
ATOM 2968 N N . GLY A 1 389 ? -17.493 69.749 35.787 1.00 35.41 389 GLY A N 1
ATOM 2969 C CA . GLY A 1 389 ? -18.812 69.947 36.392 1.00 35.41 389 GLY A CA 1
ATOM 2970 C C . GLY A 1 389 ? -19.247 68.945 37.455 1.00 35.41 389 GLY A C 1
ATOM 2971 O O . GLY A 1 389 ? -19.987 68.032 37.152 1.00 35.41 389 GLY A O 1
ATOM 2972 N N . ARG A 1 390 ? -18.825 69.188 38.703 1.00 43.47 390 ARG A N 1
ATOM 2973 C CA . ARG A 1 390 ? -19.591 69.083 39.969 1.00 43.47 390 ARG A CA 1
ATOM 2974 C C . ARG A 1 390 ? -20.593 67.927 40.217 1.00 43.47 390 ARG A C 1
ATOM 2976 O O . ARG A 1 390 ? -21.649 67.858 39.616 1.00 43.47 390 ARG A O 1
ATOM 2983 N N . ARG A 1 391 ? -20.312 67.232 41.335 1.00 46.84 391 ARG A N 1
ATOM 2984 C CA . ARG A 1 391 ? -21.162 66.952 42.528 1.00 46.84 391 ARG A CA 1
ATOM 2985 C C . ARG A 1 391 ? -22.663 66.657 42.340 1.00 46.84 391 ARG A C 1
ATOM 2987 O O . ARG A 1 391 ? -23.422 67.574 42.066 1.00 46.84 391 ARG A O 1
ATOM 2994 N N . ALA A 1 392 ? -23.077 65.483 42.826 1.00 42.34 392 ALA A N 1
ATOM 2995 C CA . ALA A 1 392 ? -23.981 65.257 43.979 1.00 42.34 392 ALA A CA 1
ATOM 2996 C C . ALA A 1 392 ? -24.119 63.724 44.149 1.00 42.34 392 ALA A C 1
ATOM 2998 O O . ALA A 1 392 ? -24.385 63.033 43.179 1.00 42.34 392 ALA A O 1
ATOM 2999 N N . SER A 1 393 ? -23.699 63.091 45.251 1.00 48.25 393 SER A N 1
ATOM 3000 C CA . SER A 1 393 ? -24.456 62.903 46.501 1.00 48.25 393 SER A CA 1
ATOM 3001 C C . SER A 1 393 ? -25.942 62.624 46.285 1.00 48.25 393 SER A C 1
ATOM 3003 O O . SER A 1 393 ? -26.669 63.589 46.123 1.00 48.25 393 SER A O 1
ATOM 3005 N N . VAL A 1 394 ? -26.386 61.369 46.424 1.00 52.62 394 VAL A N 1
ATOM 3006 C CA . VAL A 1 394 ? -27.541 60.987 47.262 1.00 52.62 394 VAL A CA 1
ATOM 3007 C C . VAL A 1 394 ? -27.388 59.518 47.686 1.00 52.62 394 VAL A C 1
ATOM 3009 O O . VAL A 1 394 ? -26.891 58.665 46.958 1.00 52.62 394 VAL A O 1
ATOM 3012 N N . ARG A 1 395 ? -27.775 59.312 48.939 1.00 49.47 395 ARG A N 1
ATOM 3013 C CA . ARG A 1 395 ? -27.787 58.139 49.807 1.00 49.47 395 ARG A CA 1
ATOM 3014 C C . ARG A 1 395 ? -29.164 57.457 49.701 1.00 49.47 395 ARG A C 1
ATOM 3016 O O . ARG A 1 395 ? -30.158 58.163 49.591 1.00 49.47 395 ARG A O 1
ATOM 3023 N N . GLY A 1 396 ? -29.224 56.137 49.854 1.00 45.91 396 GLY A N 1
ATOM 3024 C CA . GLY A 1 396 ? -30.439 55.396 50.234 1.00 45.91 396 GLY A CA 1
ATOM 3025 C C . GLY A 1 396 ? -30.326 53.933 49.794 1.00 45.91 396 GLY A C 1
ATOM 3026 O O . GLY A 1 396 ? -30.182 53.695 48.605 1.00 45.91 396 GLY A O 1
ATOM 3027 N N . SER A 1 397 ? -30.110 52.927 50.648 1.00 46.81 397 SER A N 1
ATOM 3028 C CA . SER A 1 397 ? -30.854 52.436 51.826 1.00 46.81 397 SER A CA 1
ATOM 3029 C C . SER A 1 397 ? -32.201 51.789 51.493 1.00 46.81 397 SER A C 1
ATOM 3031 O O . SER A 1 397 ? -33.118 52.482 51.068 1.00 46.81 397 SER A O 1
ATOM 3033 N N . GLY A 1 398 ? -32.304 50.502 51.833 1.00 42.19 398 GLY A N 1
ATOM 3034 C CA . GLY A 1 398 ? -33.543 49.767 52.102 1.00 42.19 398 GLY A CA 1
ATOM 3035 C C . GLY A 1 398 ? -33.883 48.744 51.013 1.00 42.19 398 GLY A C 1
ATOM 3036 O O . GLY A 1 398 ? -34.107 49.136 49.878 1.00 42.19 398 GLY A O 1
ATOM 3037 N N . GLU A 1 399 ? -33.720 47.436 51.230 1.00 46.94 399 GLU A N 1
ATOM 3038 C CA . GLU A 1 399 ? -34.509 46.500 52.076 1.00 46.94 399 GLU A CA 1
ATOM 3039 C C . GLU A 1 399 ? -35.543 45.698 51.244 1.00 46.94 399 GLU A C 1
ATOM 3041 O O . GLU A 1 399 ? -35.733 46.030 50.076 1.00 46.94 399 GLU A O 1
ATOM 3046 N N . PRO A 1 400 ? -36.087 44.563 51.741 1.00 63.53 400 PRO A N 1
ATOM 3047 C CA . PRO A 1 400 ? -36.092 43.307 50.991 1.00 63.53 400 PRO A CA 1
ATOM 3048 C C . PRO A 1 400 ? -37.512 42.711 50.833 1.00 63.53 400 PRO A C 1
ATOM 3050 O O . PRO A 1 400 ? -38.512 43.378 51.075 1.00 63.53 400 PRO A O 1
ATOM 3053 N N . LEU A 1 401 ? -37.534 41.406 50.534 1.00 49.75 401 LEU A N 1
ATOM 3054 C CA . LEU A 1 401 ? -38.609 40.414 50.695 1.00 49.75 401 LEU A CA 1
ATOM 3055 C C . LEU A 1 401 ? -39.559 40.197 49.511 1.00 49.75 401 LEU A C 1
ATOM 3057 O O . LEU A 1 401 ? -40.194 41.107 48.985 1.00 49.75 401 LEU A O 1
ATOM 3061 N N . GLY A 1 402 ? -39.652 38.910 49.175 1.00 57.19 402 GLY A N 1
ATOM 3062 C CA . GLY A 1 402 ? -40.535 38.251 48.225 1.00 57.19 402 GLY A CA 1
ATOM 3063 C C . GLY A 1 402 ? -40.174 36.778 48.205 1.00 57.19 402 GLY A C 1
ATOM 3064 O O . GLY A 1 402 ? -39.171 36.463 47.529 1.00 57.19 402 GLY A O 1
#

Radius of gyration: 32.39 Å; chains: 1; bounding box: 81×113×91 Å

Sequence (402 aa):
MAQGLEQVPWRLEQQRAPGWARAMAACGPWKLLALVKLAWVAVCPAAPGAAAPAAAARVERREAAEPPVPRAEALPGLPFLPLPPCKQHYWLAHLAEQSGTWCDPRSVPPEVRAPAKLQGLFWLNGLPLPDVAACFSRGIWNKQRLTLRVNVWSDFVFRDNTVAEAFESAIFSADMHYVIQFHDEALSNATLHPEGSGINALSMKVFDVVSDFPMVELRDQQAPGDKWQRPSYFGLGNFKVKGNDYALWRILDGGLRVVHDNARAMVAALDPWGQGVHLMRFSADCLSAKDCGRDTGVTCNILSCSKWRGKAECVRPGFMWHCVCQAGHCAVNGRCMRAGGVEVERLLEHQSRPGGTVAWNLAAASMLACSCAVAIVAVAGVPAARRCGRRASVRGSGEPLG

pLDDT: mean 73.44, std 22.83, range [32.38, 98.44]

Organism: NCBI:txid311494

Foldseek 3Di:
DDDDDDDDDPDPPPDPDPPVVVVVVVDDPVVVVVVVVVVPVPPDDDDDDDDDDDDDDDDDDDPDDDDPDDDPDDDPDDDPLDAFPDKDKDWLLCCLVVCCVPLALVLPPPVFFDDQLQAFKWAWAFDPDQWGIFGQSPWGHDPVQRKTKGFPQFGTKGFPDPRNRVVSSLSVSFSWIWIWGAPDPLSFKTWIAIDGDDPSCVVVVQVRQFWTWMWGWDPVDPDRNQKIKTFIWGDHHPDTDGDDIIMIGGQAGNVSDGPVVVSVVSCCRPPVPVPTTMMMGRHLLVCQAPPAFQFLVDFDDVDFDDPQQPQWGFDDPDPTTTTGHDRQWHRDNSHTDRRRNPVNVVVVVVVPPDPPDPVPPVVVVVVVVVVVVVPPPPPPDDDDDDDDDDDDDDDDDDDDDD